Protein AF-A0A7R8WKX7-F1 (afdb_monomer_lite)

Foldseek 3Di:
DVLVCCWQQVVVVVVVCVVVPVVVVDDDDGGHQLAAFEEEEEDCPPVNVVVVVVSVVSNYQYAYEDCDDDPVDPHHYDPQLLVVLLRGLEYEYDDADDPVQFQVVPLSSLLSVALSYEYEYPHEQRNHPVVSVVVCCVVSSYPYYRYPYHNDDPDPCVVCVVVVVVVCCVQQVWDFDQDQNDTATFRVNLVVLQVVLVCLCVVVPNCLPPCLVVLVCQLVCVPPDPPFAFDAALVLLLLLLLVQQDAPCLLVLLLVLCLQLNLQLLVLLQVLLSSLLSLLLVLLLLFQVQKDDPCCPPCVRDIFGWDLRSLLVVVVVVVNNVVSNVVSVVLVVVLVVCCVPSVPPVRLVSVLQVVCVVQPHCVGPSNPVSVVSVVVVCVVVVVQPVVPSNSSSVVSSPVRVVVLVVLLVVLVVLCVVLVVCLVVSVVRNNCQCPPCVVPPNSNVSSNSSSSVSSCSNQVRPSTPSSRSSNRHRDDRSSSSSSNSSVRSCSGSVRNSSSSSSSCRSVVVSVVCVPVPVPPPD

pLDDT: mean 88.74, std 11.43, range [23.94, 98.38]

Sequence (521 aa):
MALLLATAKRIVEGDMFVRVGKWFNGDFPLGVSLAGKTIGIVGLGGIGSKVAKRCEAFEMNVVYYGPREKKEYSYPYYSDITKLAQDCDMIILTCPGGEATANLIDANVLEALGPKGILINIARGSVVDEPALVAALQNGVIAAAGLDVFSSEPNINELFAPIAKAIESVIFYAHPFMIGGEEIQIKLILVWLVAVSVFLTVYLGFINIRYFKHGIDLVRGKYDKKSDKGEINRFQALTTSLSGTVGLGNIAGVAVAVSTGGPGAVFWMAVMGLFGMSAKFAEAALGVKYRVHPDKKNRPDHVVGGPMYYLKAAFERYDQALFGKFLGGFFAVCCVGGALGAGNMFQANQAFQQVVNVTGGEAGFMADKGWIFGVFLALLVGVVIIGGLKSIAAVASRIVPFMGGVYLLAGFIVIAMNYQNVPAGFVTIFDMAFTPEAGFGALIGALLIGVQRAAFSNEAGIGSAAIVHSTAKVKDPVSQGFVGMLGPFIDTIVICMVTALVIVMTGAYEQADGMEGGKSL

InterPro domains:
  IPR001463 Sodium:alanine symporter [PF01235] (224-510)
  IPR001463 Sodium:alanine symporter [PR00175] (261-283)
  IPR001463 Sodium:alanine symporter [PR00175] (370-388)
  IPR001463 Sodium:alanine symporter [PR00175] (398-417)
  IPR001463 Sodium:alanine symporter [PR00175] (488-506)
  IPR001463 Sodium:alanine symporter [PTHR30330] (170-512)
  IPR001463 Sodium:alanine symporter [TIGR00835] (189-516)
  IPR006140 D-isomer specific 2-hydroxyacid dehydrogenase, NAD-binding domain [PF02826] (1-158)
  IPR036291 NAD(P)-binding domain superfamily [SSF51735] (1-156)

Secondary structure (DSSP, 8-state):
-HHHHHHHTTHHHHHHHHHTTGGGGSPPPP----TT-EEEEE-TTTTHHHHHHHHHTTTPEEEEE-SS--TTS-SPEES-HHHHHHH-SEEEE-SPPSGGGTT-B-HHHHHHH-TT-EEEE-S-GGGB-HHHHHHHHHTTSSSEEEES--SS---HHHHHHHHHHHHHHHHT-EEEEEETTEEEEEEHHHHHHHHHHHHHHHHTTSHHHHTHHHHHHHHTTTT--TT--SSB-HHHHHHHHHHHHSSHHHHHHHHHHHHHH-THHHHHHHHHHHHHHHHHHHHHHHHHHT-B-TTTTT-TT--B-SHHHHHHHHHHTTT-HHHHHHHHHHHHHHHHHHIIIIIIIIHHHHHHHHHHHHTTGGGSTTTT-HHHHHHHHHHHHHHHHHTHHHHHHHHHHHHHHHHHHHHHHHHHHHHHHTGGGHHHHHHHHHHHHH-GGG-HHHHHHHHHHHHHHHHHHH-TTT-HHHHHHHTBS-S-HHHHHHHHTHHHIIIIIIIIHHHHHHHHHTTTTTTGGG-GGGS--

Structure (mmCIF, N/CA/C/O backbone):
data_AF-A0A7R8WKX7-F1
#
_entry.id   AF-A0A7R8WKX7-F1
#
loop_
_atom_site.group_PDB
_atom_site.id
_atom_site.type_symbol
_atom_site.label_atom_id
_atom_site.label_alt_id
_atom_site.label_comp_id
_atom_site.label_asym_id
_atom_site.label_entity_id
_atom_site.label_seq_id
_atom_site.pdbx_PDB_ins_code
_atom_site.Cartn_x
_atom_site.Cartn_y
_atom_site.Cartn_z
_atom_site.occupancy
_atom_site.B_iso_or_equiv
_atom_site.auth_seq_id
_atom_site.auth_comp_id
_atom_site.auth_asym_id
_atom_site.auth_atom_id
_atom_site.pdbx_PDB_model_num
ATOM 1 N N . MET A 1 1 ? 0.224 -4.135 -44.296 1.00 91.06 1 MET A N 1
ATOM 2 C CA . MET A 1 1 ? -0.678 -3.699 -45.389 1.00 91.06 1 MET A CA 1
ATOM 3 C C . MET A 1 1 ? -1.593 -2.561 -44.980 1.00 91.06 1 MET A C 1
ATOM 5 O O . MET A 1 1 ? -1.535 -1.544 -45.646 1.00 91.06 1 MET A O 1
ATOM 9 N N . ALA A 1 2 ? -2.393 -2.685 -43.912 1.00 92.81 2 ALA A N 1
ATOM 10 C CA . ALA A 1 2 ? -3.260 -1.585 -43.465 1.00 92.81 2 ALA A CA 1
ATOM 11 C C . ALA A 1 2 ? -2.472 -0.291 -43.205 1.00 92.81 2 ALA A C 1
ATOM 13 O O . ALA A 1 2 ? -2.801 0.738 -43.779 1.00 92.81 2 ALA A O 1
ATOM 14 N N . LEU A 1 3 ? -1.375 -0.382 -42.445 1.00 94.62 3 LEU A N 1
ATOM 15 C CA . LEU A 1 3 ? -0.494 0.753 -42.159 1.00 94.62 3 LEU A CA 1
ATOM 16 C C . LEU A 1 3 ? 0.105 1.368 -43.437 1.00 94.62 3 LEU A C 1
ATOM 18 O O . LEU A 1 3 ? -0.004 2.565 -43.648 1.00 94.62 3 LEU A O 1
ATOM 22 N N . LEU A 1 4 ? 0.616 0.535 -44.350 1.00 95.12 4 LEU A N 1
ATOM 23 C CA . LEU A 1 4 ? 1.125 0.969 -45.659 1.00 95.12 4 LEU A CA 1
ATOM 24 C C . LEU A 1 4 ? 0.073 1.739 -46.477 1.00 95.12 4 LEU A C 1
ATOM 26 O O . LEU A 1 4 ? 0.366 2.805 -47.008 1.00 95.12 4 LEU A O 1
ATOM 30 N N . LEU A 1 5 ? -1.154 1.217 -46.568 1.00 94.69 5 LEU A N 1
ATOM 31 C CA . LEU A 1 5 ? -2.256 1.878 -47.273 1.00 94.69 5 LEU A CA 1
ATOM 32 C C . LEU A 1 5 ? -2.660 3.181 -46.581 1.00 94.69 5 LEU A C 1
ATOM 34 O O . LEU A 1 5 ? -2.857 4.186 -47.257 1.00 94.69 5 LEU A O 1
ATOM 38 N N . ALA A 1 6 ? -2.760 3.169 -45.252 1.00 94.56 6 ALA A N 1
ATOM 39 C CA . ALA A 1 6 ? -3.117 4.338 -44.463 1.00 94.56 6 ALA A CA 1
ATOM 40 C C . ALA A 1 6 ? -2.124 5.484 -44.676 1.00 94.56 6 ALA A C 1
ATOM 42 O O . ALA A 1 6 ? -2.558 6.610 -44.913 1.00 94.56 6 ALA A O 1
ATOM 43 N N . THR A 1 7 ? -0.824 5.180 -44.673 1.00 94.81 7 THR A N 1
ATOM 44 C CA . THR A 1 7 ? 0.251 6.150 -44.899 1.00 94.81 7 THR A CA 1
ATOM 45 C C . THR A 1 7 ? 0.302 6.603 -46.360 1.00 94.81 7 THR A C 1
ATOM 47 O O . THR A 1 7 ? 0.198 7.794 -46.634 1.00 94.81 7 THR A O 1
ATOM 50 N N . ALA A 1 8 ? 0.376 5.677 -47.323 1.00 94.44 8 ALA A N 1
ATOM 51 C CA . ALA A 1 8 ? 0.520 6.030 -48.738 1.00 94.44 8 ALA A CA 1
ATOM 52 C C . ALA A 1 8 ? -0.703 6.780 -49.289 1.00 94.44 8 ALA A C 1
ATOM 54 O O . ALA A 1 8 ? -0.555 7.757 -50.020 1.00 94.44 8 ALA A O 1
ATOM 55 N N . LYS A 1 9 ? -1.921 6.357 -48.929 1.00 93.62 9 LYS A N 1
ATOM 56 C CA . LYS A 1 9 ? -3.172 6.986 -49.385 1.00 93.62 9 LYS A CA 1
ATOM 57 C C . LYS A 1 9 ? -3.677 8.091 -48.459 1.00 93.62 9 LYS A C 1
ATOM 59 O O . LYS A 1 9 ? -4.721 8.661 -48.757 1.00 93.62 9 LYS A O 1
ATOM 64 N N . ARG A 1 10 ? -2.956 8.395 -47.371 1.00 93.69 10 ARG A N 1
ATOM 65 C CA . ARG A 1 10 ? -3.326 9.413 -46.371 1.00 93.69 10 ARG A CA 1
ATOM 66 C C . ARG A 1 10 ? -4.753 9.219 -45.841 1.00 93.69 10 ARG A C 1
ATOM 68 O O . ARG A 1 10 ? -5.509 10.171 -45.678 1.00 93.69 10 ARG A O 1
ATOM 75 N N . ILE A 1 11 ? -5.135 7.964 -45.583 1.00 93.25 11 ILE A N 1
ATOM 76 C CA . ILE A 1 11 ? -6.521 7.581 -45.253 1.00 93.25 11 ILE A CA 1
ATOM 77 C C . ILE A 1 11 ? -6.983 8.253 -43.956 1.00 93.25 11 ILE A C 1
ATOM 79 O O . ILE A 1 11 ? -8.089 8.780 -43.898 1.00 93.25 11 ILE A O 1
ATOM 83 N N . VAL A 1 12 ? -6.130 8.256 -42.927 1.00 91.75 12 VAL A N 1
ATOM 84 C CA . VAL A 1 12 ? -6.452 8.834 -41.610 1.00 91.75 12 VAL A CA 1
ATOM 85 C C . VAL A 1 12 ? -6.615 10.350 -41.702 1.00 91.75 12 VAL A C 1
ATOM 87 O O . VAL A 1 12 ? -7.544 10.919 -41.135 1.00 91.75 12 VAL A O 1
ATOM 90 N N . GLU A 1 13 ? -5.747 11.010 -42.465 1.00 89.25 13 GLU A N 1
ATOM 91 C CA . GLU A 1 13 ? -5.838 12.450 -42.703 1.00 89.25 13 GLU A CA 1
ATOM 92 C C . GLU A 1 13 ? -7.083 12.814 -43.518 1.00 89.25 13 GLU A C 1
ATOM 94 O O . GLU A 1 13 ? -7.740 13.807 -43.209 1.00 89.25 13 GLU A O 1
ATOM 99 N N . GLY A 1 14 ? -7.439 11.996 -44.513 1.00 91.19 14 GLY A N 1
ATOM 100 C CA . GLY A 1 14 ? -8.669 12.144 -45.286 1.00 91.19 14 GLY A CA 1
ATOM 101 C C . GLY A 1 14 ? -9.927 11.984 -44.424 1.00 91.19 14 GLY A C 1
ATOM 102 O O . GLY A 1 14 ? -10.814 12.833 -44.481 1.00 91.19 14 GLY A O 1
ATOM 103 N N . ASP A 1 15 ? -9.991 10.955 -43.570 1.00 93.00 15 ASP A N 1
ATOM 104 C CA . ASP A 1 15 ? -11.089 10.774 -42.604 1.00 93.00 15 ASP A CA 1
ATOM 105 C C . ASP A 1 15 ? -11.201 11.982 -41.660 1.00 93.00 15 ASP A C 1
ATOM 107 O O . ASP A 1 15 ? -12.285 12.546 -41.494 1.00 93.00 15 ASP A O 1
ATOM 111 N N . MET A 1 16 ? -10.075 12.462 -41.122 1.00 89.75 16 MET A N 1
ATOM 112 C CA . M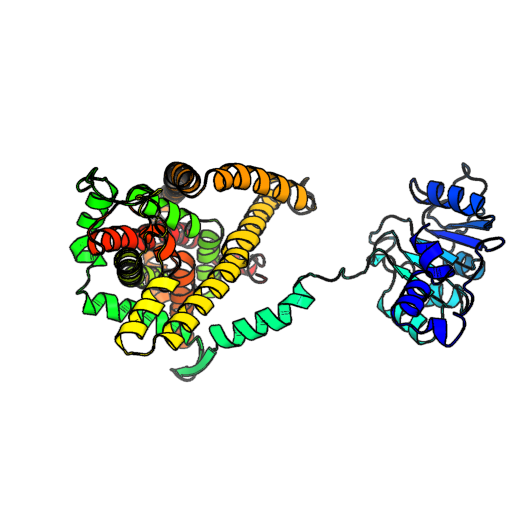ET A 1 16 ? -10.052 13.654 -40.277 1.00 89.75 16 MET A CA 1
ATOM 113 C C . MET A 1 16 ? -10.534 14.901 -41.030 1.00 89.75 16 MET A C 1
ATOM 115 O O . MET A 1 16 ? -11.359 15.642 -40.499 1.00 89.75 16 MET A O 1
ATOM 119 N N . PHE A 1 17 ? -10.074 15.123 -42.266 1.00 89.75 17 PHE A N 1
ATOM 120 C CA . PHE A 1 17 ? -10.472 16.248 -43.120 1.00 89.75 17 PHE A CA 1
ATOM 121 C C . PHE A 1 17 ? -11.991 16.307 -43.335 1.00 89.75 17 PHE A C 1
ATOM 123 O O . PHE A 1 17 ? -12.589 17.387 -43.273 1.00 89.75 17 PHE A O 1
ATOM 130 N N . VAL A 1 18 ? -12.627 15.146 -43.508 1.00 91.12 18 VAL A N 1
ATOM 131 C CA . VAL A 1 18 ? -14.086 15.028 -43.594 1.00 91.12 18 VAL A CA 1
ATOM 132 C C . VAL A 1 18 ? -14.748 15.326 -42.248 1.00 91.12 18 VAL A C 1
ATOM 134 O O . VAL A 1 18 ? -15.668 16.142 -42.194 1.00 91.12 18 VAL A O 1
ATOM 137 N N . ARG A 1 19 ? -14.270 14.728 -41.148 1.00 87.69 19 ARG A N 1
ATOM 138 C CA . ARG A 1 19 ? -14.858 14.909 -39.804 1.00 87.69 19 ARG A CA 1
ATOM 139 C C . ARG A 1 19 ? -14.828 16.350 -39.314 1.00 87.69 19 ARG A C 1
ATOM 141 O O . ARG A 1 19 ? -15.760 16.772 -38.638 1.00 87.69 19 ARG A O 1
ATOM 148 N N . VAL A 1 20 ? -13.789 17.108 -39.660 1.00 91.00 20 VAL A N 1
ATOM 149 C CA . VAL A 1 20 ? -13.690 18.535 -39.308 1.00 91.00 20 VAL A CA 1
ATOM 150 C C . VAL A 1 20 ? -14.441 19.452 -40.284 1.00 91.00 20 VAL A C 1
ATOM 152 O O . VAL A 1 20 ? -14.298 20.670 -40.217 1.00 91.00 20 VAL A O 1
ATOM 155 N N . GLY A 1 21 ? -15.223 18.886 -41.210 1.00 88.88 21 GLY A N 1
ATOM 156 C CA . GLY A 1 21 ? -16.091 19.626 -42.127 1.00 88.88 21 GLY A CA 1
ATOM 157 C C . GLY A 1 21 ? -15.365 20.356 -43.259 1.00 88.88 21 GLY A C 1
ATOM 158 O O . GLY A 1 21 ? -15.986 21.154 -43.958 1.00 88.88 21 GLY A O 1
ATOM 159 N N . LYS A 1 22 ? -14.067 20.105 -43.481 1.00 90.25 22 LYS A N 1
ATOM 160 C CA . LYS A 1 22 ? -13.298 20.804 -44.527 1.00 90.25 22 LYS A CA 1
ATOM 161 C C . LYS A 1 22 ? -13.669 20.367 -45.942 1.00 90.25 22 LYS A C 1
ATOM 163 O O . LYS A 1 22 ? -13.482 21.147 -46.869 1.00 90.25 22 LYS A O 1
ATOM 168 N N . TRP A 1 23 ? -14.253 19.180 -46.101 1.00 90.88 23 TRP A N 1
ATOM 169 C CA . TRP A 1 23 ? -14.633 18.650 -47.413 1.00 90.88 23 TRP A CA 1
ATOM 170 C C . TRP A 1 23 ? -15.697 19.482 -48.136 1.00 90.88 23 TRP A C 1
ATOM 172 O O . TRP A 1 23 ? -15.690 19.570 -49.358 1.00 90.88 23 TRP A O 1
ATOM 182 N N . PHE A 1 24 ? -16.550 20.190 -47.395 1.00 87.94 24 PHE A N 1
ATOM 183 C CA . PHE A 1 24 ? -17.512 21.117 -47.997 1.00 87.94 24 PHE A CA 1
ATOM 184 C C . PHE A 1 24 ? -16.853 22.340 -48.656 1.00 87.94 24 PHE A C 1
ATOM 186 O O . PHE A 1 24 ? -17.509 23.041 -49.419 1.00 87.94 24 PHE A O 1
ATOM 193 N N . ASN A 1 25 ? -15.571 22.594 -48.370 1.00 88.69 25 ASN A N 1
ATOM 194 C CA . ASN A 1 25 ? -14.843 23.790 -48.793 1.00 88.69 25 ASN A CA 1
ATOM 195 C C . ASN A 1 25 ? -13.675 23.491 -49.750 1.00 88.69 25 ASN A C 1
ATOM 197 O O . ASN A 1 25 ? -12.945 24.411 -50.113 1.00 88.69 25 ASN A O 1
ATOM 201 N N . GLY A 1 26 ? -13.467 22.231 -50.146 1.00 88.75 26 GLY A N 1
ATOM 202 C CA . GLY A 1 26 ? -12.418 21.851 -51.093 1.00 88.75 26 GLY A CA 1
ATOM 203 C C . GLY A 1 26 ? -12.056 20.367 -51.055 1.00 88.75 26 GLY A C 1
ATOM 204 O O . GLY A 1 26 ? -12.408 19.644 -50.120 1.00 88.75 26 GLY A O 1
ATOM 205 N N . ASP A 1 27 ? -11.322 19.929 -52.077 1.00 90.12 27 ASP A N 1
ATOM 206 C CA . ASP A 1 27 ? -10.887 18.540 -52.227 1.00 90.12 27 ASP A CA 1
ATOM 207 C C . ASP A 1 27 ? -9.645 18.220 -51.385 1.00 90.12 27 ASP A C 1
ATOM 209 O O . ASP A 1 27 ? -8.744 19.045 -51.204 1.00 90.12 27 ASP A O 1
ATOM 213 N N . PHE A 1 28 ? -9.582 16.984 -50.885 1.00 89.12 28 PHE A N 1
ATOM 214 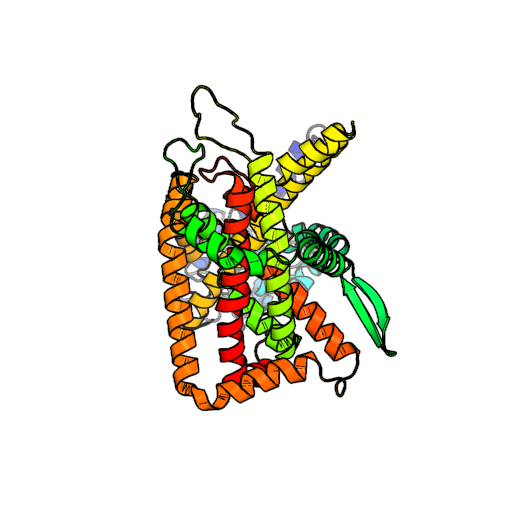C CA . PHE A 1 28 ? -8.413 16.482 -50.169 1.00 89.12 28 PHE A CA 1
ATOM 215 C C . PHE A 1 28 ? -7.295 16.088 -51.158 1.00 89.12 28 PHE A C 1
ATOM 217 O O . PHE A 1 28 ? -7.588 15.460 -52.180 1.00 89.12 28 PHE A O 1
ATOM 224 N N . PRO A 1 29 ? -6.015 16.406 -50.881 1.00 85.94 29 PRO A N 1
ATOM 225 C CA . PRO A 1 29 ? -4.911 16.065 -51.775 1.00 85.94 29 PRO A CA 1
ATOM 226 C C . PRO A 1 29 ? -4.788 14.560 -52.050 1.00 85.94 29 PRO A C 1
ATOM 228 O O . PRO A 1 29 ? -4.962 13.729 -51.157 1.00 85.94 29 PRO A O 1
ATOM 231 N N . LEU A 1 30 ? -4.414 14.207 -53.282 1.00 84.12 30 LEU A N 1
ATOM 232 C CA . LEU A 1 30 ? -4.210 12.813 -53.682 1.00 84.12 30 LEU A CA 1
ATOM 233 C C . LEU A 1 30 ? -3.014 12.184 -52.950 1.00 84.12 30 LEU A C 1
ATOM 235 O O . LEU A 1 30 ? -1.942 12.781 -52.848 1.00 84.12 30 LEU A O 1
ATOM 239 N N . GLY A 1 31 ? -3.199 10.951 -52.474 1.00 87.44 31 GLY A N 1
ATOM 240 C CA . GLY A 1 31 ? -2.120 10.111 -51.952 1.00 87.44 31 GLY A CA 1
ATOM 241 C C . GLY A 1 31 ? -1.353 9.357 -53.047 1.00 87.44 31 GLY A C 1
ATOM 242 O O . GLY A 1 31 ? -1.680 9.407 -54.233 1.00 87.44 31 GLY A O 1
ATOM 243 N N . VAL A 1 32 ? -0.351 8.585 -52.636 1.00 91.31 32 VAL A N 1
ATOM 244 C CA . VAL A 1 32 ? 0.529 7.795 -53.507 1.00 91.31 32 VAL A CA 1
ATOM 245 C C . VAL A 1 32 ? -0.146 6.480 -53.919 1.00 91.31 32 VAL A C 1
ATOM 247 O O . VAL A 1 32 ? -0.809 5.815 -53.121 1.00 91.31 32 VAL A O 1
ATOM 250 N N . SER A 1 33 ? -0.031 6.092 -55.193 1.00 92.31 33 SER A N 1
ATOM 251 C CA . SER A 1 33 ? -0.461 4.764 -55.661 1.00 92.31 33 SER A CA 1
ATOM 252 C C . SER A 1 33 ? 0.573 3.695 -55.330 1.00 92.31 33 SER A C 1
ATOM 254 O O . SER A 1 33 ? 1.762 3.971 -55.418 1.00 92.31 33 SER A O 1
ATOM 256 N N . LEU A 1 34 ? 0.117 2.492 -54.968 1.00 94.38 34 LEU A N 1
ATOM 257 C CA . LEU A 1 34 ? 1.008 1.359 -54.698 1.00 94.38 34 LEU A CA 1
ATOM 258 C C . LEU A 1 34 ? 1.423 0.631 -55.985 1.00 94.38 34 LEU A C 1
ATOM 260 O O . LEU A 1 34 ? 2.561 0.193 -56.084 1.00 94.38 34 LEU A O 1
ATOM 264 N N . ALA A 1 35 ? 0.533 0.536 -56.977 1.00 95.88 35 ALA A N 1
ATOM 265 C CA . ALA A 1 35 ? 0.820 -0.170 -58.224 1.00 95.88 35 ALA A CA 1
ATOM 266 C C . ALA A 1 35 ? 2.042 0.424 -58.946 1.00 95.88 35 ALA A C 1
ATOM 268 O O . ALA A 1 35 ? 2.154 1.645 -59.093 1.00 95.88 35 ALA A O 1
ATOM 269 N N . GLY A 1 36 ? 2.957 -0.447 -59.373 1.00 94.25 36 GLY A N 1
ATOM 270 C CA . GLY A 1 36 ? 4.209 -0.100 -60.046 1.00 94.25 36 GLY A CA 1
ATOM 271 C C . GLY A 1 36 ? 5.321 0.427 -59.133 1.00 94.25 36 GLY A C 1
ATOM 272 O O . GLY A 1 36 ? 6.406 0.720 -59.630 1.00 94.25 36 GLY A O 1
ATOM 273 N N . LYS A 1 37 ? 5.082 0.560 -57.821 1.00 97.69 37 LYS A N 1
ATOM 274 C CA . LYS A 1 37 ? 6.089 1.021 -56.853 1.00 97.69 37 LYS A CA 1
ATOM 275 C C . LYS A 1 37 ? 6.965 -0.112 -56.349 1.00 97.69 37 LYS A C 1
ATOM 277 O O . LYS A 1 37 ? 6.502 -1.245 -56.217 1.00 97.69 37 LYS A O 1
ATOM 282 N N . THR A 1 38 ? 8.211 0.212 -56.018 1.00 98.25 38 THR A N 1
ATOM 283 C CA . THR A 1 38 ? 9.150 -0.750 -55.438 1.00 98.25 38 THR A CA 1
ATOM 284 C C . THR A 1 38 ? 9.099 -0.690 -53.917 1.00 98.25 38 THR A C 1
ATOM 286 O O . THR A 1 38 ? 9.275 0.378 -53.325 1.00 98.25 38 THR A O 1
ATOM 289 N N . ILE A 1 39 ? 8.857 -1.836 -53.277 1.00 98.06 39 ILE A N 1
ATOM 290 C CA . ILE A 1 39 ? 8.878 -1.986 -51.822 1.00 98.06 39 ILE A CA 1
ATOM 291 C C . ILE A 1 39 ? 10.027 -2.885 -51.373 1.00 98.06 39 ILE A C 1
ATOM 293 O O . ILE A 1 39 ? 10.143 -4.040 -51.788 1.00 98.06 39 ILE A O 1
ATOM 297 N N . GLY A 1 40 ? 10.845 -2.349 -50.476 1.00 98.25 40 GLY A N 1
ATOM 298 C CA . GLY A 1 40 ? 11.931 -3.050 -49.817 1.00 98.25 40 GLY A CA 1
ATOM 299 C C . GLY A 1 40 ? 11.479 -3.677 -48.504 1.00 98.25 40 GLY A C 1
ATOM 300 O O . GLY A 1 40 ? 11.026 -2.986 -47.593 1.00 98.25 40 GLY A O 1
ATOM 301 N N . ILE A 1 41 ? 11.609 -4.996 -48.385 1.00 97.88 41 ILE A N 1
ATOM 302 C CA . ILE A 1 41 ? 11.277 -5.738 -47.165 1.00 97.88 41 ILE A CA 1
ATOM 303 C C . ILE A 1 41 ? 12.556 -6.015 -46.376 1.00 97.88 41 ILE A C 1
ATOM 305 O O . ILE A 1 41 ? 13.415 -6.787 -46.804 1.00 97.88 41 ILE A O 1
ATOM 309 N N . VAL A 1 42 ? 12.668 -5.427 -45.188 1.00 97.12 42 VAL A N 1
ATOM 310 C CA . VAL A 1 42 ? 13.798 -5.649 -44.277 1.00 97.12 42 VAL A CA 1
ATOM 311 C C . VAL A 1 42 ? 13.455 -6.836 -43.381 1.00 97.12 42 VAL A C 1
ATOM 313 O O . VAL A 1 42 ? 12.678 -6.722 -42.433 1.00 97.12 42 VAL A O 1
ATOM 316 N N . GLY A 1 43 ? 14.011 -8.006 -43.709 1.00 94.25 43 GLY A N 1
ATOM 317 C CA . GLY A 1 43 ? 13.770 -9.270 -43.010 1.00 94.25 43 GLY A CA 1
ATOM 318 C C . GLY A 1 43 ? 12.698 -10.150 -43.663 1.00 94.25 43 GLY A C 1
ATOM 319 O O . GLY A 1 43 ? 11.552 -10.196 -43.216 1.00 94.25 43 GLY A O 1
ATOM 320 N N . LEU A 1 44 ? 13.085 -10.951 -44.661 1.00 93.12 44 LEU A N 1
ATOM 321 C CA . LEU A 1 44 ? 12.192 -11.869 -45.389 1.00 93.12 44 LEU A CA 1
ATOM 322 C C . LEU A 1 44 ? 11.916 -13.187 -44.625 1.00 93.12 44 LEU A C 1
ATOM 324 O O . LEU A 1 44 ? 12.190 -14.291 -45.097 1.00 93.12 44 LEU A O 1
ATOM 328 N N . GLY A 1 45 ? 11.431 -13.081 -43.385 1.00 88.31 45 GLY A N 1
ATOM 329 C CA . GLY A 1 45 ? 11.041 -14.209 -42.527 1.00 88.31 45 GLY A CA 1
ATOM 330 C C . GLY A 1 45 ? 9.599 -14.685 -42.753 1.00 88.31 45 GLY A C 1
ATOM 331 O O . GLY A 1 45 ? 8.999 -14.455 -43.803 1.00 88.31 45 GLY A O 1
ATOM 332 N N . GLY A 1 46 ? 9.002 -15.318 -41.738 1.00 88.25 46 GLY A N 1
ATOM 333 C CA . GLY A 1 46 ? 7.603 -15.772 -41.798 1.00 88.25 46 GLY A CA 1
ATOM 334 C C . GLY A 1 46 ? 6.579 -14.637 -41.958 1.00 88.25 46 GLY A C 1
ATOM 335 O O . GLY A 1 46 ? 5.530 -14.842 -42.568 1.00 88.25 46 GLY A O 1
ATOM 336 N N . ILE A 1 47 ? 6.883 -13.438 -41.443 1.00 90.75 47 ILE A N 1
ATOM 337 C CA . ILE A 1 47 ? 6.067 -12.227 -41.639 1.00 90.75 47 ILE A CA 1
ATOM 338 C C . ILE A 1 47 ? 6.406 -11.577 -42.985 1.00 90.75 47 ILE A C 1
ATOM 340 O O . ILE A 1 47 ? 5.505 -11.362 -43.793 1.00 90.75 47 ILE A O 1
ATOM 344 N N . GLY A 1 48 ? 7.693 -11.331 -43.258 1.00 93.38 48 GLY A N 1
ATOM 345 C CA . GLY A 1 48 ? 8.150 -10.665 -44.483 1.00 93.38 48 GLY A CA 1
ATOM 346 C C . GLY A 1 48 ? 7.668 -11.341 -45.770 1.00 93.38 48 GLY A C 1
ATOM 347 O O . GLY A 1 48 ? 7.131 -10.673 -46.644 1.00 93.38 48 GLY A O 1
ATOM 348 N N . SER A 1 49 ? 7.737 -12.672 -45.868 1.00 93.25 49 SER A N 1
ATOM 349 C CA . SER A 1 49 ? 7.237 -13.425 -47.039 1.00 93.25 49 SER A CA 1
ATOM 350 C C . SER A 1 49 ? 5.723 -13.281 -47.258 1.00 93.25 49 SER A C 1
ATOM 352 O O . SER A 1 49 ? 5.240 -13.178 -48.386 1.00 93.25 49 SER A O 1
ATOM 354 N N . LYS A 1 50 ? 4.946 -13.223 -46.172 1.00 96.44 50 LYS A N 1
ATOM 355 C CA . LYS A 1 50 ? 3.497 -12.985 -46.216 1.00 96.44 50 LYS A CA 1
ATOM 356 C C . LYS A 1 50 ? 3.169 -11.550 -46.626 1.00 96.44 50 LYS A C 1
ATOM 358 O O . LYS A 1 50 ? 2.139 -11.336 -47.269 1.00 96.44 50 LYS A O 1
ATOM 363 N N . VAL A 1 51 ? 3.993 -10.583 -46.226 1.00 96.00 51 VAL A N 1
ATOM 364 C CA . VAL A 1 51 ? 3.887 -9.186 -46.665 1.00 96.00 51 VAL A CA 1
ATOM 365 C C . VAL A 1 51 ? 4.221 -9.082 -48.152 1.00 96.00 51 VAL A C 1
ATOM 367 O O . VAL A 1 51 ? 3.396 -8.556 -48.890 1.00 96.00 51 VAL A O 1
ATOM 370 N N . ALA A 1 52 ? 5.322 -9.691 -48.601 1.00 95.81 52 ALA A N 1
ATOM 371 C CA . ALA A 1 52 ? 5.740 -9.752 -50.004 1.00 95.81 52 ALA A CA 1
ATOM 372 C C . ALA A 1 52 ? 4.608 -10.223 -50.925 1.00 95.81 52 ALA A C 1
ATOM 374 O O . ALA A 1 52 ? 4.174 -9.483 -51.802 1.00 95.81 52 ALA A O 1
ATOM 375 N N . LYS A 1 53 ? 4.022 -11.388 -50.618 1.00 95.88 53 LYS A N 1
ATOM 376 C CA . LYS A 1 53 ? 2.901 -11.953 -51.384 1.00 95.88 53 LYS A CA 1
ATOM 377 C C . LYS A 1 53 ? 1.687 -11.020 -51.466 1.00 95.88 53 LYS A C 1
ATOM 379 O O . LYS A 1 53 ? 0.926 -11.052 -52.426 1.00 95.88 53 LYS A O 1
ATOM 384 N N . ARG A 1 54 ? 1.450 -10.216 -50.425 1.00 96.94 54 ARG A N 1
ATOM 385 C CA . ARG A 1 54 ? 0.364 -9.226 -50.440 1.00 96.94 54 ARG A CA 1
ATOM 386 C C . ARG A 1 54 ? 0.742 -8.034 -51.307 1.00 96.94 54 ARG A C 1
ATOM 388 O O . ARG A 1 54 ? -0.110 -7.594 -52.056 1.00 96.94 54 ARG A O 1
ATOM 395 N N . CYS A 1 55 ? 1.975 -7.543 -51.232 1.00 96.56 55 CYS A N 1
ATOM 396 C CA . CYS A 1 55 ? 2.46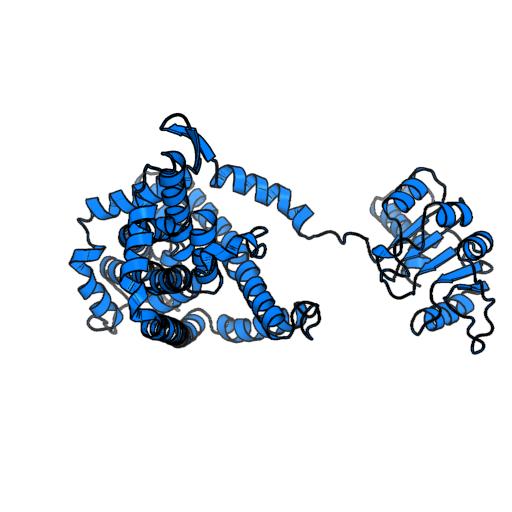7 -6.450 -52.072 1.00 96.56 55 CYS A CA 1
ATOM 397 C C . CYS A 1 55 ? 2.414 -6.789 -53.571 1.00 96.56 55 CYS A C 1
ATOM 399 O O . CYS A 1 55 ? 1.988 -5.944 -54.351 1.00 96.56 55 CYS A O 1
ATOM 401 N N . GLU A 1 56 ? 2.722 -8.028 -53.964 1.00 95.19 56 GLU A N 1
ATOM 402 C CA . GLU A 1 56 ? 2.542 -8.498 -55.350 1.00 95.19 56 GLU A CA 1
ATOM 403 C C . GLU A 1 56 ? 1.088 -8.361 -55.825 1.00 95.19 56 GLU A C 1
ATOM 405 O O . GLU A 1 56 ? 0.833 -7.920 -56.942 1.00 95.19 56 GLU A O 1
ATOM 410 N N . ALA A 1 57 ? 0.115 -8.671 -54.960 1.00 95.75 57 ALA A N 1
ATOM 411 C CA . ALA A 1 57 ? -1.307 -8.517 -55.277 1.00 95.75 57 ALA A CA 1
ATOM 412 C C . ALA A 1 57 ? -1.750 -7.046 -55.421 1.00 95.75 57 ALA A C 1
ATOM 414 O O . ALA A 1 57 ? -2.839 -6.790 -55.924 1.00 95.75 57 ALA A O 1
ATOM 415 N N . PHE A 1 58 ? -0.921 -6.091 -54.985 1.00 96.00 58 PHE A N 1
ATOM 416 C CA . PHE A 1 58 ? -1.080 -4.655 -55.240 1.00 96.00 58 PHE A CA 1
ATOM 417 C C . PHE A 1 58 ? -0.211 -4.168 -56.414 1.00 96.00 58 PHE A C 1
ATOM 419 O O . PHE A 1 58 ? -0.028 -2.961 -56.561 1.00 96.00 58 PHE A O 1
ATOM 426 N N . GLU A 1 59 ? 0.327 -5.084 -57.227 1.00 97.31 59 GLU A N 1
ATOM 427 C CA . GLU A 1 59 ? 1.177 -4.794 -58.392 1.00 97.31 59 GLU A CA 1
ATOM 428 C C . GLU A 1 59 ? 2.469 -4.040 -58.024 1.00 97.31 59 GLU A C 1
ATOM 430 O O . GLU A 1 59 ? 2.964 -3.214 -58.789 1.00 97.31 59 GLU A O 1
ATOM 435 N N . MET A 1 60 ? 3.009 -4.291 -56.826 1.00 98.00 60 MET A N 1
ATOM 436 C 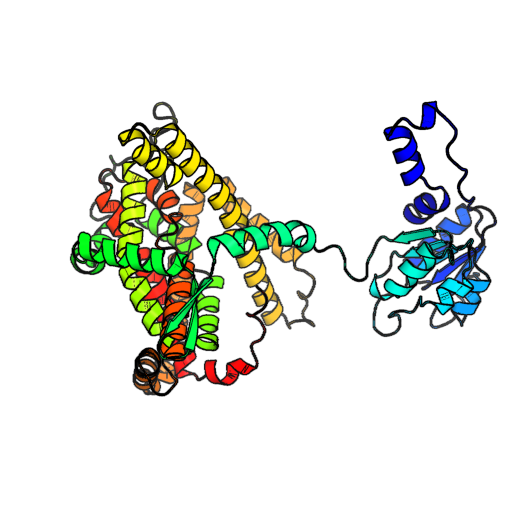CA . MET A 1 60 ? 4.281 -3.718 -56.379 1.00 98.00 60 MET A CA 1
ATOM 437 C C . MET A 1 60 ? 5.463 -4.601 -56.784 1.00 98.00 60 MET A C 1
ATOM 439 O O . MET A 1 60 ? 5.378 -5.829 -56.726 1.00 98.00 60 MET A O 1
ATOM 443 N N . ASN A 1 61 ? 6.602 -3.977 -57.080 1.00 97.94 61 ASN A N 1
ATOM 444 C CA . ASN A 1 61 ? 7.872 -4.679 -57.233 1.00 97.94 61 ASN A CA 1
ATOM 445 C C . ASN A 1 61 ? 8.459 -4.940 -55.842 1.00 97.94 61 ASN A C 1
ATOM 447 O O . ASN A 1 61 ? 8.683 -4.001 -55.080 1.00 97.94 61 ASN A O 1
ATOM 451 N N . VAL A 1 62 ? 8.698 -6.200 -55.486 1.00 97.75 62 VAL A N 1
ATOM 452 C CA . VAL A 1 62 ? 9.212 -6.557 -54.156 1.00 97.75 62 VAL A CA 1
ATOM 453 C C . VAL A 1 62 ? 10.702 -6.862 -54.230 1.00 97.75 62 VAL A C 1
ATOM 455 O O . VAL A 1 62 ? 11.112 -7.755 -54.968 1.00 97.75 62 VAL A O 1
ATOM 458 N N . VAL A 1 63 ? 11.489 -6.175 -53.406 1.00 98.12 63 VAL A N 1
ATOM 459 C CA . VAL A 1 63 ? 12.905 -6.474 -53.143 1.00 98.12 63 VAL A CA 1
ATOM 460 C C . VAL A 1 63 ? 13.108 -6.681 -51.644 1.00 98.12 63 VAL A C 1
ATOM 462 O O . VAL A 1 63 ? 12.251 -6.309 -50.838 1.00 98.12 63 VAL A O 1
ATOM 465 N N . TYR A 1 64 ? 14.209 -7.305 -51.226 1.00 98.00 64 TYR A N 1
ATOM 466 C CA . TYR A 1 64 ? 14.432 -7.541 -49.799 1.00 98.00 64 TYR A CA 1
ATOM 467 C C . TYR A 1 64 ? 15.889 -7.428 -49.365 1.00 98.00 64 TYR A C 1
ATOM 469 O O . TYR A 1 64 ? 16.822 -7.687 -50.124 1.00 98.00 64 TYR A O 1
ATOM 477 N N . TYR A 1 65 ? 16.048 -7.101 -48.085 1.00 97.50 65 TYR A N 1
ATOM 478 C CA . TYR A 1 65 ? 17.313 -7.111 -47.364 1.00 97.50 65 TYR A CA 1
ATOM 479 C C . TYR A 1 65 ? 17.263 -8.139 -46.232 1.00 97.50 65 TYR A C 1
ATOM 481 O O . TYR A 1 65 ? 16.227 -8.378 -45.596 1.00 97.50 65 TYR A O 1
ATOM 489 N N . GLY A 1 66 ? 18.409 -8.753 -45.963 1.00 92.38 66 GLY A N 1
ATOM 490 C CA . GLY A 1 66 ? 18.592 -9.675 -44.854 1.00 92.38 66 GLY A CA 1
ATOM 491 C C . GLY A 1 66 ? 20.038 -10.153 -44.737 1.00 92.38 66 GLY A C 1
ATOM 492 O O . GLY A 1 66 ? 20.845 -9.917 -45.635 1.00 92.38 66 GLY A O 1
ATOM 493 N N . PRO A 1 67 ? 20.370 -10.880 -43.659 1.00 86.12 67 PRO A N 1
ATOM 494 C CA . PRO A 1 67 ? 21.744 -11.305 -43.389 1.00 86.12 67 PRO A CA 1
ATOM 495 C C . PRO A 1 67 ? 22.299 -12.285 -44.431 1.00 86.12 67 PRO A C 1
ATOM 497 O O . PRO A 1 67 ? 23.512 -12.422 -44.554 1.00 86.12 67 PRO A O 1
ATOM 500 N N . ARG A 1 68 ? 21.429 -13.011 -45.149 1.00 90.12 68 ARG A N 1
ATOM 501 C CA . ARG A 1 68 ? 21.794 -13.951 -46.218 1.00 90.12 68 ARG A CA 1
ATOM 502 C C . ARG A 1 68 ? 20.700 -13.999 -47.279 1.00 90.12 68 ARG A C 1
ATOM 504 O O . ARG A 1 68 ? 19.519 -13.861 -46.953 1.00 90.12 68 ARG A O 1
ATOM 511 N N . GLU A 1 69 ? 21.105 -14.274 -48.515 1.00 93.75 69 GLU A N 1
ATOM 512 C CA . GLU A 1 69 ? 20.194 -14.525 -49.630 1.00 93.75 69 GLU A CA 1
ATOM 513 C C . GLU A 1 69 ? 19.367 -15.800 -49.397 1.00 93.75 69 GLU A C 1
ATOM 515 O O . GLU A 1 69 ? 19.880 -16.855 -49.009 1.00 93.75 69 GLU A O 1
ATOM 520 N N . LYS A 1 70 ? 18.068 -15.705 -49.668 1.00 89.94 70 LYS A N 1
ATOM 521 C CA . LYS A 1 70 ? 17.100 -16.794 -49.610 1.00 89.94 70 LYS A CA 1
ATOM 522 C C . LYS A 1 70 ? 16.709 -17.243 -51.013 1.00 89.94 70 LYS A C 1
ATOM 524 O O . LYS A 1 70 ? 15.780 -16.705 -51.605 1.00 89.94 70 LYS A O 1
ATOM 529 N N . LYS A 1 71 ? 17.364 -18.301 -51.495 1.00 88.56 71 LYS A N 1
ATOM 530 C CA . LYS A 1 71 ? 17.128 -18.895 -52.828 1.00 88.56 71 LYS A CA 1
ATOM 531 C C . LYS A 1 71 ? 15.718 -19.467 -53.036 1.00 88.56 71 LYS A C 1
ATOM 533 O O . LYS A 1 71 ? 15.347 -19.786 -54.157 1.00 88.56 71 LYS A O 1
ATOM 538 N N . GLU A 1 72 ? 14.954 -19.630 -51.957 1.00 88.88 72 GLU A N 1
ATOM 539 C CA . GLU A 1 72 ? 13.565 -20.104 -51.986 1.00 88.88 72 GLU A CA 1
ATOM 540 C C . GLU A 1 72 ? 12.569 -19.044 -52.498 1.00 88.88 72 GLU A C 1
ATOM 542 O O . GLU A 1 72 ? 11.437 -19.391 -52.825 1.00 88.88 72 GLU A O 1
ATOM 547 N N . TYR A 1 73 ? 12.980 -17.772 -52.596 1.00 88.44 73 TYR A N 1
ATOM 548 C CA . TYR A 1 73 ? 12.162 -16.684 -53.132 1.00 88.44 73 TYR A CA 1
ATOM 549 C C . TYR A 1 73 ? 12.797 -16.078 -54.384 1.00 88.44 73 TYR A C 1
ATOM 551 O O . TYR A 1 73 ? 14.013 -15.940 -54.468 1.00 88.44 73 TYR A O 1
ATOM 559 N N . SER A 1 74 ? 11.962 -15.656 -55.334 1.00 91.31 74 SER A N 1
ATOM 560 C CA . SER A 1 74 ? 12.394 -15.028 -56.593 1.00 91.31 74 SER A CA 1
ATOM 561 C C . SER A 1 74 ? 12.586 -13.508 -56.503 1.00 91.31 74 SER A C 1
ATOM 563 O O . SER A 1 74 ? 12.805 -12.861 -57.523 1.00 91.31 74 SER A O 1
ATOM 565 N N . TYR A 1 75 ? 12.481 -12.924 -55.307 1.00 95.69 75 TYR A N 1
ATOM 566 C CA . TYR A 1 75 ? 12.658 -11.486 -55.106 1.00 95.69 75 TYR A CA 1
ATOM 567 C C . TYR A 1 75 ? 14.145 -11.099 -55.190 1.00 95.69 75 TYR A C 1
ATOM 569 O O . TYR A 1 75 ? 14.980 -11.843 -54.672 1.00 95.69 75 TYR A O 1
ATOM 577 N N . PRO A 1 76 ? 14.505 -9.941 -55.771 1.00 96.62 76 PRO A N 1
ATOM 578 C CA . PRO A 1 76 ? 15.878 -9.444 -55.747 1.00 96.62 76 PRO A CA 1
ATOM 579 C C . PRO A 1 76 ? 16.392 -9.215 -54.320 1.00 96.62 76 PRO A C 1
ATOM 581 O O . PRO A 1 76 ? 15.705 -8.624 -53.479 1.00 96.62 76 PRO A O 1
ATOM 584 N N . TYR A 1 77 ? 17.613 -9.686 -54.064 1.00 97.19 77 TYR A N 1
ATOM 585 C CA . TYR A 1 77 ? 18.294 -9.581 -52.776 1.00 97.19 77 TYR A CA 1
ATOM 586 C C . TYR A 1 77 ? 19.293 -8.425 -52.753 1.00 97.19 77 TYR A C 1
ATOM 588 O O . TYR A 1 77 ? 20.113 -8.286 -53.659 1.00 97.19 77 TYR A O 1
ATOM 596 N N . TYR A 1 78 ? 19.279 -7.668 -51.658 1.00 97.38 78 TYR A N 1
ATOM 597 C CA . TYR A 1 78 ? 20.275 -6.653 -51.342 1.00 97.38 78 TYR A CA 1
ATOM 598 C C . TYR A 1 78 ? 21.058 -7.054 -50.093 1.00 97.38 78 TYR A C 1
ATOM 600 O O . TYR A 1 78 ? 20.482 -7.313 -49.035 1.00 97.38 78 TYR A O 1
ATOM 608 N N . SER A 1 79 ? 22.387 -7.052 -50.202 1.00 93.50 79 SER A N 1
ATOM 609 C CA . SER A 1 79 ? 23.299 -7.253 -49.067 1.00 93.50 79 SER A CA 1
ATOM 610 C C . SER A 1 79 ? 23.566 -5.973 -48.269 1.00 93.50 79 SER A C 1
ATOM 612 O O . SER A 1 79 ? 24.167 -6.033 -47.202 1.00 93.50 79 SER A O 1
ATOM 614 N N . ASP A 1 80 ? 23.152 -4.822 -48.798 1.00 95.38 80 ASP A N 1
ATOM 615 C CA . ASP A 1 80 ? 23.369 -3.487 -48.243 1.00 95.38 80 ASP A CA 1
ATOM 616 C C . ASP A 1 80 ? 22.021 -2.760 -48.177 1.00 95.38 80 ASP A C 1
ATOM 618 O O . ASP A 1 80 ? 21.323 -2.632 -49.188 1.00 95.38 80 ASP A O 1
ATOM 622 N N . ILE A 1 81 ? 21.643 -2.327 -46.975 1.00 96.19 81 ILE A N 1
ATOM 623 C CA . ILE A 1 81 ? 20.342 -1.711 -46.725 1.00 96.19 81 ILE A CA 1
ATOM 624 C C . ILE A 1 81 ? 20.236 -0.312 -47.333 1.00 96.19 81 ILE A C 1
ATOM 626 O O . ILE A 1 81 ? 19.160 0.069 -47.787 1.00 96.19 81 ILE A O 1
ATOM 630 N N . THR A 1 82 ? 21.345 0.421 -47.431 1.00 96.62 82 THR A N 1
ATOM 631 C CA . THR A 1 82 ? 21.371 1.757 -48.032 1.00 96.62 82 THR A CA 1
ATOM 632 C C . THR A 1 82 ? 21.138 1.665 -49.536 1.00 96.62 82 THR A C 1
ATOM 634 O O . THR A 1 82 ? 20.375 2.447 -50.094 1.00 96.62 82 THR A O 1
ATOM 637 N N . LYS A 1 83 ? 21.712 0.650 -50.198 1.00 96.44 83 LYS A N 1
ATOM 638 C CA . LYS A 1 83 ? 21.428 0.374 -51.618 1.00 96.44 83 LYS A CA 1
ATOM 639 C C . LYS A 1 83 ? 19.984 -0.053 -51.845 1.00 96.44 83 LYS A C 1
ATOM 641 O O . LYS A 1 83 ? 19.367 0.390 -52.805 1.00 96.44 83 LYS A O 1
ATOM 646 N N . LEU A 1 84 ? 19.432 -0.875 -50.948 1.00 97.62 84 LEU A N 1
ATOM 647 C CA . LEU A 1 84 ? 18.009 -1.205 -51.002 1.00 97.62 84 LEU A CA 1
ATOM 648 C C . LEU A 1 84 ? 17.156 0.064 -50.888 1.00 97.62 84 LEU A C 1
ATOM 650 O O . LEU A 1 84 ? 16.209 0.215 -51.650 1.00 97.62 84 LEU A O 1
ATOM 654 N N . ALA A 1 85 ? 17.496 0.974 -49.974 1.00 97.38 85 ALA A N 1
ATOM 655 C CA . ALA A 1 85 ? 16.758 2.218 -49.793 1.00 97.38 85 ALA A CA 1
ATOM 656 C C . ALA A 1 85 ? 16.779 3.110 -51.043 1.00 97.38 85 ALA A C 1
ATOM 658 O O . ALA A 1 85 ? 15.731 3.631 -51.405 1.00 97.38 85 ALA A O 1
ATOM 659 N N . GLN A 1 86 ? 17.917 3.202 -51.742 1.00 97.06 86 GLN A N 1
ATOM 660 C CA . GLN A 1 86 ? 18.048 3.963 -52.996 1.00 97.06 86 GLN A CA 1
ATOM 661 C C . GLN A 1 86 ? 17.138 3.447 -54.118 1.00 97.06 86 GLN A C 1
ATOM 663 O O . GLN A 1 86 ? 16.626 4.236 -54.911 1.00 97.06 86 GLN A O 1
ATOM 668 N N . ASP A 1 87 ? 16.926 2.132 -54.175 1.00 96.06 87 ASP A N 1
ATOM 669 C CA . ASP A 1 87 ? 16.155 1.481 -55.239 1.00 96.06 87 ASP A CA 1
ATOM 670 C C . ASP A 1 87 ? 14.664 1.300 -54.886 1.00 96.06 87 ASP A C 1
ATOM 672 O O . ASP A 1 87 ? 13.883 0.784 -55.693 1.00 96.06 87 ASP A O 1
ATOM 676 N N . CYS A 1 88 ? 14.244 1.713 -53.685 1.00 97.19 88 CYS A N 1
ATOM 677 C CA . CYS A 1 88 ? 12.880 1.546 -53.189 1.00 97.19 88 CYS A CA 1
ATOM 678 C C . CYS A 1 88 ? 12.127 2.872 -53.085 1.00 97.19 88 CYS A C 1
ATOM 680 O O . CYS A 1 88 ? 12.650 3.879 -52.628 1.00 97.19 88 CYS A O 1
ATOM 682 N N . ASP A 1 89 ? 10.831 2.845 -53.393 1.00 98.00 89 ASP A N 1
ATOM 683 C CA . ASP A 1 89 ? 9.926 3.940 -53.037 1.00 98.00 89 ASP A CA 1
ATOM 684 C C . ASP A 1 89 ? 9.460 3.828 -51.576 1.00 98.00 89 ASP A C 1
ATOM 686 O O . ASP A 1 89 ? 9.064 4.812 -50.948 1.00 98.00 89 ASP A O 1
ATOM 690 N N . MET A 1 90 ? 9.417 2.601 -51.046 1.00 98.19 90 MET A N 1
ATOM 691 C CA . MET A 1 90 ? 8.879 2.304 -49.722 1.00 98.19 90 MET A CA 1
ATOM 692 C C . MET A 1 90 ? 9.702 1.212 -49.043 1.00 98.19 90 MET A C 1
ATOM 694 O O . MET A 1 90 ? 10.090 0.242 -49.687 1.00 98.19 90 MET A O 1
ATOM 698 N N . ILE A 1 91 ? 9.913 1.319 -47.734 1.00 98.38 91 ILE A N 1
ATOM 699 C CA . ILE A 1 91 ? 10.553 0.279 -46.921 1.00 98.38 91 ILE A CA 1
ATOM 700 C C . ILE A 1 91 ? 9.565 -0.214 -45.871 1.00 98.38 91 ILE A C 1
ATOM 702 O O . ILE A 1 91 ? 8.894 0.585 -45.222 1.00 98.38 91 ILE A O 1
ATOM 706 N N . ILE A 1 92 ? 9.497 -1.530 -45.667 1.00 98.25 92 ILE A N 1
ATOM 707 C CA . ILE A 1 92 ? 8.759 -2.140 -44.561 1.00 98.25 92 ILE A CA 1
ATOM 708 C C . ILE A 1 92 ? 9.661 -3.035 -43.712 1.00 98.25 92 ILE A C 1
ATOM 710 O O . ILE A 1 92 ? 10.334 -3.940 -44.212 1.00 98.25 92 ILE A O 1
ATOM 714 N N . LEU A 1 93 ? 9.655 -2.782 -42.405 1.00 98.06 93 LEU A N 1
ATOM 715 C CA . LEU A 1 93 ? 10.479 -3.491 -41.433 1.00 98.06 93 LEU A CA 1
ATOM 716 C C . LEU A 1 93 ? 9.717 -4.684 -40.864 1.00 98.06 93 LEU A C 1
ATOM 718 O O . LEU A 1 93 ? 8.669 -4.523 -40.238 1.00 98.06 93 LEU A O 1
ATOM 722 N N . THR A 1 94 ? 10.254 -5.885 -41.078 1.00 96.19 94 THR A N 1
ATOM 723 C CA . THR A 1 94 ? 9.710 -7.153 -40.562 1.00 96.19 94 THR A CA 1
ATOM 724 C C . THR A 1 94 ? 10.781 -8.042 -39.926 1.00 96.19 94 THR A C 1
ATOM 726 O O . THR A 1 94 ? 10.557 -9.239 -39.722 1.00 96.19 94 THR A O 1
ATOM 729 N N . CYS A 1 95 ? 11.962 -7.488 -39.654 1.00 92.00 95 CYS A N 1
ATOM 730 C CA . CYS A 1 95 ? 13.061 -8.179 -38.996 1.00 92.00 95 CYS A CA 1
ATOM 731 C C . CYS A 1 95 ? 12.807 -8.334 -37.483 1.00 92.00 95 CYS A C 1
ATOM 733 O O . CYS A 1 95 ? 12.044 -7.567 -36.895 1.00 92.00 95 CYS A O 1
ATOM 735 N N . PRO A 1 96 ? 13.424 -9.332 -36.829 1.00 85.69 96 PRO A N 1
ATOM 736 C CA . PRO A 1 96 ? 13.493 -9.366 -35.371 1.00 85.69 96 PRO A CA 1
ATOM 737 C C . PRO A 1 96 ? 14.246 -8.136 -34.853 1.00 85.69 96 PRO A C 1
ATOM 739 O O . PRO A 1 96 ? 15.219 -7.730 -35.480 1.00 85.69 96 PRO A O 1
ATOM 742 N N . GLY A 1 97 ? 13.824 -7.584 -33.714 1.00 83.69 97 GLY A N 1
ATOM 743 C CA . GLY A 1 97 ? 14.630 -6.604 -32.983 1.00 83.69 97 GLY A CA 1
ATOM 744 C C . GLY A 1 97 ? 15.735 -7.276 -32.162 1.00 83.69 97 GLY A C 1
ATOM 745 O O . GLY A 1 97 ? 15.641 -8.460 -31.834 1.00 83.69 97 GLY A O 1
ATOM 746 N N . GLY A 1 98 ? 16.767 -6.509 -31.821 1.00 81.25 98 GLY A N 1
ATOM 747 C CA . GLY A 1 98 ? 17.936 -6.942 -31.051 1.00 81.25 98 GLY A CA 1
ATOM 748 C C . GLY A 1 98 ? 19.179 -6.155 -31.462 1.00 81.25 98 GLY A C 1
ATOM 749 O O . GLY A 1 98 ? 19.121 -5.395 -32.430 1.00 81.25 98 GLY A O 1
ATOM 750 N N . GLU A 1 99 ? 20.301 -6.361 -30.767 1.00 81.81 99 GLU A N 1
ATOM 751 C CA . GLU A 1 99 ? 21.550 -5.603 -30.977 1.00 81.81 99 GLU A CA 1
ATOM 752 C C . GLU A 1 99 ? 21.995 -5.562 -32.445 1.00 81.81 99 GLU A C 1
ATOM 754 O O . GLU A 1 99 ? 22.338 -4.506 -32.962 1.00 81.81 99 GLU A O 1
ATOM 759 N N . ALA A 1 100 ? 21.892 -6.687 -33.159 1.00 82.88 100 ALA A N 1
ATOM 760 C CA . ALA A 1 100 ? 22.297 -6.794 -34.564 1.00 82.88 100 ALA A CA 1
ATOM 761 C C . ALA A 1 100 ? 21.443 -5.968 -35.550 1.00 82.88 100 ALA A C 1
ATOM 763 O O . ALA A 1 100 ? 21.793 -5.850 -36.721 1.00 82.88 100 ALA A O 1
ATOM 764 N N . THR A 1 101 ? 20.300 -5.449 -35.105 1.00 90.31 101 THR A N 1
ATOM 765 C CA . THR A 1 101 ? 19.356 -4.656 -35.915 1.00 90.31 101 THR A CA 1
ATOM 766 C C . THR A 1 101 ? 19.038 -3.309 -35.274 1.00 90.31 101 THR A C 1
ATOM 768 O O . THR A 1 101 ? 18.163 -2.598 -35.764 1.00 90.31 101 THR A O 1
ATOM 771 N N . ALA A 1 102 ? 19.702 -2.981 -34.163 1.00 90.69 102 ALA A N 1
ATOM 772 C CA . ALA A 1 102 ? 19.487 -1.735 -33.451 1.00 90.69 102 ALA A CA 1
ATOM 773 C C . ALA A 1 102 ? 19.922 -0.564 -34.336 1.00 90.69 102 ALA A C 1
ATOM 775 O O . ALA A 1 102 ? 21.028 -0.584 -34.874 1.00 90.69 102 ALA A O 1
ATOM 776 N N . ASN A 1 103 ? 19.039 0.422 -34.507 1.00 94.31 103 ASN A N 1
ATOM 777 C CA . ASN A 1 103 ? 19.251 1.581 -35.379 1.00 94.31 103 ASN A CA 1
ATOM 778 C C . ASN A 1 103 ? 19.685 1.204 -36.807 1.00 94.31 103 ASN A C 1
ATOM 780 O O . ASN A 1 103 ? 20.432 1.930 -37.454 1.00 94.31 103 ASN A O 1
ATOM 784 N N . LEU A 1 104 ? 19.218 0.055 -37.306 1.00 95.44 104 LEU A N 1
ATOM 785 C CA . LEU A 1 104 ? 19.491 -0.400 -38.668 1.00 95.44 104 LEU A CA 1
ATOM 786 C C . LEU A 1 104 ? 18.952 0.589 -39.716 1.00 95.44 104 LEU A C 1
ATOM 788 O O . LEU A 1 104 ? 19.517 0.701 -40.801 1.00 95.44 104 LEU A O 1
ATOM 792 N N . ILE A 1 105 ? 17.860 1.288 -39.397 1.00 97.62 105 ILE A N 1
ATOM 793 C CA . ILE A 1 105 ? 17.390 2.450 -40.153 1.00 97.62 105 ILE A CA 1
ATOM 794 C C . ILE A 1 105 ? 17.907 3.709 -39.457 1.00 97.62 105 ILE A C 1
ATOM 796 O O . ILE A 1 105 ? 17.271 4.215 -38.531 1.00 97.62 105 ILE A O 1
ATOM 800 N N . ASP A 1 106 ? 19.071 4.174 -39.899 1.00 96.69 106 ASP A N 1
ATOM 801 C CA . ASP A 1 106 ? 19.726 5.394 -39.434 1.00 96.69 106 ASP A CA 1
ATOM 802 C C . ASP A 1 106 ? 19.454 6.582 -40.382 1.00 96.69 106 ASP A C 1
ATOM 804 O O . ASP A 1 106 ? 18.724 6.474 -41.374 1.00 96.69 106 ASP A O 1
ATOM 808 N N . ALA A 1 107 ? 20.066 7.734 -40.094 1.00 96.44 107 ALA A N 1
ATOM 809 C CA . ALA A 1 107 ? 19.954 8.927 -40.933 1.00 96.44 107 ALA A CA 1
ATOM 810 C C . ALA A 1 107 ? 20.391 8.691 -42.394 1.00 96.44 107 ALA A C 1
ATOM 812 O O . ALA A 1 107 ? 19.750 9.213 -43.306 1.00 96.44 107 ALA A O 1
ATOM 813 N N . ASN A 1 108 ? 21.426 7.876 -42.629 1.00 97.25 108 ASN A N 1
ATOM 814 C CA . ASN A 1 108 ? 21.944 7.609 -43.974 1.00 97.25 108 ASN A CA 1
ATOM 815 C C . ASN A 1 108 ? 20.952 6.783 -44.798 1.00 97.25 108 ASN A C 1
ATOM 817 O O . ASN A 1 108 ? 20.750 7.043 -45.983 1.00 97.25 108 ASN A O 1
ATOM 821 N N . VAL A 1 109 ? 20.311 5.791 -44.174 1.00 97.81 109 VAL A N 1
ATOM 822 C CA . VAL A 1 109 ? 19.285 4.966 -44.823 1.00 97.81 109 VAL A CA 1
ATOM 823 C C . VAL A 1 109 ? 18.036 5.793 -45.137 1.00 97.81 109 VAL A C 1
ATOM 825 O O . VAL A 1 109 ? 17.440 5.628 -46.201 1.00 97.81 109 VAL A O 1
ATOM 828 N N . LEU A 1 110 ? 17.647 6.705 -44.243 1.00 97.88 110 LEU A N 1
ATOM 829 C CA . LEU A 1 110 ? 16.522 7.617 -44.469 1.00 97.88 110 LEU A CA 1
ATOM 830 C C . LEU A 1 110 ? 16.805 8.601 -45.611 1.00 97.88 110 LEU A C 1
ATOM 832 O O . LEU A 1 110 ? 15.942 8.815 -46.459 1.00 97.88 110 LEU A O 1
ATOM 836 N N . GLU A 1 111 ? 18.015 9.157 -45.671 1.00 97.62 111 GLU A N 1
ATOM 837 C CA . GLU A 1 111 ? 18.440 10.028 -46.768 1.00 97.62 111 GLU A CA 1
ATOM 838 C C . GLU A 1 111 ? 18.486 9.276 -48.104 1.00 97.62 111 GLU A C 1
ATOM 840 O O . GLU A 1 111 ? 18.009 9.781 -49.121 1.00 97.62 111 GLU A O 1
ATOM 845 N N . ALA A 1 112 ? 18.975 8.034 -48.090 1.00 97.56 112 ALA A N 1
ATOM 846 C CA . ALA A 1 112 ? 18.989 7.154 -49.252 1.00 97.56 112 ALA A CA 1
ATOM 847 C C . ALA A 1 112 ? 17.583 6.808 -49.770 1.00 97.56 112 ALA A C 1
ATOM 849 O O . ALA A 1 112 ? 17.403 6.684 -50.979 1.00 97.56 112 ALA A O 1
ATOM 850 N N . LEU A 1 113 ? 16.594 6.682 -48.878 1.00 97.75 113 LEU A N 1
ATOM 851 C CA . LEU A 1 113 ? 15.192 6.455 -49.244 1.00 97.75 113 LEU A CA 1
ATOM 852 C C . LEU A 1 113 ? 14.560 7.688 -49.925 1.00 97.75 113 LEU A C 1
ATOM 854 O O . LEU A 1 113 ? 13.673 7.566 -50.772 1.00 97.75 113 LEU A O 1
ATOM 858 N N . GLY A 1 114 ? 15.041 8.883 -49.577 1.00 95.94 114 GLY A N 1
ATOM 859 C CA . GLY A 1 114 ? 14.769 10.128 -50.286 1.00 95.94 114 GLY A CA 1
ATOM 860 C C . GLY A 1 114 ? 13.370 10.731 -50.075 1.00 95.94 114 GLY A C 1
ATOM 861 O O . GLY A 1 114 ? 12.483 10.134 -49.462 1.00 95.94 114 GLY A O 1
ATOM 862 N N . PRO A 1 115 ? 13.115 11.930 -50.639 1.00 95.38 115 PRO A N 1
ATOM 863 C CA . PRO A 1 115 ? 12.000 12.810 -50.248 1.00 95.38 115 PRO A CA 1
ATOM 864 C C . PRO A 1 115 ? 10.608 12.311 -50.648 1.00 95.38 115 PRO A C 1
ATOM 866 O O . PRO A 1 115 ? 9.600 12.871 -50.230 1.00 95.38 115 PRO A O 1
ATOM 869 N N . LYS A 1 116 ? 10.528 11.269 -51.483 1.00 94.44 116 LYS A N 1
ATOM 870 C CA . LYS A 1 116 ? 9.273 10.578 -51.841 1.00 94.44 116 LYS A CA 1
ATOM 871 C C . LYS A 1 116 ? 9.082 9.267 -51.073 1.00 94.44 116 LYS A C 1
ATOM 873 O O . LYS A 1 116 ? 8.056 8.610 -51.237 1.00 94.44 116 LYS A O 1
ATOM 878 N N . GLY A 1 117 ? 10.072 8.915 -50.265 1.00 96.75 117 GLY A N 1
ATOM 879 C CA . GLY A 1 117 ? 10.191 7.690 -49.511 1.00 96.75 117 GLY A CA 1
ATOM 880 C C . GLY A 1 117 ? 9.132 7.513 -48.436 1.00 96.75 117 GLY A C 1
ATOM 881 O O . GLY A 1 117 ? 8.781 8.472 -47.744 1.00 96.75 117 GLY A O 1
ATOM 882 N N . ILE A 1 118 ? 8.655 6.279 -48.265 1.00 97.88 118 ILE A N 1
ATOM 883 C CA . ILE A 1 118 ? 7.753 5.912 -47.166 1.00 97.88 118 ILE A CA 1
ATOM 884 C C . ILE A 1 118 ? 8.368 4.803 -46.317 1.00 97.88 118 ILE A C 1
ATOM 886 O O . ILE A 1 118 ? 8.651 3.716 -46.822 1.00 97.88 118 ILE A O 1
ATOM 890 N N . LEU A 1 119 ? 8.508 5.044 -45.014 1.00 98.06 119 LEU A N 1
ATOM 891 C CA . LEU A 1 119 ? 8.965 4.036 -44.055 1.00 98.06 119 LEU A CA 1
ATOM 892 C C . LEU A 1 119 ? 7.785 3.423 -43.292 1.00 98.06 119 LEU A C 1
ATOM 894 O O . LEU A 1 119 ? 6.970 4.142 -42.723 1.00 98.06 119 LEU A O 1
ATOM 898 N N . ILE A 1 120 ? 7.712 2.096 -43.208 1.00 98.19 120 ILE A N 1
ATOM 899 C CA . ILE A 1 120 ? 6.720 1.375 -42.405 1.00 98.19 120 ILE A CA 1
ATOM 900 C C . ILE A 1 120 ? 7.425 0.501 -41.367 1.00 98.19 120 ILE A C 1
ATOM 902 O O . ILE A 1 120 ? 8.147 -0.427 -41.731 1.00 98.19 120 ILE A O 1
ATOM 906 N N . ASN A 1 121 ? 7.170 0.736 -40.078 1.00 96.75 121 ASN A N 1
ATOM 907 C CA . ASN A 1 121 ? 7.722 -0.083 -38.998 1.00 96.75 121 ASN A CA 1
ATOM 908 C C . ASN A 1 121 ? 6.629 -0.903 -38.300 1.00 96.75 121 ASN A C 1
ATOM 910 O O . ASN A 1 121 ? 5.769 -0.348 -37.618 1.00 96.75 121 ASN A O 1
ATOM 914 N N . ILE A 1 122 ? 6.697 -2.228 -38.464 1.00 95.19 122 ILE A N 1
ATOM 915 C CA . ILE A 1 122 ? 5.876 -3.219 -37.743 1.00 95.19 122 ILE A CA 1
ATOM 916 C C . ILE A 1 122 ? 6.744 -4.255 -37.006 1.00 95.19 122 ILE A C 1
ATOM 918 O O . ILE A 1 122 ? 6.282 -5.348 -36.682 1.00 95.19 122 ILE A O 1
ATOM 922 N N . ALA A 1 123 ? 8.028 -3.943 -36.810 1.00 91.75 123 ALA A N 1
ATOM 923 C CA . ALA A 1 123 ? 9.002 -4.814 -36.169 1.00 91.75 123 ALA A CA 1
ATOM 924 C C . ALA A 1 123 ? 9.154 -4.446 -34.682 1.00 91.75 123 ALA A C 1
ATOM 926 O O . ALA A 1 123 ? 8.370 -4.872 -33.830 1.00 91.75 123 ALA A O 1
ATOM 927 N N . ARG A 1 124 ? 10.172 -3.645 -34.361 1.00 87.62 124 ARG A N 1
ATOM 928 C CA . ARG A 1 124 ? 10.436 -3.076 -33.035 1.00 87.62 124 ARG A CA 1
ATOM 929 C C . ARG A 1 124 ? 10.863 -1.623 -33.204 1.00 87.62 124 ARG A C 1
ATOM 931 O O . ARG A 1 124 ? 11.502 -1.287 -34.202 1.00 87.62 124 ARG A O 1
ATOM 938 N N . GLY A 1 125 ? 10.541 -0.778 -32.225 1.00 85.94 125 GLY A N 1
ATOM 939 C CA . GLY A 1 125 ? 10.961 0.624 -32.225 1.00 85.94 125 GLY A CA 1
ATOM 940 C C . GLY A 1 125 ? 12.477 0.784 -32.315 1.00 85.94 125 GLY A C 1
ATOM 941 O O . GLY A 1 125 ? 12.960 1.582 -33.103 1.00 85.94 125 GLY A O 1
ATOM 942 N N . SER A 1 126 ? 13.221 -0.084 -31.621 1.00 89.19 126 SER A N 1
ATOM 943 C CA . SER A 1 126 ? 14.690 -0.100 -31.590 1.00 89.19 126 SER A CA 1
ATOM 944 C C . SER A 1 126 ? 15.377 -0.314 -32.945 1.00 89.19 126 SER A C 1
ATOM 946 O O . SER A 1 126 ? 16.589 -0.159 -33.034 1.00 89.19 126 SER A O 1
ATOM 948 N N . VAL A 1 127 ? 14.653 -0.742 -33.986 1.00 94.19 127 VAL A N 1
ATOM 949 C CA . VAL A 1 127 ? 15.225 -0.956 -35.330 1.00 94.19 127 VAL A CA 1
ATOM 950 C C . VAL A 1 127 ? 15.467 0.372 -36.052 1.00 94.19 127 VAL A C 1
ATOM 952 O O . VAL A 1 127 ? 16.271 0.436 -36.981 1.00 94.19 127 VAL A O 1
ATOM 955 N N . VAL A 1 128 ? 14.780 1.431 -35.629 1.00 95.75 128 VAL A N 1
ATOM 956 C CA . VAL A 1 128 ? 14.865 2.758 -36.229 1.00 95.75 128 VAL A CA 1
ATOM 957 C C . VAL A 1 128 ? 15.506 3.713 -35.236 1.00 95.75 128 VAL A C 1
ATOM 959 O O . VAL A 1 128 ? 15.090 3.766 -34.081 1.00 95.75 128 VAL A O 1
ATOM 962 N N . ASP A 1 129 ? 16.470 4.502 -35.705 1.00 95.12 129 ASP A N 1
ATOM 963 C CA . ASP A 1 129 ? 16.919 5.685 -34.978 1.00 95.12 129 ASP A CA 1
ATOM 964 C C . ASP A 1 129 ? 15.780 6.721 -34.991 1.00 95.12 129 ASP A C 1
ATOM 966 O O . ASP A 1 129 ? 15.545 7.425 -35.977 1.00 95.12 129 ASP A O 1
ATOM 970 N N . GLU A 1 130 ? 14.987 6.738 -33.919 1.00 90.50 130 GLU A N 1
ATOM 971 C CA . GLU A 1 130 ? 13.781 7.561 -33.830 1.00 90.50 130 GLU A CA 1
ATOM 972 C C . GLU A 1 130 ? 14.073 9.073 -33.889 1.00 90.50 130 GLU A C 1
ATOM 974 O O . GLU A 1 130 ? 13.396 9.761 -34.659 1.00 90.50 130 GLU A O 1
ATOM 979 N N . PRO A 1 131 ? 15.093 9.613 -33.187 1.00 90.19 131 PRO A N 1
ATOM 980 C CA . PRO A 1 131 ? 15.543 10.988 -33.400 1.00 90.19 131 PRO A CA 1
ATOM 981 C C . PRO A 1 131 ? 15.869 11.310 -34.865 1.00 90.19 131 PRO A C 1
ATOM 983 O O . PRO A 1 131 ? 15.433 12.350 -35.372 1.00 90.19 131 PRO A O 1
ATOM 986 N N . ALA A 1 132 ? 16.581 10.422 -35.569 1.00 93.00 132 ALA A N 1
ATOM 987 C CA . ALA A 1 132 ? 16.883 10.612 -36.987 1.00 93.00 132 ALA A CA 1
ATOM 988 C C . ALA A 1 132 ? 15.617 10.579 -37.860 1.00 93.00 132 ALA A C 1
ATOM 990 O O . ALA A 1 132 ? 15.471 11.408 -38.760 1.00 93.00 132 ALA A O 1
ATOM 991 N N . LEU A 1 133 ? 14.667 9.684 -37.569 1.00 94.19 133 LEU A N 1
ATOM 992 C CA . LEU A 1 133 ? 13.386 9.609 -38.276 1.00 94.19 133 LEU A CA 1
ATOM 993 C C . LEU A 1 133 ? 12.556 10.887 -38.106 1.00 94.19 133 LEU A C 1
ATOM 995 O O . LEU A 1 133 ? 12.005 11.399 -39.083 1.00 94.19 133 LEU A O 1
ATOM 999 N N . VAL A 1 134 ? 12.474 11.416 -36.884 1.00 89.88 134 VAL A N 1
ATOM 1000 C CA . VAL A 1 134 ? 11.754 12.665 -36.601 1.00 89.88 134 VAL A CA 1
ATOM 1001 C C . VAL A 1 134 ? 12.379 13.824 -37.374 1.00 89.88 134 VAL A C 1
ATOM 1003 O O . VAL A 1 134 ? 11.660 14.563 -38.050 1.00 89.88 134 VAL A O 1
ATOM 1006 N N . ALA A 1 135 ? 13.708 13.952 -37.337 1.00 89.12 135 ALA A N 1
ATOM 1007 C CA . ALA A 1 135 ? 14.422 14.979 -38.089 1.00 89.12 135 ALA A CA 1
ATOM 1008 C C . ALA A 1 135 ? 14.212 14.829 -39.606 1.00 89.12 135 ALA A C 1
ATOM 1010 O O . ALA A 1 135 ? 13.982 15.821 -40.300 1.00 89.12 135 ALA A O 1
ATOM 1011 N N . ALA A 1 136 ? 14.231 13.599 -40.125 1.00 92.50 136 ALA A N 1
ATOM 1012 C CA . ALA A 1 136 ? 14.008 13.317 -41.538 1.00 92.50 136 ALA A CA 1
ATOM 1013 C C . ALA A 1 136 ? 12.595 13.717 -41.997 1.00 92.50 136 ALA A C 1
ATOM 1015 O O . ALA A 1 136 ? 12.443 14.320 -43.058 1.00 92.50 136 ALA A O 1
ATOM 1016 N N . LEU A 1 137 ? 11.563 13.446 -41.193 1.00 91.75 137 LEU A N 1
ATOM 1017 C CA . LEU A 1 137 ? 10.185 13.849 -41.492 1.00 91.75 137 LEU A CA 1
ATOM 1018 C C . LEU A 1 137 ? 10.000 15.371 -41.429 1.00 91.75 137 LEU A C 1
ATOM 1020 O O . LEU A 1 137 ? 9.379 15.952 -42.315 1.00 91.75 137 LEU A O 1
ATOM 1024 N N . GLN A 1 138 ? 10.554 16.028 -40.406 1.00 89.50 138 GLN A N 1
ATOM 1025 C CA . GLN A 1 138 ? 10.447 17.483 -40.238 1.00 89.50 138 GLN A CA 1
ATOM 1026 C C . GLN A 1 138 ? 11.142 18.253 -41.364 1.00 89.50 138 GLN A C 1
ATOM 1028 O O . GLN A 1 138 ? 10.617 19.258 -41.839 1.00 89.50 138 GLN A O 1
ATOM 1033 N N . ASN A 1 139 ? 12.300 17.761 -41.807 1.00 92.38 139 ASN A N 1
ATOM 1034 C CA . ASN A 1 139 ? 13.093 18.386 -42.863 1.00 92.38 139 ASN A CA 1
ATOM 1035 C C . ASN A 1 139 ? 12.686 17.932 -44.277 1.00 92.38 139 ASN A C 1
ATOM 1037 O O . ASN A 1 139 ? 13.302 18.359 -45.251 1.00 92.38 139 ASN A O 1
ATOM 1041 N N . GLY A 1 140 ? 11.669 17.071 -44.410 1.00 91.81 140 GLY A N 1
ATOM 1042 C CA . GLY A 1 140 ? 11.202 16.564 -45.705 1.00 91.81 140 GLY A CA 1
ATOM 1043 C C . GLY A 1 140 ? 12.206 15.658 -46.426 1.00 91.81 140 GLY A C 1
ATOM 1044 O O . GLY A 1 140 ? 12.150 15.534 -47.648 1.00 91.81 140 GLY A O 1
ATOM 1045 N N . VAL A 1 141 ? 13.125 15.033 -45.684 1.00 95.69 141 VAL A N 1
ATOM 1046 C CA . VAL A 1 141 ? 14.084 14.041 -46.202 1.00 95.69 141 VAL A CA 1
ATOM 1047 C C . VAL A 1 141 ? 13.358 12.786 -46.677 1.00 95.69 141 VAL A C 1
ATOM 1049 O O . VAL A 1 141 ? 13.777 12.195 -47.661 1.00 95.69 141 VAL A O 1
ATOM 1052 N N . ILE A 1 142 ? 12.247 12.423 -46.028 1.00 96.50 142 ILE A N 1
ATOM 1053 C CA . ILE A 1 142 ? 11.301 11.399 -46.489 1.00 96.50 142 ILE A CA 1
ATOM 1054 C C . ILE A 1 142 ? 9.874 11.951 -46.488 1.00 96.50 142 ILE A C 1
ATOM 1056 O O . ILE A 1 142 ? 9.572 12.913 -45.782 1.00 96.50 142 ILE A O 1
ATOM 1060 N N . ALA A 1 143 ? 8.980 11.332 -47.262 1.00 93.38 143 ALA A N 1
ATOM 1061 C CA . ALA A 1 143 ? 7.614 11.825 -47.421 1.00 93.38 143 ALA A CA 1
ATOM 1062 C C . ALA A 1 143 ? 6.723 11.500 -46.219 1.00 93.38 143 ALA A C 1
ATOM 1064 O O . ALA A 1 143 ? 5.901 12.323 -45.818 1.00 93.38 143 ALA A O 1
ATOM 1065 N N . ALA A 1 144 ? 6.821 10.276 -45.693 1.00 93.94 144 ALA A N 1
ATOM 1066 C CA . ALA A 1 144 ? 5.929 9.809 -44.639 1.00 93.94 144 ALA A CA 1
ATOM 1067 C C . ALA A 1 144 ? 6.477 8.583 -43.902 1.00 93.94 144 ALA A C 1
ATOM 1069 O O . ALA A 1 144 ? 7.281 7.815 -44.435 1.00 93.94 144 ALA A O 1
ATOM 1070 N N . ALA A 1 145 ? 5.955 8.350 -42.699 1.00 95.44 145 ALA A N 1
ATOM 1071 C CA . ALA A 1 145 ? 6.179 7.120 -41.957 1.00 95.44 145 ALA A CA 1
ATOM 1072 C C . ALA A 1 145 ? 4.866 6.559 -41.391 1.00 95.44 145 ALA A C 1
ATOM 1074 O O . ALA A 1 145 ? 3.960 7.303 -41.020 1.00 95.44 145 ALA A O 1
ATOM 1075 N N . GLY A 1 146 ? 4.759 5.234 -41.339 1.00 95.19 146 GLY A N 1
ATOM 1076 C CA . GLY A 1 146 ? 3.696 4.506 -40.652 1.00 95.19 146 GLY A CA 1
ATOM 1077 C C . GLY A 1 146 ? 4.302 3.625 -39.570 1.00 95.19 146 GLY A C 1
ATOM 1078 O O . GLY A 1 146 ? 5.012 2.670 -39.886 1.00 95.19 146 GLY A O 1
ATOM 1079 N N . LEU A 1 147 ? 4.024 3.931 -38.304 1.00 92.81 147 LEU A N 1
ATOM 1080 C CA . LEU A 1 147 ? 4.640 3.274 -37.151 1.00 92.81 147 LEU A CA 1
ATOM 1081 C C . LEU A 1 147 ? 3.572 2.565 -36.311 1.00 92.81 147 LEU A C 1
ATOM 1083 O O . LEU A 1 147 ? 2.604 3.193 -35.892 1.00 92.81 147 LEU A O 1
ATOM 1087 N N . ASP A 1 148 ? 3.750 1.263 -36.088 1.00 89.94 148 ASP A N 1
ATOM 1088 C CA . ASP A 1 148 ? 2.967 0.466 -35.124 1.00 89.94 148 ASP A CA 1
ATOM 1089 C C . ASP A 1 148 ? 3.692 0.346 -33.771 1.00 89.94 148 ASP A C 1
ATOM 1091 O O . ASP A 1 148 ? 3.098 0.010 -32.754 1.00 89.94 148 ASP A O 1
ATOM 1095 N N . VAL A 1 149 ? 4.998 0.626 -33.771 1.00 82.81 149 VAL A N 1
ATOM 1096 C CA . VAL A 1 149 ? 5.923 0.469 -32.644 1.00 82.81 149 VAL A CA 1
ATOM 1097 C C . VAL A 1 149 ? 6.829 1.697 -32.539 1.00 82.81 149 VAL A C 1
ATOM 1099 O O . VAL A 1 149 ? 7.225 2.261 -33.561 1.00 82.81 149 VAL A O 1
ATOM 1102 N N . PHE A 1 150 ? 7.189 2.077 -31.313 1.00 82.25 150 PHE A N 1
ATOM 1103 C CA . PHE A 1 150 ? 8.054 3.223 -30.991 1.00 82.25 150 PHE A CA 1
ATOM 1104 C C . PHE A 1 150 ? 9.225 2.769 -30.111 1.00 82.25 150 PHE A C 1
ATOM 1106 O O . PHE A 1 150 ? 9.132 1.726 -29.461 1.00 82.25 150 PHE A O 1
ATOM 1113 N N . SER A 1 151 ? 10.351 3.495 -30.119 1.00 71.44 151 SER A N 1
ATOM 1114 C CA . SER A 1 151 ? 11.511 3.175 -29.264 1.00 71.44 151 SER A CA 1
ATOM 1115 C C . SER A 1 151 ? 11.159 3.304 -27.777 1.00 71.44 151 SER A C 1
ATOM 1117 O O . SER A 1 151 ? 11.629 2.517 -26.959 1.00 71.44 151 SER A O 1
ATOM 1119 N N . SER A 1 152 ? 10.248 4.228 -27.465 1.00 64.75 152 SER A N 1
ATOM 1120 C CA . SER A 1 152 ? 9.523 4.326 -26.201 1.00 64.75 152 SER A CA 1
ATOM 1121 C C . SER A 1 152 ? 8.028 4.308 -26.520 1.00 64.75 152 SER A C 1
ATOM 1123 O O . SER A 1 152 ? 7.476 5.317 -26.950 1.00 64.75 152 SER A O 1
ATOM 1125 N N . GLU A 1 153 ? 7.358 3.159 -26.372 1.00 52.00 153 GLU A N 1
ATOM 1126 C CA . GLU A 1 153 ? 5.887 3.136 -26.411 1.00 52.00 153 GLU A CA 1
ATOM 1127 C C . GLU A 1 153 ? 5.359 4.135 -25.368 1.00 52.00 153 GLU A C 1
ATOM 1129 O O . GLU A 1 153 ? 5.940 4.203 -24.280 1.00 52.00 153 GLU A O 1
ATOM 1134 N N . PRO A 1 154 ? 4.307 4.928 -25.661 1.00 45.69 154 PRO A N 1
ATOM 1135 C CA . PRO A 1 154 ? 3.809 5.913 -24.715 1.00 45.69 154 PRO A CA 1
ATOM 1136 C C . PRO A 1 154 ? 3.391 5.190 -23.439 1.00 45.69 154 PRO A C 1
ATOM 1138 O O . PRO A 1 154 ? 2.340 4.548 -23.360 1.00 45.69 154 PRO A O 1
ATOM 1141 N N . ASN A 1 155 ? 4.252 5.286 -22.428 1.00 50.44 155 ASN A N 1
ATOM 1142 C CA . ASN A 1 155 ? 3.952 4.812 -21.101 1.00 50.44 155 ASN A CA 1
ATOM 1143 C C . ASN A 1 155 ? 2.702 5.570 -20.667 1.00 50.44 155 ASN A C 1
ATOM 1145 O O . ASN A 1 155 ? 2.688 6.799 -20.668 1.00 50.44 155 ASN A O 1
ATOM 1149 N N . ILE A 1 156 ? 1.668 4.854 -20.228 1.00 53.06 156 ILE A N 1
ATOM 1150 C CA . ILE A 1 156 ? 0.508 5.435 -19.530 1.00 53.06 156 ILE A CA 1
ATOM 1151 C C . ILE A 1 156 ? 0.977 6.453 -18.465 1.00 53.06 156 ILE A C 1
ATOM 1153 O O . ILE A 1 156 ? 0.321 7.465 -18.220 1.00 53.06 156 ILE A O 1
ATOM 1157 N N . ASN A 1 157 ? 2.175 6.245 -17.913 1.00 53.62 157 ASN A N 1
ATOM 1158 C CA . ASN A 1 157 ? 2.864 7.166 -17.023 1.00 53.62 157 ASN A CA 1
ATOM 1159 C C . ASN A 1 157 ? 3.007 8.595 -17.564 1.00 53.62 157 ASN A C 1
ATOM 1161 O O . ASN A 1 157 ? 2.898 9.499 -16.758 1.00 53.62 157 ASN A O 1
ATOM 1165 N N . GLU A 1 158 ? 3.198 8.868 -18.856 1.00 58.03 158 GLU A N 1
ATOM 1166 C CA . GLU A 1 158 ? 3.363 10.256 -19.332 1.00 58.03 158 GLU A CA 1
ATOM 1167 C C . GLU A 1 158 ? 2.072 11.078 -19.238 1.00 58.03 158 GLU A C 1
ATOM 1169 O O . GLU A 1 158 ? 2.114 12.272 -18.942 1.00 58.03 158 GLU A O 1
ATOM 1174 N N . LEU A 1 159 ? 0.914 10.431 -19.399 1.00 59.91 159 LEU A N 1
ATOM 1175 C CA . LEU A 1 159 ? -0.389 11.079 -19.250 1.00 59.91 159 LEU A CA 1
ATOM 1176 C C . LEU A 1 159 ? -0.740 11.321 -17.773 1.00 59.91 159 LEU A C 1
ATOM 1178 O O . LEU A 1 159 ? -1.327 12.346 -17.426 1.00 59.91 159 LEU A O 1
ATOM 1182 N N . PHE A 1 160 ? -0.382 10.380 -16.895 1.00 62.53 160 PHE A N 1
ATOM 1183 C CA . PHE A 1 160 ? -0.723 10.441 -15.471 1.00 62.53 160 PHE A CA 1
ATOM 1184 C C . PHE A 1 160 ? 0.350 11.103 -14.602 1.00 62.53 160 PHE A C 1
ATOM 1186 O O . PHE A 1 160 ? 0.012 11.639 -13.549 1.00 62.53 160 PHE A O 1
ATOM 1193 N N . ALA A 1 161 ? 1.617 11.126 -15.021 1.00 70.06 161 ALA A N 1
ATOM 1194 C CA . ALA A 1 161 ? 2.729 11.660 -14.236 1.00 70.06 161 ALA A CA 1
ATOM 1195 C C . ALA A 1 161 ? 2.554 13.136 -13.864 1.00 70.06 161 ALA A C 1
ATOM 1197 O O . ALA A 1 161 ? 2.832 13.460 -12.712 1.00 70.06 161 ALA A O 1
ATOM 1198 N N . PRO A 1 162 ? 2.071 14.039 -14.741 1.00 76.44 162 PRO A N 1
ATOM 1199 C CA . PRO A 1 162 ? 1.861 15.432 -14.354 1.00 76.44 162 PRO A CA 1
ATOM 1200 C C . PRO A 1 162 ? 0.820 15.569 -13.237 1.00 76.44 162 PRO A C 1
ATOM 1202 O O . PRO A 1 162 ? 1.027 16.314 -12.281 1.00 76.44 162 PRO A O 1
ATOM 1205 N N . ILE A 1 163 ? -0.274 14.806 -13.323 1.00 72.25 163 ILE A N 1
ATOM 1206 C CA . ILE A 1 163 ? -1.355 14.814 -12.328 1.00 72.25 163 ILE A CA 1
ATOM 1207 C C . ILE A 1 163 ? -0.874 14.176 -11.021 1.00 72.25 163 ILE A C 1
ATOM 1209 O O . ILE A 1 163 ? -1.078 14.741 -9.948 1.00 72.25 163 ILE A O 1
ATOM 1213 N N . ALA A 1 164 ? -0.203 13.026 -11.107 1.00 71.50 164 ALA A N 1
ATOM 1214 C CA . ALA A 1 164 ? 0.354 12.327 -9.958 1.00 71.50 164 ALA A CA 1
ATOM 1215 C C . ALA A 1 164 ? 1.371 13.205 -9.218 1.00 71.50 164 ALA A C 1
ATOM 1217 O O . ALA A 1 164 ? 1.213 13.413 -8.019 1.00 71.50 164 ALA A O 1
ATOM 1218 N N . LYS A 1 165 ? 2.327 13.818 -9.931 1.00 76.06 165 LYS A N 1
ATOM 1219 C CA . LYS A 1 165 ? 3.318 14.744 -9.354 1.00 76.06 165 LYS A CA 1
ATOM 1220 C C . LYS A 1 165 ? 2.674 15.983 -8.733 1.00 76.06 165 LYS A C 1
ATOM 1222 O O . LYS A 1 165 ? 3.135 16.461 -7.699 1.00 76.06 165 LYS A O 1
ATOM 1227 N N . ALA A 1 166 ? 1.609 16.515 -9.335 1.00 79.44 166 ALA A N 1
ATOM 1228 C CA . ALA A 1 166 ? 0.879 17.647 -8.769 1.00 79.44 166 ALA A CA 1
ATOM 1229 C C . ALA A 1 166 ? 0.176 17.281 -7.451 1.00 79.44 166 ALA A C 1
ATOM 1231 O O . ALA A 1 166 ? 0.207 18.057 -6.502 1.00 79.44 166 ALA A O 1
ATOM 1232 N N . ILE A 1 167 ? -0.427 16.093 -7.364 1.00 76.44 167 ILE A N 1
ATOM 1233 C CA . ILE A 1 167 ? -1.047 15.605 -6.124 1.00 76.44 167 ILE A CA 1
ATOM 1234 C C . ILE A 1 167 ? 0.026 15.282 -5.076 1.00 76.44 167 ILE A C 1
ATOM 1236 O O . ILE A 1 167 ? -0.118 15.647 -3.909 1.00 76.44 167 ILE A O 1
ATOM 1240 N N . GLU A 1 168 ? 1.112 14.630 -5.488 1.00 78.94 168 GLU A N 1
ATOM 1241 C CA . GLU A 1 168 ? 2.224 14.244 -4.621 1.00 78.94 168 GLU A CA 1
ATOM 1242 C C . GLU A 1 168 ? 2.890 15.465 -3.981 1.00 78.94 168 GLU A C 1
ATOM 1244 O O . GLU A 1 168 ? 3.098 15.472 -2.770 1.00 78.94 168 GLU A O 1
ATOM 1249 N N . SER A 1 169 ? 3.147 16.525 -4.754 1.00 79.31 169 SER A N 1
ATOM 1250 C CA . SER A 1 169 ? 3.788 17.745 -4.244 1.00 79.31 169 SER A CA 1
ATOM 1251 C C . SER A 1 169 ? 2.947 18.477 -3.196 1.00 79.31 169 SER A C 1
ATOM 1253 O O . SER A 1 169 ? 3.501 19.118 -2.305 1.00 79.31 169 SER A O 1
ATOM 1255 N N . VAL A 1 170 ? 1.618 18.349 -3.263 1.00 83.00 170 VAL A N 1
ATOM 1256 C CA . VAL A 1 170 ? 0.697 18.912 -2.269 1.00 83.00 170 VAL A CA 1
ATOM 1257 C C . VAL A 1 170 ? 0.604 18.013 -1.034 1.00 83.00 170 VAL A C 1
ATOM 1259 O O . VAL A 1 170 ? 0.750 18.495 0.087 1.00 83.00 170 VAL A O 1
ATOM 1262 N N . ILE A 1 171 ? 0.367 16.708 -1.214 1.00 81.06 171 ILE A N 1
ATOM 1263 C CA . ILE A 1 171 ? 0.163 15.767 -0.096 1.00 81.06 171 ILE A CA 1
ATOM 1264 C C . ILE A 1 171 ? 1.458 15.549 0.689 1.00 81.06 171 ILE A C 1
ATOM 1266 O O . ILE A 1 171 ? 1.451 15.544 1.920 1.00 81.06 171 ILE A O 1
ATOM 1270 N N . PHE A 1 172 ? 2.571 15.377 -0.017 1.00 83.00 172 PHE A N 1
ATOM 1271 C CA . PHE A 1 172 ? 3.891 15.153 0.561 1.00 83.00 172 PHE A CA 1
ATOM 1272 C C . PHE A 1 172 ? 4.742 16.415 0.551 1.00 83.00 172 PHE A C 1
ATOM 1274 O O . PHE A 1 172 ? 5.969 16.312 0.540 1.00 83.00 172 PHE A O 1
ATOM 1281 N N . TYR A 1 173 ? 4.100 17.588 0.604 1.00 87.75 173 TYR A N 1
ATOM 1282 C CA . TYR A 1 173 ? 4.797 18.853 0.779 1.00 87.75 173 TYR A CA 1
ATOM 1283 C C . TYR A 1 173 ? 5.773 18.748 1.957 1.00 87.75 173 TYR A C 1
ATOM 1285 O O . TYR A 1 173 ? 5.379 18.519 3.111 1.00 87.75 173 TYR A O 1
ATOM 1293 N N . ALA A 1 174 ? 7.056 18.872 1.629 1.00 87.38 174 ALA A N 1
ATOM 1294 C CA . ALA A 1 174 ? 8.147 18.871 2.576 1.00 87.38 174 ALA A CA 1
ATOM 1295 C C . ALA A 1 174 ? 8.565 20.316 2.823 1.00 87.38 174 ALA A C 1
ATOM 1297 O O . ALA A 1 174 ? 8.817 21.071 1.883 1.00 87.38 174 ALA A O 1
ATOM 1298 N N . HIS A 1 175 ? 8.589 20.701 4.093 1.00 87.56 175 HIS A N 1
ATOM 1299 C CA . HIS A 1 175 ? 9.115 21.992 4.491 1.00 87.56 175 HIS A CA 1
ATOM 1300 C C . HIS A 1 175 ? 10.533 21.798 5.039 1.00 87.56 175 HIS A C 1
ATOM 1302 O O . HIS A 1 175 ? 10.726 20.904 5.875 1.00 87.56 175 HIS A O 1
ATOM 1308 N N . PRO A 1 176 ? 11.514 22.603 4.596 1.00 87.44 176 PRO A N 1
ATOM 1309 C CA . PRO A 1 176 ? 12.849 22.574 5.167 1.00 87.44 176 PRO A CA 1
ATOM 1310 C C . PRO A 1 176 ? 12.822 23.164 6.574 1.00 87.44 176 PRO A C 1
ATOM 1312 O O . PRO A 1 176 ? 12.424 24.311 6.776 1.00 87.44 176 PRO A O 1
ATOM 1315 N N . PHE A 1 177 ? 13.269 22.390 7.555 1.00 84.19 177 PHE A N 1
ATOM 1316 C CA . PHE A 1 177 ? 13.514 22.880 8.905 1.00 84.19 177 PHE A CA 1
ATOM 1317 C C . PHE A 1 177 ? 15.004 22.811 9.207 1.00 84.19 177 PHE A C 1
ATOM 1319 O O . PHE A 1 177 ? 15.640 21.782 8.990 1.00 84.19 177 PHE A O 1
ATOM 1326 N N . MET A 1 178 ? 15.548 23.897 9.753 1.00 81.94 178 MET A N 1
ATOM 1327 C CA . MET A 1 178 ? 16.911 23.914 10.274 1.00 81.94 178 MET A CA 1
ATOM 1328 C C . MET A 1 178 ? 16.907 23.313 11.676 1.00 81.94 178 MET A C 1
ATOM 1330 O O . MET A 1 178 ? 16.408 23.939 12.614 1.00 81.94 178 MET A O 1
ATOM 1334 N N . ILE A 1 179 ? 17.452 22.106 11.831 1.00 76.69 179 ILE A N 1
ATOM 1335 C CA . ILE A 1 179 ? 17.537 21.436 13.130 1.00 76.69 179 ILE A CA 1
ATOM 1336 C C . ILE A 1 179 ? 18.953 20.906 13.333 1.00 76.69 179 ILE A C 1
ATOM 1338 O O . ILE A 1 179 ? 19.478 20.174 12.505 1.00 76.69 179 ILE A O 1
ATOM 1342 N N . GLY A 1 180 ? 19.602 21.312 14.427 1.00 70.69 180 GLY A N 1
ATOM 1343 C CA . GLY A 1 180 ? 20.980 20.896 14.715 1.00 70.69 180 GLY A CA 1
ATOM 1344 C C . GLY A 1 180 ? 22.031 21.419 13.724 1.00 70.69 180 GLY A C 1
ATOM 1345 O O . GLY A 1 180 ? 23.122 20.872 13.675 1.00 70.69 180 GLY A O 1
ATOM 1346 N N . GLY A 1 181 ? 21.721 22.466 12.949 1.00 75.25 181 GLY A N 1
ATOM 1347 C CA . GLY A 1 181 ? 22.617 23.018 11.922 1.00 75.25 181 GLY A CA 1
ATOM 1348 C C . GLY A 1 181 ? 22.473 22.377 10.537 1.00 75.25 181 GLY A C 1
ATOM 1349 O O . GLY A 1 181 ? 23.110 22.845 9.599 1.00 75.25 181 GLY A O 1
ATOM 1350 N N . GLU A 1 182 ? 21.605 21.374 10.393 1.00 76.38 182 GLU A N 1
ATOM 1351 C CA . GLU A 1 182 ? 21.313 20.696 9.129 1.00 76.38 182 GLU A CA 1
ATOM 1352 C C . GLU A 1 182 ? 19.904 21.043 8.636 1.00 76.38 182 GLU A C 1
ATOM 1354 O O . GLU A 1 182 ? 18.979 21.252 9.429 1.00 76.38 182 GLU A O 1
ATOM 1359 N N . GLU A 1 183 ? 19.742 21.112 7.314 1.00 81.06 183 GLU A N 1
ATOM 1360 C CA . GLU A 1 183 ? 18.440 21.297 6.679 1.00 81.06 183 GLU A CA 1
ATOM 1361 C C . GLU A 1 183 ? 17.751 19.939 6.517 1.00 81.06 183 GLU A C 1
ATOM 1363 O O . GLU A 1 183 ? 18.226 19.066 5.790 1.00 81.06 183 GLU A O 1
ATOM 1368 N N . ILE A 1 184 ? 16.612 19.762 7.186 1.00 81.12 184 ILE A N 1
ATOM 1369 C CA . ILE A 1 184 ? 15.856 18.512 7.173 1.00 81.12 184 ILE A CA 1
ATOM 1370 C C . ILE A 1 184 ? 14.494 18.745 6.531 1.00 81.12 184 ILE A C 1
ATOM 1372 O O . ILE A 1 184 ? 13.698 19.572 6.979 1.00 81.12 184 ILE A O 1
ATOM 1376 N N . GLN A 1 185 ? 14.209 17.967 5.492 1.00 84.56 185 GLN A N 1
ATOM 1377 C CA . GLN A 1 185 ? 12.947 18.003 4.764 1.00 84.56 185 GLN A CA 1
ATOM 1378 C C . GLN A 1 185 ? 11.878 17.208 5.522 1.00 84.56 185 GLN A C 1
ATOM 1380 O O . GLN A 1 185 ? 11.872 15.975 5.511 1.00 84.56 185 GLN A O 1
ATOM 1385 N N . ILE A 1 186 ? 10.950 17.907 6.181 1.00 86.12 186 ILE A N 1
ATOM 1386 C CA . ILE A 1 186 ? 9.879 17.275 6.960 1.00 86.12 186 ILE A CA 1
ATOM 1387 C C . ILE A 1 186 ? 8.561 17.360 6.195 1.00 86.12 186 ILE A C 1
ATOM 1389 O O . ILE A 1 186 ? 8.032 18.443 5.944 1.00 86.12 186 ILE A O 1
ATOM 1393 N N . LYS A 1 187 ? 7.988 16.194 5.879 1.00 89.88 187 LYS A N 1
ATOM 1394 C CA . LYS A 1 187 ? 6.654 16.084 5.273 1.00 89.88 187 LYS A CA 1
ATOM 1395 C C . LYS A 1 187 ? 5.585 16.446 6.302 1.00 89.88 187 LYS A C 1
ATOM 1397 O O . LYS A 1 187 ? 5.396 15.718 7.280 1.00 89.88 187 LYS A O 1
ATOM 1402 N N . LEU A 1 188 ? 4.844 17.531 6.069 1.00 89.25 188 LEU A N 1
ATOM 1403 C CA . LEU A 1 188 ? 3.861 18.045 7.038 1.00 89.25 188 LEU A CA 1
ATOM 1404 C C . LEU A 1 188 ? 2.751 17.034 7.358 1.00 89.25 188 LEU A C 1
ATOM 1406 O O . LEU A 1 188 ? 2.287 16.958 8.497 1.00 89.25 188 LEU A O 1
ATOM 1410 N N . ILE A 1 189 ? 2.367 16.206 6.382 1.00 88.94 189 ILE A N 1
ATOM 1411 C CA . ILE A 1 189 ? 1.374 15.146 6.587 1.00 88.94 189 ILE A CA 1
ATOM 1412 C C . ILE A 1 189 ? 1.819 14.121 7.641 1.00 88.94 189 ILE A C 1
ATOM 1414 O O . ILE A 1 189 ? 0.997 13.655 8.425 1.00 88.94 189 ILE A O 1
ATOM 1418 N N . LEU A 1 190 ? 3.117 13.810 7.726 1.00 88.75 190 LEU A N 1
ATOM 1419 C CA . LEU A 1 190 ? 3.637 12.874 8.727 1.00 88.75 190 LEU A CA 1
ATOM 1420 C C . LEU A 1 190 ? 3.564 13.474 10.129 1.00 88.75 190 LEU A C 1
ATOM 1422 O O . LEU A 1 190 ? 3.139 12.797 11.062 1.00 88.75 190 LEU A O 1
ATOM 1426 N N . VAL A 1 191 ? 3.903 14.760 10.263 1.00 89.94 191 VAL A N 1
ATOM 1427 C CA . VAL A 1 191 ? 3.772 15.493 11.530 1.00 89.94 191 VAL A CA 1
ATOM 1428 C C . VAL A 1 191 ? 2.321 15.470 12.001 1.00 89.94 191 VAL A C 1
ATOM 1430 O O . VAL A 1 191 ? 2.058 15.180 13.166 1.00 89.94 191 VAL A O 1
ATOM 1433 N N . TRP A 1 192 ? 1.372 15.702 11.090 1.00 91.38 192 TRP A N 1
ATOM 1434 C CA . TRP A 1 192 ? -0.055 15.642 11.395 1.00 91.38 192 TRP A CA 1
ATOM 1435 C C . TRP A 1 192 ? -0.499 14.250 11.867 1.00 91.38 192 TRP A C 1
ATOM 1437 O O . TRP A 1 192 ? -1.171 14.132 12.893 1.00 91.38 192 TRP A O 1
ATOM 1447 N N . LEU A 1 193 ? -0.087 13.187 11.170 1.00 90.88 193 LEU A N 1
ATOM 1448 C CA . LEU A 1 193 ? -0.429 11.807 11.533 1.00 90.88 193 LEU A CA 1
ATOM 1449 C C . LEU A 1 193 ? 0.131 11.407 12.905 1.00 90.88 193 LEU A C 1
ATOM 1451 O O . LEU A 1 193 ? -0.586 10.798 13.707 1.00 90.88 193 LEU A O 1
ATOM 1455 N N . VAL A 1 194 ? 1.378 11.784 13.203 1.00 92.56 194 VAL A N 1
ATOM 1456 C CA . VAL A 1 194 ? 1.997 11.561 14.519 1.00 92.56 194 VAL A CA 1
ATOM 1457 C C . VAL A 1 194 ? 1.252 12.346 15.589 1.00 92.56 194 VAL A C 1
ATOM 1459 O O . VAL A 1 194 ? 0.825 11.761 16.584 1.00 92.56 194 VAL A O 1
ATOM 1462 N N . ALA A 1 195 ? 1.042 13.647 15.376 1.00 94.69 195 ALA A N 1
ATOM 1463 C CA . ALA A 1 195 ? 0.395 14.522 16.345 1.00 94.69 195 ALA A CA 1
ATOM 1464 C C . ALA A 1 195 ? -1.007 14.019 16.713 1.00 94.69 195 ALA A C 1
ATOM 1466 O O . ALA A 1 195 ? -1.327 13.908 17.896 1.00 94.69 195 ALA A O 1
ATOM 1467 N N . VAL A 1 196 ? -1.819 13.638 15.721 1.00 94.69 196 VAL A N 1
ATOM 1468 C CA . VAL A 1 196 ? -3.166 13.096 15.949 1.00 94.69 196 VAL A CA 1
ATOM 1469 C C . VAL A 1 196 ? -3.113 11.746 16.666 1.00 94.69 196 VAL A C 1
ATOM 1471 O O . VAL A 1 196 ? -3.886 11.521 17.597 1.00 94.69 196 VAL A O 1
ATOM 1474 N N . SER A 1 197 ? -2.199 10.850 16.290 1.00 95.19 197 SER A N 1
ATOM 1475 C CA . SER A 1 197 ? -2.091 9.520 16.908 1.00 95.19 197 SER A CA 1
ATOM 1476 C C . SER A 1 197 ? -1.634 9.591 18.368 1.00 95.19 197 SER A C 1
ATOM 1478 O O . SER A 1 197 ? -2.190 8.908 19.235 1.00 95.19 197 SER A O 1
ATOM 1480 N N . VAL A 1 198 ? -0.665 10.461 18.664 1.00 96.12 198 VAL A N 1
ATOM 1481 C CA . VAL A 1 198 ? -0.207 10.742 20.030 1.00 96.12 198 VAL A CA 1
ATOM 1482 C C . VAL A 1 198 ? -1.322 11.411 20.829 1.00 96.12 198 VAL A C 1
ATOM 1484 O O . VAL A 1 198 ? -1.651 10.938 21.918 1.00 96.12 198 VAL A O 1
ATOM 1487 N N . PHE A 1 199 ? -1.965 12.445 20.274 1.00 97.50 199 PHE A N 1
ATOM 1488 C CA . PHE A 1 199 ? -3.090 13.127 20.913 1.00 97.50 199 PHE A CA 1
ATOM 1489 C C . PHE A 1 199 ? -4.208 12.148 21.273 1.00 97.50 199 PHE A C 1
ATOM 1491 O O . PHE A 1 199 ? -4.626 12.112 22.425 1.00 97.50 199 PHE A O 1
ATOM 1498 N N . LEU A 1 200 ? -4.662 11.312 20.333 1.00 97.19 200 LEU A N 1
ATOM 1499 C CA . LEU A 1 200 ? -5.714 10.328 20.592 1.00 97.19 200 LEU A CA 1
ATOM 1500 C C . LEU A 1 200 ? -5.280 9.295 21.630 1.00 97.19 200 LEU A C 1
ATOM 1502 O O . LEU A 1 200 ? -6.087 8.903 22.469 1.00 97.19 200 LEU A O 1
ATOM 1506 N N . THR A 1 201 ? -4.014 8.878 21.618 1.00 97.25 201 THR A N 1
ATOM 1507 C CA . THR A 1 201 ? -3.497 7.953 22.632 1.00 97.25 201 THR A CA 1
ATOM 1508 C C . THR A 1 201 ? -3.550 8.571 24.025 1.00 97.25 201 THR A C 1
ATOM 1510 O O . THR A 1 201 ? -4.070 7.939 24.942 1.00 97.25 201 THR A O 1
ATOM 1513 N N . VAL A 1 202 ? -3.080 9.809 24.193 1.00 97.75 202 VAL A N 1
ATOM 1514 C CA . VAL A 1 202 ? -3.081 10.497 25.494 1.00 97.75 202 VAL A CA 1
ATOM 1515 C C . VAL A 1 202 ? -4.500 10.866 25.929 1.00 97.75 202 VAL A C 1
ATOM 1517 O O . VAL A 1 202 ? -4.890 10.565 27.053 1.00 97.75 202 VAL A O 1
ATOM 1520 N N . TYR A 1 203 ? -5.302 11.448 25.036 1.00 97.75 203 TYR A N 1
ATOM 1521 C CA . TYR A 1 203 ? -6.676 11.881 25.307 1.00 97.75 203 TYR A CA 1
ATOM 1522 C C . TYR A 1 203 ? -7.584 10.717 25.713 1.00 97.75 203 TYR A C 1
ATOM 1524 O O . TYR A 1 203 ? -8.379 10.831 26.644 1.00 97.75 203 TYR A O 1
ATOM 1532 N N . LEU A 1 204 ? -7.441 9.566 25.052 1.00 96.62 204 LEU A N 1
ATOM 1533 C CA . LEU A 1 204 ? -8.178 8.354 25.409 1.00 96.62 204 LEU A CA 1
ATOM 1534 C C . LEU A 1 204 ? -7.531 7.623 26.600 1.00 96.62 204 LEU A C 1
ATOM 1536 O O . LEU A 1 204 ? -8.068 6.627 27.082 1.00 96.62 204 LEU A O 1
ATOM 1540 N N . GLY A 1 205 ? -6.396 8.101 27.113 1.00 96.56 205 GLY A N 1
ATOM 1541 C CA . GLY A 1 205 ? -5.691 7.542 28.260 1.00 96.56 205 GLY A CA 1
ATOM 1542 C C . GLY A 1 205 ? -5.099 6.165 27.976 1.00 96.56 205 GLY A C 1
ATOM 1543 O O . GLY A 1 205 ? -5.374 5.233 28.717 1.00 96.56 205 GLY A O 1
ATOM 1544 N N . PHE A 1 206 ? -4.337 5.992 26.899 1.00 96.75 206 PHE A N 1
ATOM 1545 C CA . PHE A 1 206 ? -3.630 4.748 26.557 1.00 96.75 206 PHE A CA 1
ATOM 1546 C C . PHE A 1 206 ? -4.551 3.518 26.430 1.00 96.75 206 PHE A C 1
ATOM 1548 O O . PHE A 1 206 ? -4.295 2.446 26.989 1.00 96.75 206 PHE A O 1
ATOM 1555 N N . ILE A 1 207 ? -5.669 3.664 25.706 1.00 95.00 207 ILE A N 1
ATOM 1556 C CA . ILE A 1 207 ? -6.629 2.567 25.458 1.00 95.00 207 ILE A CA 1
ATOM 1557 C C . ILE A 1 207 ? -6.008 1.348 24.773 1.00 95.00 207 ILE A C 1
ATOM 1559 O O . ILE A 1 207 ? -6.412 0.219 25.054 1.00 95.00 207 ILE A O 1
ATOM 1563 N N . ASN A 1 208 ? -5.016 1.589 23.919 1.00 94.50 208 ASN A N 1
ATOM 1564 C CA . ASN A 1 208 ? -4.231 0.591 23.209 1.00 94.50 208 ASN A CA 1
ATOM 1565 C C . ASN A 1 208 ? -3.552 -0.395 24.170 1.00 94.50 208 ASN A C 1
ATOM 1567 O O . ASN A 1 208 ? -3.450 -1.570 23.835 1.00 94.50 208 ASN A O 1
ATOM 1571 N N . ILE A 1 209 ? -3.173 0.053 25.374 1.00 95.62 209 ILE A N 1
ATOM 1572 C CA . ILE A 1 209 ? -2.594 -0.789 26.430 1.00 95.62 209 ILE A CA 1
ATOM 1573 C C . ILE A 1 209 ? -3.686 -1.274 27.393 1.00 95.62 209 ILE A C 1
ATOM 1575 O O . ILE A 1 209 ? -3.846 -2.478 27.599 1.00 95.62 209 ILE A O 1
ATOM 1579 N N . ARG A 1 210 ? -4.484 -0.356 27.961 1.00 95.81 210 ARG A N 1
ATOM 1580 C CA . ARG A 1 210 ? -5.459 -0.680 29.025 1.00 95.81 210 ARG A CA 1
ATOM 1581 C C . ARG A 1 210 ? -6.513 -1.702 28.606 1.00 95.81 210 ARG A C 1
ATOM 1583 O O . ARG A 1 210 ? -6.913 -2.536 29.413 1.00 95.81 210 ARG A O 1
ATOM 1590 N N . TYR A 1 211 ? -6.974 -1.634 27.358 1.00 95.44 211 TYR A N 1
ATOM 1591 C CA . TYR A 1 211 ? -8.079 -2.452 26.852 1.00 95.44 211 TYR A CA 1
ATOM 1592 C C . TYR A 1 211 ? -7.647 -3.447 25.773 1.00 95.44 211 TYR A C 1
ATOM 1594 O O . TYR A 1 211 ? -8.495 -4.042 25.107 1.00 95.44 211 TYR A O 1
ATOM 1602 N N . PHE A 1 212 ? -6.342 -3.695 25.631 1.00 95.56 212 PHE A N 1
ATOM 1603 C CA . PHE A 1 212 ? -5.802 -4.636 24.648 1.00 95.56 212 PHE A CA 1
ATOM 1604 C C . PHE A 1 212 ? -6.450 -6.024 24.739 1.00 95.56 212 PHE A C 1
ATOM 1606 O O . PHE A 1 212 ? -6.989 -6.553 23.766 1.00 95.56 212 PHE A O 1
ATOM 1613 N N . LYS A 1 213 ? -6.498 -6.579 25.957 1.00 95.88 213 LYS A N 1
ATOM 1614 C CA . LYS A 1 213 ? -7.131 -7.875 26.235 1.00 95.88 213 LYS A CA 1
ATOM 1615 C C . LYS A 1 213 ? -8.621 -7.883 25.886 1.00 95.88 213 LYS A C 1
ATOM 1617 O O . LYS A 1 213 ? -9.133 -8.893 25.408 1.00 95.88 213 LYS A O 1
ATOM 1622 N N . HIS A 1 214 ? -9.314 -6.766 26.102 1.00 96.19 214 HIS A N 1
ATOM 1623 C CA . HIS A 1 214 ? -10.729 -6.652 25.763 1.00 96.19 214 HIS A CA 1
ATOM 1624 C C . HIS A 1 214 ? -10.952 -6.704 24.245 1.00 96.19 214 HIS A C 1
ATOM 1626 O O . HIS A 1 214 ? -11.859 -7.400 23.794 1.00 96.19 214 HIS A O 1
ATOM 1632 N N . GLY A 1 215 ? -10.080 -6.064 23.457 1.00 96.25 215 GLY A N 1
ATOM 1633 C CA . GLY A 1 215 ? -10.077 -6.188 21.997 1.00 96.25 215 GLY A CA 1
ATOM 1634 C C . GLY A 1 215 ? -9.949 -7.642 21.531 1.00 96.25 215 GLY A C 1
ATOM 1635 O O . GLY A 1 215 ? -10.711 -8.086 20.673 1.00 96.25 215 GLY A O 1
ATOM 1636 N N . ILE A 1 216 ? -9.047 -8.420 22.142 1.00 96.44 216 ILE A N 1
ATOM 1637 C CA . ILE A 1 216 ? -8.877 -9.850 21.823 1.00 96.44 216 ILE A CA 1
ATOM 1638 C C . ILE A 1 216 ? -10.145 -10.650 22.158 1.00 96.44 216 ILE A C 1
ATOM 1640 O O . ILE A 1 216 ? -10.606 -11.448 21.339 1.00 96.44 216 ILE A O 1
ATOM 1644 N N . ASP A 1 217 ? -10.731 -10.435 23.338 1.00 96.69 217 ASP A N 1
ATOM 1645 C CA . ASP A 1 217 ? -11.975 -11.101 23.744 1.00 96.69 217 ASP A CA 1
ATOM 1646 C C . ASP A 1 217 ? -13.138 -10.785 22.778 1.00 96.69 217 ASP A C 1
ATOM 1648 O O . ASP A 1 217 ? -13.945 -11.665 22.466 1.00 96.69 217 ASP A O 1
ATOM 1652 N N . LEU A 1 218 ? -13.211 -9.547 22.277 1.00 96.12 218 LEU A N 1
ATOM 1653 C CA . LEU A 1 218 ? -14.198 -9.117 21.284 1.00 96.12 218 LEU A CA 1
ATOM 1654 C C . LEU A 1 218 ? -14.001 -9.809 19.933 1.00 96.12 218 LEU A C 1
ATOM 1656 O O . LEU A 1 218 ? -14.972 -10.279 19.346 1.00 96.12 218 LEU A O 1
ATOM 1660 N N . VAL A 1 219 ? -12.760 -9.916 19.450 1.00 95.56 219 VAL A N 1
ATOM 1661 C CA . VAL A 1 219 ? -12.445 -10.622 18.195 1.00 95.56 219 VAL A CA 1
ATOM 1662 C C . VAL A 1 219 ? -12.776 -12.108 18.276 1.00 95.56 219 VAL A C 1
ATOM 1664 O O . VAL A 1 219 ? -13.252 -12.681 17.300 1.00 95.56 219 VAL A O 1
ATOM 1667 N N . ARG A 1 220 ? -12.585 -12.729 19.445 1.00 93.81 220 ARG A N 1
ATOM 1668 C CA . ARG A 1 220 ? -12.948 -14.135 19.699 1.00 93.81 220 ARG A CA 1
ATOM 1669 C C . ARG A 1 220 ? -14.460 -14.385 19.734 1.00 93.81 220 ARG A C 1
ATOM 1671 O O . ARG A 1 220 ? -14.877 -15.529 19.874 1.00 93.81 220 ARG A O 1
ATOM 1678 N N . GLY A 1 221 ? -15.277 -13.336 19.643 1.00 90.56 221 GLY A N 1
ATOM 1679 C CA . GLY A 1 221 ? -16.733 -13.435 19.635 1.00 90.56 221 GLY A CA 1
ATOM 1680 C C . GLY A 1 221 ? -17.366 -13.597 21.018 1.00 90.56 221 GLY A C 1
ATOM 1681 O O . GLY A 1 221 ? -18.561 -13.862 21.117 1.00 90.56 221 GLY A O 1
ATOM 1682 N N . LYS A 1 222 ? -16.606 -13.402 22.108 1.00 91.06 222 LYS A N 1
ATOM 1683 C CA . LYS A 1 222 ? -17.087 -13.585 23.494 1.00 91.06 222 LYS A CA 1
ATOM 1684 C C . LYS A 1 222 ? -18.301 -12.709 23.835 1.00 91.06 222 LYS A C 1
ATOM 1686 O O . LYS A 1 222 ? -19.106 -13.074 24.685 1.00 91.06 222 LYS A O 1
ATOM 1691 N N . TYR A 1 223 ? -18.426 -11.560 23.170 1.00 89.38 223 TYR A N 1
ATOM 1692 C CA . TYR A 1 223 ? -19.508 -10.588 23.357 1.00 89.38 223 TYR A CA 1
ATOM 1693 C C . TYR A 1 223 ? -20.384 -10.427 22.101 1.00 89.38 223 TYR A C 1
ATOM 1695 O O . TYR A 1 223 ? -21.058 -9.406 21.937 1.00 89.38 223 TYR A O 1
ATOM 1703 N N . ASP A 1 224 ? -20.351 -11.385 21.173 1.00 89.00 224 ASP A N 1
ATOM 1704 C CA . ASP A 1 224 ? -21.191 -11.357 19.973 1.00 89.00 224 ASP A CA 1
ATOM 1705 C C . ASP A 1 224 ? -22.646 -11.676 20.338 1.00 89.00 224 ASP A C 1
ATOM 1707 O O . ASP A 1 224 ? -22.942 -12.627 21.063 1.00 89.00 224 ASP A O 1
ATOM 1711 N N . LYS A 1 225 ? -23.582 -10.880 19.812 1.00 88.44 225 LYS A N 1
ATOM 1712 C CA . LYS A 1 225 ? -25.023 -11.103 19.975 1.00 88.44 225 LYS A CA 1
ATOM 1713 C C . LYS A 1 225 ? -25.661 -11.338 18.615 1.00 88.44 225 LYS A C 1
ATOM 1715 O O . LYS A 1 225 ? -25.433 -10.579 17.680 1.00 88.44 225 LYS A O 1
ATOM 1720 N N . LYS A 1 226 ? -26.542 -12.340 18.518 1.00 83.88 226 LYS A N 1
ATOM 1721 C CA . LYS A 1 226 ? -27.286 -12.644 17.276 1.00 83.88 226 LYS A CA 1
ATOM 1722 C C . LYS A 1 226 ? -28.187 -11.491 16.806 1.00 83.88 226 LYS A C 1
ATOM 1724 O O . LYS A 1 226 ? -28.521 -11.435 15.631 1.00 83.88 226 LYS A O 1
ATOM 1729 N N . SER A 1 227 ? -28.576 -10.591 17.710 1.00 85.94 227 SER A N 1
ATOM 1730 C CA . SER A 1 227 ? -29.393 -9.408 17.410 1.00 85.94 227 SER A CA 1
ATOM 1731 C C . SER A 1 227 ? -28.613 -8.246 16.787 1.00 85.94 227 SER A C 1
ATOM 1733 O O . SER A 1 227 ? -29.232 -7.268 16.364 1.00 85.94 227 SER A O 1
ATOM 1735 N N . ASP A 1 228 ? -27.278 -8.292 16.792 1.00 88.50 228 ASP A N 1
ATOM 1736 C CA . ASP A 1 228 ? -26.460 -7.183 16.308 1.00 88.50 228 ASP A CA 1
ATOM 1737 C C . ASP A 1 228 ? -26.498 -7.112 14.776 1.00 88.50 228 ASP A C 1
ATOM 1739 O O . ASP A 1 228 ? -26.277 -8.101 14.075 1.00 88.50 228 ASP A O 1
ATOM 1743 N N . LYS A 1 229 ? -26.776 -5.911 14.257 1.00 87.00 229 LYS A N 1
ATOM 1744 C CA . LYS A 1 229 ? -26.892 -5.647 12.817 1.00 87.00 229 LYS A CA 1
ATOM 1745 C C . LYS A 1 229 ? -25.537 -5.366 12.180 1.00 87.00 229 LYS A C 1
ATOM 1747 O O . LYS A 1 229 ? -24.701 -4.678 12.774 1.00 87.00 229 LYS A O 1
ATOM 1752 N N . GLY A 1 230 ? -25.375 -5.841 10.951 1.00 90.19 230 GLY A N 1
ATOM 1753 C CA . GLY A 1 230 ? -24.180 -5.687 10.124 1.00 90.19 230 GLY A CA 1
ATOM 1754 C C . GLY A 1 230 ? -24.020 -6.869 9.172 1.00 90.19 230 GLY A C 1
ATOM 1755 O O . GLY A 1 230 ? -24.782 -7.835 9.222 1.00 90.19 230 GLY A O 1
ATOM 1756 N N . GLU A 1 231 ? -23.001 -6.825 8.326 1.00 92.81 231 GLU A N 1
ATOM 1757 C CA . GLU A 1 231 ? -22.809 -7.809 7.260 1.00 92.81 231 GLU A CA 1
ATOM 1758 C C . GLU A 1 231 ? -21.884 -8.952 7.682 1.00 92.81 231 GLU A C 1
ATOM 1760 O O . GLU A 1 231 ? -22.154 -10.114 7.361 1.00 92.81 231 GLU A O 1
ATOM 1765 N N . ILE A 1 232 ? -20.842 -8.632 8.454 1.00 95.06 232 ILE A N 1
ATOM 1766 C CA . ILE A 1 232 ? -19.743 -9.541 8.814 1.00 95.06 232 ILE A CA 1
ATOM 1767 C C . ILE A 1 232 ? -19.462 -9.517 10.321 1.00 95.06 232 ILE A C 1
ATOM 1769 O O . ILE A 1 232 ? -19.801 -8.556 11.007 1.00 95.06 232 ILE A O 1
ATOM 1773 N N . ASN A 1 233 ? -18.867 -10.577 10.873 1.00 95.38 233 ASN A N 1
ATOM 1774 C CA . ASN A 1 233 ? -18.510 -10.604 12.299 1.00 95.38 233 ASN A CA 1
ATOM 1775 C C . ASN A 1 233 ? -17.228 -9.791 12.597 1.00 95.38 233 ASN A C 1
ATOM 1777 O O . ASN A 1 233 ? -16.550 -9.308 11.689 1.00 95.38 233 ASN A O 1
ATOM 1781 N N . ARG A 1 234 ? -16.887 -9.627 13.881 1.00 95.88 234 ARG A N 1
ATOM 1782 C CA . ARG A 1 234 ? -15.738 -8.813 14.324 1.00 95.88 234 ARG A CA 1
ATOM 1783 C C . ARG A 1 234 ? -14.397 -9.329 13.795 1.00 95.88 234 ARG A C 1
ATOM 1785 O O . ARG A 1 234 ? -13.586 -8.538 13.318 1.00 95.88 234 ARG A O 1
ATOM 1792 N N . PHE A 1 235 ? -14.185 -10.644 13.839 1.00 96.69 235 PHE A N 1
ATOM 1793 C CA . PHE A 1 235 ? -12.981 -11.289 13.310 1.00 96.69 235 PHE A CA 1
ATOM 1794 C C . PHE A 1 235 ? -12.851 -11.107 11.797 1.00 96.69 235 PHE A C 1
ATOM 1796 O O . PHE A 1 235 ? -11.782 -10.772 11.298 1.00 96.69 235 PHE A O 1
ATOM 1803 N N . GLN A 1 236 ? -13.953 -11.264 11.070 1.00 97.12 236 GLN A N 1
ATOM 1804 C CA . GLN A 1 236 ? -14.039 -11.014 9.639 1.00 97.12 236 GLN A CA 1
ATOM 1805 C C . GLN A 1 236 ? -13.736 -9.554 9.304 1.00 97.12 236 GLN A C 1
ATOM 1807 O O . GLN A 1 236 ? -12.988 -9.298 8.368 1.00 97.12 236 GLN A O 1
ATOM 1812 N N . ALA A 1 237 ? -14.242 -8.596 10.081 1.00 96.62 237 ALA A N 1
ATOM 1813 C CA . ALA A 1 237 ? -13.924 -7.185 9.880 1.00 96.62 237 ALA A CA 1
ATOM 1814 C C . ALA A 1 237 ? -12.429 -6.894 10.099 1.00 96.62 237 ALA A C 1
ATOM 1816 O O . ALA A 1 237 ? -11.817 -6.213 9.281 1.00 96.62 237 ALA A O 1
ATOM 1817 N N . LEU A 1 238 ? -11.825 -7.441 11.163 1.00 96.88 238 LEU A N 1
ATOM 1818 C CA . LEU A 1 238 ? -10.389 -7.295 11.422 1.00 96.88 238 LEU A CA 1
ATOM 1819 C C . LEU A 1 238 ? -9.537 -7.952 10.334 1.00 96.88 238 LEU A C 1
ATOM 1821 O O . LEU A 1 238 ? -8.645 -7.309 9.801 1.00 96.88 238 LEU A O 1
ATOM 1825 N N . THR A 1 239 ? -9.822 -9.201 9.972 1.00 96.81 239 THR A N 1
ATOM 1826 C CA . THR A 1 239 ? -9.061 -9.926 8.941 1.00 96.81 239 THR A CA 1
ATOM 1827 C C . THR A 1 239 ? -9.235 -9.322 7.552 1.00 96.81 239 THR A C 1
ATOM 1829 O O . THR A 1 239 ? -8.272 -9.273 6.805 1.00 96.81 239 THR A O 1
ATOM 1832 N N . THR A 1 240 ? -10.410 -8.788 7.214 1.00 95.31 240 THR A N 1
ATOM 1833 C CA . THR A 1 240 ? -10.624 -8.078 5.937 1.00 95.31 240 THR A CA 1
ATOM 1834 C C . THR A 1 240 ? -9.872 -6.746 5.901 1.00 95.31 240 THR A C 1
ATOM 1836 O O . THR A 1 240 ? -9.288 -6.391 4.883 1.00 95.31 240 THR A O 1
ATOM 1839 N N . SER A 1 241 ? -9.831 -6.018 7.019 1.00 93.56 241 SER A N 1
ATOM 1840 C CA . SER A 1 241 ? -9.002 -4.813 7.149 1.00 93.56 241 SER A CA 1
ATOM 1841 C C . SER A 1 241 ? -7.512 -5.166 7.017 1.00 93.56 241 SER A C 1
ATOM 1843 O O . SER A 1 241 ? -6.804 -4.582 6.203 1.00 93.56 241 SER A O 1
ATOM 1845 N N . LEU A 1 242 ? -7.069 -6.216 7.717 1.00 92.94 242 LEU A N 1
ATOM 1846 C CA . LEU A 1 242 ? -5.699 -6.728 7.649 1.00 92.94 242 LEU A CA 1
ATOM 1847 C C . LEU A 1 242 ? -5.321 -7.289 6.275 1.00 92.94 242 LEU A C 1
ATOM 1849 O O . LEU A 1 242 ? -4.155 -7.219 5.925 1.00 92.94 242 LEU A O 1
ATOM 1853 N N . SER A 1 243 ? -6.249 -7.815 5.467 1.00 91.06 243 SER A N 1
ATOM 1854 C CA . SER A 1 243 ? -5.900 -8.245 4.100 1.00 91.06 243 SER A CA 1
ATOM 1855 C C . SER A 1 243 ? -5.462 -7.088 3.205 1.00 91.06 243 SER A C 1
ATOM 1857 O O . SER A 1 243 ? -4.725 -7.324 2.256 1.00 91.06 243 SER A O 1
ATOM 1859 N N . GLY A 1 244 ? -5.904 -5.859 3.496 1.00 85.94 244 GLY A N 1
ATOM 1860 C CA . GLY A 1 244 ? -5.417 -4.665 2.802 1.00 85.94 244 GLY A CA 1
ATOM 1861 C C . GLY A 1 244 ? -4.056 -4.199 3.319 1.00 85.94 244 GLY A C 1
ATOM 1862 O O . GLY A 1 244 ? -3.250 -3.699 2.546 1.00 85.94 244 GLY A O 1
ATOM 1863 N N . THR A 1 245 ? -3.782 -4.416 4.609 1.00 85.19 245 THR A N 1
ATOM 1864 C CA . THR A 1 245 ? -2.585 -3.911 5.298 1.00 85.19 245 THR A CA 1
ATOM 1865 C C . THR A 1 245 ? -1.545 -4.984 5.610 1.00 85.19 245 THR A C 1
ATOM 1867 O O . THR A 1 245 ? -0.638 -4.731 6.382 1.00 85.19 245 THR A O 1
ATOM 1870 N N . VAL A 1 246 ? -1.678 -6.216 5.132 1.00 84.06 246 VAL A N 1
ATOM 1871 C CA . VAL A 1 246 ? -0.672 -7.267 5.327 1.00 84.06 246 VAL A CA 1
ATOM 1872 C C . VAL A 1 246 ? -0.424 -7.877 3.963 1.00 84.06 246 VAL A C 1
ATOM 1874 O O . VAL A 1 246 ? -1.224 -8.664 3.462 1.00 84.06 246 VAL A O 1
ATOM 1877 N N . GLY A 1 247 ? 0.686 -7.484 3.349 1.00 78.50 247 GLY A N 1
ATOM 1878 C CA . GLY A 1 247 ? 1.038 -7.892 1.999 1.00 78.50 247 GLY A CA 1
ATOM 1879 C C . GLY A 1 247 ? 2.519 -7.709 1.702 1.00 78.50 247 GLY A C 1
ATOM 1880 O O . GLY A 1 247 ? 3.286 -7.204 2.526 1.00 78.50 247 GLY A O 1
ATOM 1881 N N . LEU A 1 248 ? 2.906 -8.105 0.490 1.00 73.44 248 LEU A N 1
ATOM 1882 C CA . LEU A 1 248 ? 4.276 -7.992 -0.018 1.00 73.44 248 LEU A CA 1
ATOM 1883 C C . LEU A 1 248 ? 4.809 -6.559 0.088 1.00 73.44 248 LEU A C 1
ATOM 1885 O O . LEU A 1 248 ? 5.950 -6.370 0.500 1.00 73.44 248 LEU A O 1
ATOM 1889 N N . GLY A 1 249 ? 3.971 -5.558 -0.206 1.00 65.62 249 GLY A N 1
ATOM 1890 C CA . GLY A 1 249 ? 4.340 -4.145 -0.089 1.00 65.62 249 GLY A CA 1
ATOM 1891 C C . GLY A 1 249 ? 4.799 -3.717 1.309 1.00 65.62 249 GLY A C 1
ATOM 1892 O O . GLY A 1 249 ? 5.740 -2.938 1.427 1.00 65.62 249 GLY A O 1
ATOM 1893 N N . ASN A 1 250 ? 4.202 -4.271 2.365 1.00 73.94 250 ASN A N 1
ATOM 1894 C CA . ASN A 1 250 ? 4.520 -3.892 3.746 1.00 73.94 250 ASN A CA 1
ATOM 1895 C C . ASN A 1 250 ? 5.785 -4.591 4.243 1.00 73.94 250 ASN A C 1
ATOM 1897 O O . ASN A 1 250 ? 6.617 -3.968 4.898 1.00 73.94 250 ASN A O 1
ATOM 1901 N N . ILE A 1 251 ? 5.984 -5.849 3.843 1.00 77.06 251 ILE A N 1
ATOM 1902 C CA . ILE A 1 251 ? 7.213 -6.605 4.119 1.00 77.06 251 ILE A CA 1
ATOM 1903 C C . ILE A 1 251 ? 8.406 -5.971 3.387 1.00 77.06 251 ILE A C 1
ATOM 1905 O O . ILE A 1 251 ? 9.428 -5.678 4.006 1.00 77.06 251 ILE A O 1
ATOM 1909 N N . ALA A 1 252 ? 8.262 -5.683 2.089 1.00 76.88 252 ALA A N 1
ATOM 1910 C CA . ALA A 1 252 ? 9.278 -4.970 1.314 1.00 76.88 252 ALA A CA 1
ATOM 1911 C C . ALA A 1 252 ? 9.508 -3.549 1.856 1.00 76.88 252 ALA A C 1
ATOM 1913 O O . ALA A 1 252 ? 10.639 -3.074 1.909 1.00 76.88 252 ALA A O 1
ATOM 1914 N N . GLY A 1 253 ? 8.447 -2.889 2.330 1.00 80.88 253 GLY A N 1
ATOM 1915 C CA . GLY A 1 253 ? 8.516 -1.578 2.965 1.00 80.88 253 GLY A CA 1
ATOM 1916 C C . GLY A 1 253 ? 9.409 -1.550 4.206 1.00 80.88 253 GLY A C 1
ATOM 1917 O O . GLY A 1 253 ? 10.115 -0.563 4.398 1.00 80.88 253 GLY A O 1
ATOM 1918 N N . VAL A 1 254 ? 9.432 -2.622 5.007 1.00 88.06 254 VAL A N 1
ATOM 1919 C CA . VAL A 1 254 ? 10.367 -2.760 6.139 1.00 88.06 254 VAL A CA 1
ATOM 1920 C C . VAL A 1 254 ? 11.806 -2.849 5.646 1.00 88.06 254 VAL A C 1
ATOM 1922 O O . VAL A 1 254 ? 12.663 -2.153 6.178 1.00 88.06 254 VAL A O 1
ATOM 1925 N N . ALA A 1 255 ? 12.076 -3.649 4.612 1.00 85.69 255 ALA A N 1
ATOM 1926 C CA . ALA A 1 255 ? 13.423 -3.757 4.052 1.00 85.69 255 ALA A CA 1
ATOM 1927 C C . ALA A 1 255 ? 13.931 -2.407 3.529 1.00 85.69 255 ALA A C 1
ATOM 1929 O O . ALA A 1 255 ? 15.040 -2.006 3.868 1.00 85.69 255 ALA A O 1
ATOM 1930 N N . VAL A 1 256 ? 13.083 -1.663 2.809 1.00 82.88 256 VAL A N 1
ATOM 1931 C CA . VAL A 1 256 ? 13.404 -0.301 2.362 1.00 82.88 256 VAL A CA 1
ATOM 1932 C C . VAL A 1 256 ? 13.620 0.635 3.553 1.00 82.88 256 VAL A C 1
ATOM 1934 O O . VAL A 1 256 ? 14.545 1.436 3.535 1.00 82.88 256 VAL A O 1
ATOM 1937 N N . ALA A 1 257 ? 12.803 0.537 4.60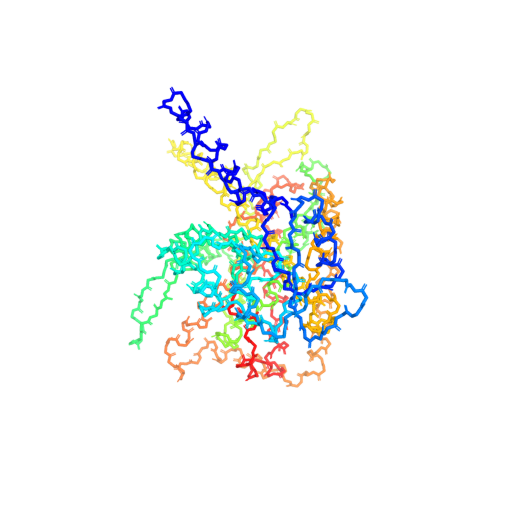7 1.00 86.12 257 ALA A N 1
ATOM 1938 C CA . ALA A 1 257 ? 12.970 1.351 5.811 1.00 86.12 257 ALA A CA 1
ATOM 1939 C C . ALA A 1 257 ? 14.341 1.129 6.462 1.00 86.12 257 ALA A C 1
ATOM 1941 O O . ALA A 1 257 ? 15.020 2.100 6.787 1.00 86.12 257 ALA A O 1
ATOM 1942 N N . VAL A 1 258 ? 14.748 -0.136 6.608 1.00 87.81 258 VAL A N 1
ATOM 1943 C CA . VAL A 1 258 ? 16.039 -0.512 7.196 1.00 87.81 258 VAL A CA 1
ATOM 1944 C C . VAL A 1 258 ? 17.196 -0.100 6.286 1.00 87.81 258 VAL A C 1
ATOM 1946 O O . VAL A 1 258 ? 18.195 0.403 6.785 1.00 87.81 258 VAL A O 1
ATOM 1949 N N . SER A 1 259 ? 17.072 -0.252 4.964 1.00 80.81 259 SER A N 1
ATOM 1950 C CA . SER A 1 259 ? 18.149 0.106 4.035 1.00 80.81 259 SER A CA 1
ATOM 1951 C C . SER A 1 259 ? 18.337 1.618 3.893 1.00 80.81 259 SER A C 1
ATOM 1953 O O . SER A 1 259 ? 19.460 2.080 3.748 1.00 80.81 259 SER A O 1
ATOM 1955 N N . THR A 1 260 ? 17.256 2.411 3.912 1.00 79.81 260 THR A N 1
ATOM 1956 C CA . THR A 1 260 ? 17.351 3.872 3.723 1.00 79.81 260 THR A CA 1
ATOM 1957 C C . THR A 1 260 ? 17.472 4.646 5.029 1.00 79.81 260 THR A C 1
ATOM 1959 O O . THR A 1 260 ? 18.116 5.685 5.058 1.00 79.81 260 THR A O 1
ATOM 1962 N N . GLY A 1 261 ? 16.799 4.193 6.090 1.00 78.94 261 GLY A N 1
ATOM 1963 C CA . GLY A 1 261 ? 16.763 4.867 7.394 1.00 78.94 261 GLY A CA 1
ATOM 1964 C C . GLY A 1 261 ? 17.607 4.188 8.466 1.00 78.94 261 GLY A C 1
ATOM 1965 O O . GLY A 1 261 ? 17.610 4.639 9.609 1.00 78.94 261 GLY A O 1
ATOM 1966 N N . GLY A 1 262 ? 18.288 3.098 8.115 1.00 88.00 262 GLY A N 1
ATOM 1967 C CA . GLY A 1 262 ? 19.001 2.247 9.054 1.00 88.00 262 GLY A CA 1
ATOM 1968 C C . GLY A 1 262 ? 18.066 1.395 9.929 1.00 88.00 262 GLY A C 1
ATOM 1969 O O . GLY A 1 262 ? 16.854 1.632 10.007 1.00 88.00 262 GLY A O 1
ATOM 1970 N N . PRO A 1 263 ? 18.627 0.419 10.661 1.00 90.69 263 PRO A N 1
ATOM 1971 C CA . PRO A 1 263 ? 17.921 -0.345 11.692 1.00 90.69 263 PRO A CA 1
ATOM 1972 C C . PRO A 1 263 ? 17.141 0.513 12.703 1.00 90.69 263 PRO A C 1
ATOM 1974 O O . PRO A 1 263 ? 16.074 0.101 13.159 1.00 90.69 263 PRO A O 1
ATOM 1977 N N . GLY A 1 264 ? 17.610 1.731 13.002 1.00 90.88 264 GLY A N 1
ATOM 1978 C CA . GLY A 1 264 ? 16.940 2.671 13.908 1.00 90.88 264 GLY A CA 1
ATOM 1979 C C . GLY A 1 264 ? 15.526 3.078 13.476 1.00 90.88 264 GLY A C 1
ATOM 1980 O O . GLY A 1 264 ? 14.662 3.328 14.320 1.00 90.88 264 GLY A O 1
ATOM 1981 N N . ALA A 1 265 ? 15.230 3.069 12.171 1.00 92.25 265 ALA A N 1
ATOM 1982 C CA . ALA A 1 265 ? 13.887 3.360 11.671 1.00 92.25 265 ALA A CA 1
ATOM 1983 C C . ALA A 1 265 ? 12.841 2.356 12.190 1.00 92.25 265 ALA A C 1
ATOM 1985 O O . ALA A 1 265 ? 11.686 2.723 12.405 1.00 92.25 265 ALA A O 1
ATOM 1986 N N . VAL A 1 266 ? 13.237 1.107 12.458 1.00 93.88 266 VAL A N 1
ATOM 1987 C CA . VAL A 1 266 ? 12.356 0.030 12.947 1.00 93.88 266 VAL A CA 1
ATOM 1988 C C . VAL A 1 266 ? 11.790 0.354 14.327 1.00 93.88 266 VAL A C 1
ATOM 1990 O O . VAL A 1 266 ? 10.611 0.105 14.590 1.00 93.88 266 VAL A O 1
ATOM 1993 N N . PHE A 1 267 ? 12.601 0.949 15.204 1.00 95.06 267 PHE A N 1
ATOM 1994 C CA . PHE A 1 267 ? 12.141 1.398 16.515 1.00 95.06 267 PHE A CA 1
ATOM 1995 C C . PHE A 1 267 ? 11.008 2.420 16.363 1.00 95.06 267 PHE A C 1
ATOM 1997 O O . PHE A 1 267 ? 9.928 2.259 16.936 1.00 95.06 267 PHE A O 1
ATOM 2004 N N . TRP A 1 268 ? 11.216 3.432 15.519 1.00 94.12 268 TRP A N 1
ATOM 2005 C CA . TRP A 1 268 ? 10.218 4.465 15.257 1.00 94.12 268 TRP A CA 1
ATOM 2006 C C . TRP A 1 268 ? 8.987 3.927 14.521 1.00 94.12 268 TRP A C 1
ATOM 2008 O O . TRP A 1 268 ? 7.874 4.381 14.797 1.00 94.12 268 TRP A O 1
ATOM 2018 N N . MET A 1 269 ? 9.141 2.899 13.676 1.00 94.38 269 MET A N 1
ATOM 2019 C CA . MET A 1 269 ? 8.004 2.163 13.115 1.00 94.38 269 MET A CA 1
ATOM 2020 C C . MET A 1 269 ? 7.154 1.526 14.219 1.00 94.38 269 MET A C 1
ATOM 2022 O O . MET A 1 269 ? 5.932 1.669 14.210 1.00 94.38 269 MET A O 1
ATOM 2026 N N . ALA A 1 270 ? 7.777 0.855 15.191 1.00 95.00 270 ALA A N 1
ATOM 2027 C CA . ALA A 1 270 ? 7.069 0.205 16.293 1.00 95.00 270 ALA A CA 1
ATOM 2028 C C . ALA A 1 270 ? 6.360 1.218 17.207 1.00 95.00 270 ALA A C 1
ATOM 2030 O O . ALA A 1 270 ? 5.195 1.020 17.565 1.00 95.00 270 ALA A O 1
ATOM 2031 N N . VAL A 1 271 ? 7.025 2.333 17.532 1.00 95.31 271 VAL A N 1
ATOM 2032 C CA . VAL A 1 271 ? 6.439 3.442 18.305 1.00 95.31 271 VAL A CA 1
ATOM 2033 C C . VAL A 1 271 ? 5.230 4.031 17.580 1.00 95.31 271 VAL A C 1
ATOM 2035 O O . VAL A 1 271 ? 4.163 4.198 18.177 1.00 95.31 271 VAL A O 1
ATOM 2038 N N . MET A 1 272 ? 5.357 4.297 16.279 1.00 94.31 272 MET A N 1
ATOM 2039 C CA . MET A 1 272 ? 4.246 4.815 15.486 1.00 94.31 272 MET A CA 1
ATOM 2040 C C . MET A 1 272 ? 3.119 3.785 15.344 1.00 94.31 272 MET A C 1
ATOM 2042 O O . MET A 1 272 ? 1.949 4.151 15.414 1.00 94.31 272 MET A O 1
ATOM 2046 N N . GLY A 1 273 ? 3.439 2.493 15.230 1.00 94.69 273 GLY A N 1
ATOM 2047 C CA . GLY A 1 273 ? 2.461 1.406 15.276 1.00 94.69 273 GLY A CA 1
ATOM 2048 C C . GLY A 1 273 ? 1.652 1.412 16.575 1.00 94.69 273 GLY A C 1
ATOM 2049 O O . GLY A 1 273 ? 0.425 1.322 16.534 1.00 94.69 273 GLY A O 1
ATOM 2050 N N . LEU A 1 274 ? 2.316 1.611 17.720 1.00 95.88 274 LEU A N 1
ATOM 2051 C CA . LEU A 1 274 ? 1.677 1.676 19.037 1.00 95.88 274 LEU A CA 1
ATOM 2052 C C . LEU A 1 274 ? 0.711 2.860 19.158 1.00 95.88 274 LEU A C 1
ATOM 2054 O O . LEU A 1 274 ? -0.407 2.683 19.650 1.00 95.88 274 LEU A O 1
ATOM 2058 N N . PHE A 1 275 ? 1.112 4.053 18.714 1.00 96.19 275 PHE A N 1
ATOM 2059 C CA . PHE A 1 275 ? 0.236 5.230 18.716 1.00 96.19 275 PHE A CA 1
ATOM 2060 C C . PHE A 1 275 ? -0.876 5.129 17.663 1.00 96.19 275 PHE A C 1
ATOM 2062 O O . PHE A 1 275 ? -2.019 5.518 17.920 1.00 96.19 275 PHE A O 1
ATOM 2069 N N . GLY A 1 276 ? -0.576 4.532 16.509 1.00 95.88 276 GLY A N 1
ATOM 2070 C CA . GLY A 1 276 ? -1.523 4.275 15.427 1.00 95.88 276 GLY A CA 1
ATOM 2071 C C . GLY A 1 276 ? -2.695 3.386 15.848 1.00 95.88 276 GLY A C 1
ATOM 2072 O O . GLY A 1 276 ? -3.800 3.547 15.331 1.00 95.88 276 GLY A O 1
ATOM 2073 N N . MET A 1 277 ? -2.520 2.519 16.853 1.00 97.56 277 MET A N 1
ATOM 2074 C CA . MET A 1 277 ? -3.620 1.746 17.450 1.00 97.56 277 MET A CA 1
ATOM 2075 C C . MET A 1 277 ? -4.773 2.651 17.913 1.00 97.56 277 MET A C 1
ATOM 2077 O O . MET A 1 277 ? -5.938 2.354 17.647 1.00 97.56 277 MET A O 1
ATOM 2081 N N . SER A 1 278 ? -4.470 3.775 18.566 1.00 97.00 278 SER A N 1
ATOM 2082 C CA . SER A 1 278 ? -5.488 4.707 19.074 1.00 97.00 278 SER A CA 1
ATOM 2083 C C . SER A 1 278 ? -6.161 5.501 17.952 1.00 97.00 278 SER A C 1
ATOM 2085 O O . SER A 1 278 ? -7.364 5.759 18.019 1.00 97.00 278 SER A O 1
ATOM 2087 N N . ALA A 1 279 ? -5.419 5.848 16.895 1.00 96.19 279 ALA A N 1
ATOM 2088 C CA . ALA A 1 279 ? -5.997 6.454 15.697 1.00 96.19 279 ALA A CA 1
ATOM 2089 C C . ALA A 1 279 ? -6.979 5.489 15.016 1.00 96.19 279 ALA A C 1
ATOM 2091 O O . ALA A 1 279 ? -8.145 5.827 14.806 1.00 96.19 279 ALA A O 1
ATOM 2092 N N . LYS A 1 280 ? -6.554 4.240 14.795 1.00 96.12 280 LYS A N 1
ATOM 2093 C CA . LYS A 1 280 ? -7.376 3.188 14.182 1.00 96.12 280 LYS A CA 1
ATOM 2094 C C . LYS A 1 280 ? -8.600 2.827 15.032 1.00 96.12 280 LYS A C 1
ATOM 2096 O O . LYS A 1 280 ? -9.674 2.552 14.494 1.00 96.12 280 LYS A O 1
ATOM 2101 N N . PHE A 1 281 ? -8.476 2.876 16.362 1.00 97.56 281 PHE A N 1
ATOM 2102 C CA . PHE A 1 281 ? -9.615 2.772 17.278 1.00 97.56 281 PHE A CA 1
ATOM 2103 C C . PHE A 1 281 ? -10.671 3.840 16.974 1.00 97.56 281 PHE A C 1
ATOM 2105 O O . PHE A 1 281 ? -11.850 3.513 16.814 1.00 97.56 281 PHE A O 1
ATOM 2112 N N . ALA A 1 282 ? -10.254 5.108 16.897 1.00 96.94 282 ALA A N 1
ATOM 2113 C CA . ALA A 1 282 ? -11.162 6.227 16.681 1.00 96.94 282 ALA A CA 1
ATOM 2114 C C . ALA A 1 282 ? -11.841 6.125 15.311 1.00 96.94 282 ALA A C 1
ATOM 2116 O O . ALA A 1 282 ? -13.060 6.253 15.222 1.00 96.94 282 ALA A O 1
ATOM 2117 N N . GLU A 1 283 ? -11.082 5.806 14.264 1.00 96.31 283 GLU A N 1
ATOM 2118 C CA . GLU A 1 283 ? -11.593 5.574 12.911 1.00 96.31 283 GLU A CA 1
ATOM 2119 C C . GLU A 1 283 ? -12.667 4.483 12.872 1.00 96.31 283 GLU A C 1
ATOM 2121 O O . GLU A 1 283 ? -13.773 4.714 12.381 1.00 96.31 283 GLU A O 1
ATOM 2126 N N . ALA A 1 284 ? -12.375 3.300 13.424 1.00 96.81 284 ALA A N 1
ATOM 2127 C CA . ALA A 1 284 ? -13.306 2.176 13.428 1.00 96.81 284 ALA A CA 1
ATOM 2128 C C . ALA A 1 284 ? -14.566 2.480 14.256 1.00 96.81 284 ALA A C 1
ATOM 2130 O O . ALA A 1 284 ? -15.683 2.179 13.821 1.00 96.81 284 ALA A O 1
ATOM 2131 N N . ALA A 1 285 ? -14.412 3.127 15.415 1.00 97.25 285 ALA A N 1
ATOM 2132 C CA . ALA A 1 285 ? -15.538 3.529 16.250 1.00 97.25 285 ALA A CA 1
ATOM 2133 C C . ALA A 1 285 ? -16.414 4.586 15.558 1.00 97.25 285 ALA A C 1
ATOM 2135 O O . ALA A 1 285 ? -17.638 4.461 15.538 1.00 97.25 285 ALA A O 1
ATOM 2136 N N . LEU A 1 286 ? -15.821 5.611 14.943 1.00 96.62 286 LEU A N 1
ATOM 2137 C CA . LEU A 1 286 ? -16.562 6.627 14.189 1.00 96.62 286 LEU A CA 1
ATOM 2138 C C . LEU A 1 286 ? -17.233 6.023 12.950 1.00 96.62 286 LEU A C 1
ATOM 2140 O O . LEU A 1 286 ? -18.392 6.335 12.673 1.00 96.62 286 LEU A O 1
ATOM 2144 N N . GLY A 1 287 ? -16.549 5.108 12.260 1.00 96.38 287 GLY A N 1
ATOM 2145 C CA . GLY A 1 287 ? -17.085 4.352 11.132 1.00 96.38 287 GLY A CA 1
ATOM 2146 C C . GLY A 1 287 ? -18.367 3.613 11.498 1.00 96.38 287 GLY A C 1
ATOM 2147 O O . GLY A 1 287 ? -19.346 3.704 10.764 1.00 96.38 287 GLY A O 1
ATOM 2148 N N . VAL A 1 288 ? -18.410 2.953 12.662 1.00 96.69 288 VAL A N 1
ATOM 2149 C CA . VAL A 1 288 ? -19.638 2.304 13.147 1.00 96.69 288 VAL A CA 1
ATOM 2150 C C . VAL A 1 288 ? -20.679 3.319 13.622 1.00 96.69 288 VAL A C 1
ATOM 2152 O O . VAL A 1 288 ? -21.864 3.169 13.332 1.00 96.69 288 VAL A O 1
ATOM 2155 N N . LYS A 1 289 ? -20.265 4.359 14.349 1.00 96.19 289 LYS A N 1
ATOM 2156 C CA . LYS A 1 289 ? -21.176 5.352 14.938 1.00 96.19 289 LYS A CA 1
ATOM 2157 C C . LYS A 1 289 ? -21.998 6.102 13.889 1.00 96.19 289 LYS A C 1
ATOM 2159 O O . LYS A 1 289 ? -23.158 6.409 14.148 1.00 96.19 289 LYS A O 1
ATOM 2164 N N . TYR A 1 290 ? -21.399 6.401 12.737 1.00 95.19 290 TYR A N 1
ATOM 2165 C CA . TYR A 1 290 ? -22.011 7.204 11.673 1.00 95.19 290 TYR A CA 1
ATOM 2166 C C . TYR A 1 290 ? -22.391 6.400 10.424 1.00 95.19 290 TYR A C 1
ATOM 2168 O O . TYR A 1 290 ? -22.713 6.985 9.391 1.00 95.19 290 TYR A O 1
ATOM 2176 N N . ARG A 1 291 ? -22.368 5.065 10.496 1.00 94.62 291 ARG A N 1
ATOM 2177 C CA . ARG A 1 291 ? -22.815 4.214 9.391 1.00 94.62 291 ARG A CA 1
ATOM 2178 C C . ARG A 1 291 ? -24.307 4.385 9.107 1.00 94.62 291 ARG A C 1
ATOM 2180 O O . ARG A 1 291 ? -25.111 4.637 10.006 1.00 94.62 291 ARG A O 1
ATOM 2187 N N . VAL A 1 292 ? -24.684 4.165 7.858 1.00 92.81 292 VAL A N 1
ATOM 2188 C CA . VAL A 1 292 ? -26.055 4.257 7.361 1.00 92.81 292 VAL A CA 1
ATOM 2189 C C . VAL A 1 292 ? -26.528 2.873 6.922 1.00 92.81 292 VAL A C 1
ATOM 2191 O O . VAL A 1 292 ? -25.739 2.045 6.474 1.00 92.81 292 VAL A O 1
ATOM 2194 N N . HIS A 1 293 ? -27.833 2.632 7.046 1.00 89.88 293 HIS A N 1
ATOM 2195 C CA . HIS A 1 293 ? -28.519 1.459 6.503 1.00 89.88 293 HIS A CA 1
ATOM 2196 C C . HIS A 1 293 ? -29.380 1.913 5.313 1.00 89.88 293 HIS A C 1
ATOM 2198 O O . HIS A 1 293 ? -30.513 2.350 5.543 1.00 89.88 293 HIS A O 1
ATOM 2204 N N . PRO A 1 294 ? -28.862 1.872 4.069 1.00 86.75 294 PRO A N 1
ATOM 2205 C CA . PRO A 1 294 ? -29.526 2.481 2.912 1.00 86.75 294 PRO A CA 1
ATOM 2206 C C . PRO A 1 294 ? -30.895 1.866 2.625 1.00 86.75 294 PRO A C 1
ATOM 2208 O O . PRO A 1 294 ? -31.846 2.577 2.318 1.00 86.75 294 PRO A O 1
ATOM 2211 N N . ASP A 1 295 ? -31.008 0.546 2.785 1.00 84.69 295 ASP A N 1
ATOM 2212 C CA . ASP A 1 295 ? -32.238 -0.204 2.547 1.00 84.69 295 ASP A CA 1
ATOM 2213 C C . ASP A 1 295 ? -32.633 -1.004 3.792 1.00 84.69 295 ASP A C 1
ATOM 2215 O O . ASP A 1 295 ? -32.565 -2.231 3.849 1.00 84.69 295 ASP A O 1
ATOM 2219 N N . LYS A 1 296 ? -33.057 -0.286 4.835 1.00 81.50 296 LYS A N 1
ATOM 2220 C CA . LYS A 1 296 ? -33.460 -0.896 6.111 1.00 81.50 296 LYS A CA 1
ATOM 2221 C C . LYS A 1 296 ? -34.673 -1.834 5.981 1.00 81.50 296 LYS A C 1
ATOM 2223 O O . LYS A 1 296 ? -34.877 -2.653 6.876 1.00 81.50 296 LYS A O 1
ATOM 2228 N N . LYS A 1 297 ? -35.483 -1.695 4.921 1.00 81.62 297 LYS A N 1
ATOM 2229 C CA . LYS A 1 297 ? -36.711 -2.477 4.714 1.00 81.62 297 LYS A CA 1
ATOM 2230 C C . LYS A 1 297 ? -36.420 -3.827 4.060 1.00 81.62 297 LYS A C 1
ATOM 2232 O O . LYS A 1 297 ? -36.880 -4.833 4.586 1.00 81.62 297 LYS A O 1
ATOM 2237 N N . ASN A 1 298 ? -35.637 -3.861 2.978 1.00 85.81 298 ASN A N 1
ATOM 2238 C CA . ASN A 1 298 ? -35.379 -5.108 2.247 1.00 85.81 298 ASN A CA 1
ATOM 2239 C C . ASN A 1 298 ? -34.029 -5.743 2.604 1.00 85.81 298 ASN A C 1
ATOM 2241 O O . ASN A 1 298 ? -33.869 -6.956 2.490 1.00 85.81 298 ASN A O 1
ATOM 2245 N N . ARG A 1 299 ? -33.044 -4.946 3.042 1.00 84.81 299 ARG A N 1
ATOM 2246 C CA . ARG A 1 299 ? -31.693 -5.407 3.405 1.00 84.81 299 ARG A CA 1
ATOM 2247 C C . ARG A 1 299 ? -31.257 -4.821 4.755 1.00 84.81 299 ARG A C 1
ATOM 2249 O O . ARG A 1 299 ? -30.325 -4.020 4.810 1.00 84.81 299 ARG A O 1
ATOM 2256 N N . PRO A 1 300 ? -31.888 -5.230 5.872 1.00 82.12 300 PRO A N 1
ATOM 2257 C CA . PRO A 1 300 ? -31.646 -4.641 7.194 1.00 82.12 300 PRO A CA 1
ATOM 2258 C C . PRO A 1 300 ? -30.197 -4.768 7.689 1.00 82.12 300 PRO A C 1
ATOM 2260 O O . PRO A 1 300 ? -29.770 -3.961 8.520 1.00 82.12 300 PRO A O 1
ATOM 2263 N N . ASP A 1 301 ? -29.460 -5.757 7.181 1.00 86.19 301 ASP A N 1
ATOM 2264 C CA . ASP A 1 301 ? -28.053 -6.005 7.499 1.00 86.19 301 ASP A CA 1
ATOM 2265 C C . ASP A 1 301 ? -27.077 -5.238 6.603 1.00 86.19 301 ASP A C 1
ATOM 2267 O O . ASP A 1 301 ? -25.906 -5.158 6.955 1.00 86.19 301 ASP A O 1
ATOM 2271 N N . HIS A 1 302 ? -27.534 -4.677 5.477 1.00 90.44 302 HIS A N 1
ATOM 2272 C CA . HIS A 1 302 ? -26.672 -3.924 4.573 1.00 90.44 302 HIS A CA 1
ATOM 2273 C C . HIS A 1 302 ? -26.327 -2.566 5.175 1.00 90.44 302 HIS A C 1
ATOM 2275 O O . HIS A 1 302 ? -27.207 -1.810 5.606 1.00 90.44 302 HIS A O 1
ATOM 2281 N N . VAL A 1 303 ? -25.031 -2.281 5.215 1.00 92.12 303 VAL A N 1
ATOM 2282 C CA . VAL A 1 303 ? -24.475 -1.133 5.917 1.00 92.12 303 VAL A CA 1
ATOM 2283 C C . VAL A 1 303 ? -23.406 -0.482 5.064 1.00 92.12 303 VAL A C 1
ATOM 2285 O O . VAL A 1 303 ? -22.553 -1.147 4.488 1.00 92.12 303 VAL A O 1
ATOM 2288 N N . VAL A 1 304 ? -23.418 0.845 5.051 1.00 92.69 304 VAL A N 1
ATOM 2289 C CA . VAL A 1 304 ? -22.365 1.657 4.445 1.00 92.69 304 VAL A CA 1
ATOM 2290 C C . VAL A 1 304 ? -21.850 2.648 5.478 1.00 92.69 304 VAL A C 1
ATOM 2292 O O . VAL A 1 304 ? -22.625 3.265 6.207 1.00 92.69 304 VAL A O 1
ATOM 2295 N N . GLY A 1 305 ? -20.537 2.789 5.575 1.00 93.94 305 GLY A N 1
ATOM 2296 C CA . GLY A 1 305 ? -19.903 3.644 6.567 1.00 93.94 305 GLY A CA 1
ATOM 2297 C C . GLY A 1 305 ? -18.451 3.919 6.209 1.00 93.94 305 GLY A C 1
ATOM 2298 O O . GLY A 1 305 ? -17.952 3.458 5.184 1.00 93.94 305 GLY A O 1
ATOM 2299 N N . GLY A 1 306 ? -17.795 4.717 7.046 1.00 95.38 306 GLY A N 1
ATOM 2300 C CA . GLY A 1 306 ? -16.434 5.191 6.819 1.00 95.38 306 GLY A CA 1
ATOM 2301 C C . GLY A 1 306 ? -16.335 6.719 6.807 1.00 95.38 306 GLY A C 1
ATOM 2302 O O . GLY A 1 306 ? -17.298 7.407 7.176 1.00 95.38 306 GLY A O 1
ATOM 2303 N N . PRO A 1 307 ? -15.182 7.262 6.385 1.00 95.69 307 PRO A N 1
ATOM 2304 C CA . PRO A 1 307 ? -14.878 8.679 6.561 1.00 95.69 307 PRO A CA 1
ATOM 2305 C C . PRO A 1 307 ? -15.801 9.615 5.799 1.00 95.69 307 PRO A C 1
ATOM 2307 O O . PRO A 1 307 ? -16.222 10.638 6.331 1.00 95.69 307 PRO A O 1
ATOM 2310 N N . MET A 1 308 ? -16.237 9.205 4.611 1.00 94.88 308 MET A N 1
ATOM 2311 C CA . MET A 1 308 ? -17.227 9.929 3.819 1.00 94.88 308 MET A CA 1
ATOM 2312 C C . MET A 1 308 ? -18.549 10.185 4.563 1.00 94.88 308 MET A C 1
ATOM 2314 O O . MET A 1 308 ? -19.209 11.192 4.311 1.00 94.88 308 MET A O 1
ATOM 2318 N N . TYR A 1 309 ? -18.921 9.319 5.513 1.00 94.88 309 TYR A N 1
ATOM 2319 C CA . TYR A 1 309 ? -20.137 9.476 6.311 1.00 94.88 309 TYR A CA 1
ATOM 2320 C C . TYR A 1 309 ? -19.904 10.288 7.584 1.00 94.88 309 TYR A C 1
ATOM 2322 O O . TYR A 1 309 ? -20.685 11.196 7.873 1.00 94.88 309 TYR A O 1
ATOM 2330 N N . TYR A 1 310 ? -18.837 10.006 8.340 1.00 94.25 310 TYR A N 1
ATOM 2331 C CA . TYR A 1 310 ? -18.594 10.748 9.578 1.00 94.25 310 TYR A CA 1
ATOM 2332 C C . TYR A 1 310 ? -18.098 12.178 9.336 1.00 94.25 310 TYR A C 1
ATOM 2334 O O . TYR A 1 310 ? -18.383 13.036 10.162 1.00 94.25 310 TYR A O 1
ATOM 2342 N N . LEU A 1 311 ? -17.421 12.468 8.214 1.00 93.69 311 LEU A N 1
ATOM 2343 C CA . LEU A 1 311 ? -17.023 13.835 7.853 1.00 93.69 311 LEU A CA 1
ATOM 2344 C C . LEU A 1 311 ? -18.259 14.677 7.554 1.00 93.69 311 LEU A C 1
ATOM 2346 O O . LEU A 1 311 ? -18.434 15.751 8.125 1.00 93.69 311 LEU A O 1
ATOM 2350 N N . LYS A 1 312 ? -19.176 14.143 6.742 1.00 92.44 312 LYS A N 1
ATOM 2351 C CA . LYS A 1 312 ? -20.471 14.776 6.492 1.00 92.44 312 LYS A CA 1
ATOM 2352 C C . LYS A 1 312 ? -21.215 15.045 7.805 1.00 92.44 312 LYS A C 1
ATOM 2354 O O . LYS A 1 312 ? -21.599 16.182 8.062 1.00 92.44 312 LYS A O 1
ATOM 2359 N N . ALA A 1 313 ? -21.350 14.027 8.655 1.00 91.50 313 ALA A N 1
ATOM 2360 C CA . ALA A 1 313 ? -22.057 14.150 9.927 1.00 91.50 313 ALA A CA 1
ATOM 2361 C C . ALA A 1 313 ? -21.361 15.087 10.935 1.00 91.50 313 ALA A C 1
ATOM 2363 O O . ALA A 1 313 ? -22.035 15.675 11.779 1.00 91.50 313 ALA A O 1
ATOM 2364 N N . ALA A 1 314 ? -20.032 15.225 10.880 1.00 91.50 314 ALA A N 1
ATOM 2365 C CA . ALA A 1 314 ? -19.284 16.133 11.744 1.00 91.50 314 ALA A CA 1
ATOM 2366 C C . ALA A 1 314 ? -19.600 17.596 11.414 1.00 91.50 314 ALA A C 1
ATOM 2368 O O . ALA A 1 314 ? -19.949 18.350 12.315 1.00 91.50 314 ALA A O 1
ATOM 2369 N N . PHE A 1 315 ? -19.550 17.980 10.137 1.00 92.38 315 PHE A N 1
ATOM 2370 C CA . PHE A 1 315 ? -19.800 19.362 9.713 1.00 92.38 315 PHE A CA 1
ATOM 2371 C C . PHE A 1 315 ? -21.286 19.733 9.669 1.00 92.38 315 PHE A C 1
ATOM 2373 O O . PHE A 1 315 ? -21.626 20.897 9.861 1.00 92.38 315 PHE A O 1
ATOM 2380 N N . GLU A 1 316 ? -22.190 18.761 9.505 1.00 90.81 316 GLU A N 1
ATOM 2381 C CA . GLU A 1 316 ? -23.634 18.987 9.675 1.00 90.81 316 GLU A CA 1
ATOM 2382 C C . GLU A 1 316 ? -23.993 19.472 11.088 1.00 90.81 316 GLU A C 1
ATOM 2384 O O . GLU A 1 316 ? -24.951 20.218 11.243 1.00 90.81 316 GLU A O 1
ATOM 2389 N N . ARG A 1 317 ? -23.209 19.116 12.116 1.00 89.38 317 ARG A N 1
ATOM 2390 C CA . ARG A 1 317 ? -23.419 19.603 13.495 1.00 89.38 317 ARG A CA 1
ATOM 2391 C C . ARG A 1 317 ? -23.021 21.061 13.707 1.00 89.38 317 ARG A C 1
ATOM 2393 O O . ARG A 1 317 ? -23.406 21.633 14.719 1.00 89.38 317 ARG A O 1
ATOM 2400 N N . TYR A 1 318 ? -22.233 21.623 12.797 1.00 90.69 318 TYR A N 1
ATOM 2401 C CA . TYR A 1 318 ? -21.764 23.009 12.834 1.00 90.69 318 TYR A CA 1
ATOM 2402 C C . TYR A 1 318 ? -22.460 23.866 11.765 1.00 90.69 318 TYR A C 1
ATOM 2404 O O . TYR A 1 318 ? -21.897 24.862 11.326 1.00 90.69 318 TYR A O 1
ATOM 2412 N N . ASP A 1 319 ? -23.635 23.443 11.282 1.00 90.75 319 ASP A N 1
ATOM 2413 C CA . ASP A 1 319 ? -24.388 24.089 10.194 1.00 90.75 319 ASP A CA 1
ATOM 2414 C C . ASP A 1 319 ? -23.600 24.245 8.873 1.00 90.75 319 ASP A C 1
ATOM 2416 O O . ASP A 1 319 ? -23.965 25.010 7.982 1.00 90.75 319 ASP A O 1
ATOM 2420 N N . GLN A 1 320 ? -22.542 23.448 8.684 1.00 93.31 320 GLN A N 1
ATOM 2421 C CA . GLN A 1 320 ? -21.680 23.440 7.497 1.00 93.31 320 GLN A CA 1
ATOM 2422 C C . GLN A 1 320 ? -21.909 22.194 6.627 1.00 93.31 320 GLN A C 1
ATOM 2424 O O . GLN A 1 320 ? -20.978 21.568 6.115 1.00 93.31 320 GLN A O 1
ATOM 2429 N N . ALA A 1 321 ? -23.176 21.823 6.423 1.00 89.56 321 ALA A N 1
ATOM 2430 C CA . ALA A 1 321 ? -23.560 20.601 5.712 1.00 89.56 321 ALA A CA 1
ATOM 2431 C C . ALA A 1 321 ? -22.984 20.505 4.285 1.00 89.56 321 ALA A C 1
ATOM 2433 O O . ALA A 1 321 ? -22.626 19.416 3.829 1.00 89.56 321 ALA A O 1
ATOM 2434 N N . LEU A 1 322 ? -22.879 21.632 3.569 1.00 91.75 322 LEU A N 1
ATOM 2435 C CA . LEU A 1 322 ? -22.317 21.662 2.215 1.00 91.75 322 LEU A CA 1
ATOM 2436 C C . LEU A 1 322 ? -20.824 21.308 2.218 1.00 91.75 322 LEU A C 1
ATOM 2438 O O . LEU A 1 322 ? -20.385 20.493 1.408 1.00 91.75 322 LEU A O 1
ATOM 2442 N N . PHE A 1 323 ? -20.070 21.855 3.172 1.00 92.38 323 PHE A N 1
ATOM 2443 C CA . PHE A 1 323 ? -18.647 21.569 3.333 1.00 92.38 323 PHE A CA 1
ATOM 2444 C C . PHE A 1 323 ? -18.408 20.115 3.761 1.00 92.38 323 PHE A C 1
ATOM 2446 O O . PHE A 1 323 ? -17.553 19.435 3.198 1.00 92.38 323 PHE A O 1
ATOM 2453 N N . GLY A 1 324 ? -19.240 19.583 4.662 1.00 91.88 324 GLY A N 1
ATOM 2454 C CA . GLY A 1 324 ? -19.206 18.167 5.038 1.00 91.88 324 GLY A CA 1
ATOM 2455 C C . GLY A 1 324 ? -19.464 17.217 3.866 1.00 91.88 324 GLY A C 1
ATOM 2456 O O . GLY A 1 324 ? -18.766 16.215 3.713 1.00 91.88 324 GLY A O 1
ATOM 2457 N N . LYS A 1 325 ? -20.443 17.535 3.007 1.00 92.69 325 LYS A N 1
ATOM 2458 C CA . LYS A 1 325 ? -20.708 16.772 1.774 1.00 92.69 325 LYS A CA 1
ATOM 2459 C C . LYS A 1 325 ? -19.532 16.841 0.802 1.00 92.69 325 LYS A C 1
ATOM 2461 O O . LYS A 1 325 ? -19.174 15.809 0.240 1.00 92.69 325 LYS A O 1
ATOM 2466 N N . PHE A 1 326 ? -18.930 18.019 0.633 1.00 95.31 326 PHE A N 1
ATOM 2467 C CA . PHE A 1 326 ? -17.739 18.194 -0.197 1.00 95.31 326 PHE A CA 1
ATOM 2468 C C . PHE A 1 326 ? -16.578 17.332 0.307 1.00 95.31 326 PHE A C 1
ATOM 2470 O O . PHE A 1 326 ? -16.065 16.521 -0.454 1.00 95.31 326 PHE A O 1
ATOM 2477 N N . LEU A 1 327 ? -16.220 17.425 1.592 1.00 93.69 327 LEU A N 1
ATOM 2478 C CA . LEU A 1 327 ? -15.128 16.637 2.174 1.00 93.69 327 LEU A CA 1
ATOM 2479 C C . LEU A 1 327 ? -15.382 15.131 2.094 1.00 93.69 327 LEU A C 1
ATOM 2481 O O . LEU A 1 327 ? -14.469 14.367 1.789 1.00 93.69 327 LEU A O 1
ATOM 2485 N N . GLY A 1 328 ? -16.620 14.693 2.337 1.00 94.31 328 GLY A N 1
ATOM 2486 C CA . GLY A 1 328 ? -16.974 13.283 2.218 1.00 94.31 328 GLY A CA 1
ATOM 2487 C C . GLY A 1 328 ? -16.877 12.766 0.780 1.00 94.31 328 GLY A C 1
ATOM 2488 O O . GLY A 1 328 ? -16.360 11.672 0.557 1.00 94.31 328 GLY A O 1
ATOM 2489 N N . GLY A 1 329 ? -17.325 13.561 -0.198 1.00 94.81 329 GLY A N 1
ATOM 2490 C CA . GLY A 1 329 ? -17.180 13.252 -1.622 1.00 94.81 329 GLY A CA 1
ATOM 2491 C C . GLY A 1 329 ? -15.720 13.254 -2.073 1.00 94.81 329 GLY A C 1
ATOM 2492 O O . GLY A 1 329 ? -15.288 12.320 -2.742 1.00 94.81 329 GLY A O 1
ATOM 2493 N N . PHE A 1 330 ? -14.947 14.249 -1.637 1.00 92.94 330 PHE A N 1
ATOM 2494 C CA . PHE A 1 330 ? -13.513 14.346 -1.891 1.00 92.94 330 PHE A CA 1
ATOM 2495 C C . PHE A 1 330 ? -12.771 13.115 -1.358 1.00 92.94 330 PHE A C 1
ATOM 2497 O O . PHE A 1 330 ? -12.072 12.447 -2.116 1.00 92.94 330 PHE A O 1
ATOM 2504 N N . PHE A 1 331 ? -13.015 12.736 -0.097 1.00 93.19 331 PHE A N 1
ATOM 2505 C CA . PHE A 1 331 ? -12.455 11.515 0.479 1.00 93.19 331 PHE A CA 1
ATOM 2506 C C . PHE A 1 331 ? -12.830 10.274 -0.340 1.00 93.19 331 PHE A C 1
ATOM 2508 O O . PHE A 1 331 ? -11.970 9.441 -0.606 1.00 93.19 331 PHE A O 1
ATOM 2515 N N . ALA A 1 332 ? -14.093 10.138 -0.757 1.00 93.44 332 ALA A N 1
ATOM 2516 C CA . ALA A 1 332 ? -14.537 8.979 -1.528 1.00 93.44 332 ALA A CA 1
ATOM 2517 C C . ALA A 1 332 ? -13.802 8.863 -2.875 1.00 93.44 332 ALA A C 1
ATOM 2519 O O . ALA A 1 332 ? -13.346 7.776 -3.223 1.00 93.44 332 ALA A O 1
ATOM 2520 N N . VAL A 1 333 ? -13.631 9.975 -3.598 1.00 91.62 333 VAL A N 1
ATOM 2521 C CA . VAL A 1 333 ? -12.883 10.008 -4.867 1.00 91.62 333 VAL A CA 1
ATOM 2522 C C . VAL A 1 333 ? -11.411 9.656 -4.644 1.00 91.62 333 VAL A C 1
ATOM 2524 O O . VAL A 1 333 ? -10.884 8.778 -5.329 1.00 91.62 333 VAL A O 1
ATOM 2527 N N . CYS A 1 334 ? -10.762 10.268 -3.650 1.00 88.88 334 CYS A N 1
ATOM 2528 C CA . CYS A 1 334 ? -9.373 9.962 -3.303 1.00 88.88 334 CYS A CA 1
ATOM 2529 C C . CYS A 1 334 ? -9.195 8.504 -2.862 1.00 88.88 334 CYS A C 1
ATOM 2531 O O . CYS A 1 334 ? -8.225 7.866 -3.254 1.00 88.88 334 CYS A O 1
ATOM 2533 N N . CYS A 1 335 ? -10.137 7.951 -2.096 1.00 89.94 335 CYS A N 1
ATOM 2534 C CA . CYS A 1 335 ? -10.100 6.563 -1.646 1.00 89.94 335 CYS A CA 1
ATOM 2535 C C . CYS A 1 335 ? -10.220 5.582 -2.821 1.00 89.94 335 CYS A C 1
ATOM 2537 O O . CYS A 1 335 ? -9.519 4.573 -2.836 1.00 89.94 335 CYS A O 1
ATOM 2539 N N . VAL A 1 336 ? -11.069 5.871 -3.816 1.00 89.56 336 VAL A N 1
ATOM 2540 C CA . VAL A 1 336 ? -11.165 5.061 -5.043 1.00 89.56 336 VAL A CA 1
ATOM 2541 C C . VAL A 1 336 ? -9.857 5.125 -5.833 1.00 89.56 336 VAL A C 1
ATOM 2543 O O . VAL A 1 336 ? -9.332 4.082 -6.216 1.00 89.56 336 VAL A O 1
ATOM 2546 N N . GLY A 1 337 ? -9.296 6.323 -6.026 1.00 85.19 337 GLY A N 1
ATOM 2547 C CA . GLY A 1 337 ? -8.004 6.491 -6.700 1.00 85.19 337 GLY A CA 1
ATOM 2548 C C . GLY A 1 337 ? -6.860 5.770 -5.977 1.00 85.19 337 GLY A C 1
ATOM 2549 O O . GLY A 1 337 ? -6.110 5.017 -6.596 1.00 85.19 337 GLY A O 1
ATOM 2550 N N . GLY A 1 338 ? -6.773 5.924 -4.654 1.00 83.25 338 GLY A N 1
ATOM 2551 C CA . GLY A 1 338 ? -5.772 5.260 -3.816 1.00 83.25 338 GLY A CA 1
ATOM 2552 C C . GLY A 1 338 ? -5.893 3.734 -3.829 1.00 83.25 338 GLY A C 1
ATOM 2553 O O . GLY A 1 338 ? -4.879 3.043 -3.900 1.00 83.25 338 GLY A O 1
ATOM 2554 N N . ALA A 1 339 ? -7.119 3.199 -3.845 1.00 85.81 339 ALA A N 1
ATOM 2555 C CA . ALA A 1 339 ? -7.356 1.760 -3.948 1.00 85.81 339 ALA A CA 1
ATOM 2556 C C . ALA A 1 339 ? -6.891 1.178 -5.296 1.00 85.81 339 ALA A C 1
ATOM 2558 O O . ALA A 1 339 ? -6.374 0.062 -5.326 1.00 85.81 339 ALA A O 1
ATOM 2559 N N . LEU A 1 340 ? -7.031 1.921 -6.402 1.00 84.00 340 LEU A N 1
ATOM 2560 C CA . LEU A 1 340 ? -6.515 1.501 -7.711 1.00 84.00 340 LEU A CA 1
ATOM 2561 C C . LEU A 1 340 ? -4.981 1.499 -7.745 1.00 84.00 340 LEU A C 1
ATOM 2563 O O . LEU A 1 340 ? -4.390 0.533 -8.225 1.00 84.00 340 LEU A O 1
ATOM 2567 N N . GLY A 1 341 ? -4.345 2.539 -7.202 1.00 79.62 341 GLY A N 1
ATOM 2568 C CA . GLY A 1 341 ? -2.886 2.656 -7.165 1.00 79.62 341 GLY A CA 1
ATOM 2569 C C . GLY A 1 341 ? -2.234 1.689 -6.175 1.00 79.62 341 GLY A C 1
ATOM 2570 O O . GLY A 1 341 ? -1.673 0.665 -6.566 1.00 79.62 341 GLY A O 1
ATOM 2571 N N . ALA A 1 342 ? -2.320 2.010 -4.882 1.00 74.94 342 ALA A N 1
ATOM 2572 C CA . ALA A 1 342 ? -1.632 1.271 -3.823 1.00 74.94 342 ALA A CA 1
ATOM 2573 C C . ALA A 1 342 ? -2.230 -0.126 -3.592 1.00 74.94 342 ALA A C 1
ATOM 2575 O O . ALA A 1 342 ? -1.495 -1.082 -3.350 1.00 74.94 342 ALA A O 1
ATOM 2576 N N . GLY A 1 343 ? -3.559 -0.254 -3.683 1.00 77.06 343 GLY A N 1
ATOM 2577 C CA . GLY A 1 343 ? -4.259 -1.508 -3.393 1.00 77.06 343 GLY A CA 1
ATOM 2578 C C . GLY A 1 343 ? -4.186 -2.544 -4.518 1.00 77.06 343 GLY A C 1
ATOM 2579 O O . GLY A 1 343 ? -4.036 -3.731 -4.241 1.00 77.06 343 GLY A O 1
ATOM 2580 N N . ASN A 1 344 ? -4.292 -2.113 -5.779 1.00 85.12 344 ASN A N 1
ATOM 2581 C CA . ASN A 1 344 ? -4.361 -3.013 -6.933 1.00 85.12 344 ASN A CA 1
ATOM 2582 C C . ASN A 1 344 ? -3.049 -3.036 -7.730 1.00 85.12 344 ASN A C 1
ATOM 2584 O O . ASN A 1 344 ? -2.339 -4.041 -7.698 1.00 85.12 344 ASN A O 1
ATOM 2588 N N . MET A 1 345 ? -2.704 -1.937 -8.411 1.00 83.19 345 MET A N 1
ATOM 2589 C CA . MET A 1 345 ? -1.578 -1.909 -9.353 1.00 83.19 345 MET A CA 1
ATOM 2590 C C . MET A 1 345 ? -0.247 -2.256 -8.680 1.00 83.19 345 MET A C 1
ATOM 2592 O O . MET A 1 345 ? 0.475 -3.127 -9.166 1.00 83.19 345 MET A O 1
ATOM 2596 N N . PHE A 1 346 ? 0.051 -1.621 -7.543 1.00 81.69 346 PHE A N 1
ATOM 2597 C CA . PHE A 1 346 ? 1.309 -1.830 -6.827 1.00 81.69 346 PHE A CA 1
ATOM 2598 C C . PHE A 1 346 ? 1.451 -3.272 -6.315 1.00 81.69 346 PHE A C 1
ATOM 2600 O O . PHE A 1 346 ? 2.458 -3.925 -6.577 1.00 81.69 346 PHE A O 1
ATOM 2607 N N . GLN A 1 347 ? 0.430 -3.815 -5.642 1.00 83.44 347 GLN A N 1
ATOM 2608 C CA . GLN A 1 347 ? 0.493 -5.175 -5.088 1.00 83.44 347 GLN A CA 1
ATOM 2609 C C . GLN A 1 347 ? 0.530 -6.252 -6.182 1.00 83.44 347 GLN A C 1
ATOM 2611 O O . GLN A 1 347 ? 1.280 -7.221 -6.061 1.00 83.44 347 GLN A O 1
ATOM 2616 N N . ALA A 1 348 ? -0.241 -6.086 -7.263 1.00 87.75 348 ALA A N 1
ATOM 2617 C CA . ALA A 1 348 ? -0.242 -7.025 -8.383 1.00 87.75 348 ALA A CA 1
ATOM 2618 C C . ALA A 1 348 ? 1.109 -7.040 -9.112 1.00 87.75 348 ALA A C 1
ATOM 2620 O O . ALA A 1 348 ? 1.618 -8.117 -9.433 1.00 87.75 348 ALA A O 1
ATOM 2621 N N . ASN A 1 349 ? 1.711 -5.866 -9.333 1.00 85.44 349 ASN A N 1
ATOM 2622 C CA . ASN A 1 349 ? 3.025 -5.765 -9.962 1.00 85.44 349 ASN A CA 1
ATOM 2623 C C . ASN A 1 349 ? 4.119 -6.374 -9.073 1.00 85.44 349 ASN A C 1
ATOM 2625 O O . ASN A 1 349 ? 4.874 -7.220 -9.542 1.00 85.44 349 ASN A O 1
ATOM 2629 N N . GLN A 1 350 ? 4.132 -6.052 -7.775 1.00 82.44 350 GLN A N 1
ATOM 2630 C CA . GLN A 1 350 ? 5.085 -6.635 -6.826 1.00 82.44 350 GLN A CA 1
ATOM 2631 C C . GLN A 1 350 ? 4.983 -8.164 -6.777 1.00 82.44 350 GLN A C 1
ATOM 2633 O O . GLN A 1 350 ? 6.000 -8.855 -6.803 1.00 82.44 350 GLN A O 1
ATOM 2638 N N . ALA A 1 351 ? 3.765 -8.713 -6.755 1.00 88.31 351 ALA A N 1
ATOM 2639 C CA . ALA A 1 351 ? 3.563 -10.158 -6.801 1.00 88.31 351 ALA A CA 1
ATOM 2640 C C . ALA A 1 351 ? 4.100 -10.776 -8.103 1.00 88.31 351 ALA A C 1
ATOM 2642 O O . ALA A 1 351 ? 4.742 -11.826 -8.059 1.00 88.31 351 ALA A O 1
ATOM 2643 N N . PHE A 1 352 ? 3.892 -10.116 -9.247 1.00 89.25 352 PHE A N 1
ATOM 2644 C CA . PHE A 1 352 ? 4.439 -10.560 -10.527 1.00 89.25 352 PHE A CA 1
ATOM 2645 C C . PHE A 1 352 ? 5.974 -10.567 -10.527 1.00 89.25 352 PHE A C 1
ATOM 2647 O O . PHE A 1 352 ? 6.564 -11.573 -10.915 1.00 89.25 352 PHE A O 1
ATOM 2654 N N . GLN A 1 353 ? 6.620 -9.510 -10.023 1.00 85.00 353 GLN A N 1
ATOM 2655 C CA . GLN A 1 353 ? 8.084 -9.436 -9.956 1.00 85.00 353 GLN A CA 1
ATOM 2656 C C . GLN A 1 353 ? 8.686 -10.565 -9.110 1.00 85.00 353 GLN A C 1
ATOM 2658 O O . GLN A 1 353 ? 9.684 -11.169 -9.495 1.00 85.00 353 GLN A O 1
ATOM 2663 N N . GLN A 1 354 ? 8.040 -10.943 -8.002 1.00 85.38 354 GLN A N 1
ATOM 2664 C CA . GLN A 1 354 ? 8.488 -12.102 -7.220 1.00 85.38 354 GLN A CA 1
ATOM 2665 C C . GLN A 1 354 ? 8.385 -13.417 -8.005 1.00 85.38 354 GLN A C 1
ATOM 2667 O O . GLN A 1 354 ? 9.265 -14.271 -7.902 1.00 85.38 354 GLN A O 1
ATOM 2672 N N . VAL A 1 355 ? 7.346 -13.583 -8.829 1.00 87.50 355 VAL A N 1
ATOM 2673 C CA . VAL A 1 355 ? 7.214 -14.757 -9.703 1.00 87.50 355 VAL A CA 1
ATOM 2674 C C . VAL A 1 355 ? 8.297 -14.766 -10.782 1.00 87.50 355 VAL A C 1
ATOM 2676 O O . VAL A 1 355 ? 8.884 -15.819 -11.032 1.00 87.50 355 VAL A O 1
ATOM 2679 N N . VAL A 1 356 ? 8.604 -13.621 -11.395 1.00 87.12 356 VAL A N 1
ATOM 2680 C CA . VAL A 1 356 ? 9.707 -13.499 -12.364 1.00 87.12 356 VAL A CA 1
ATOM 2681 C C . VAL A 1 356 ? 11.029 -13.912 -11.714 1.00 87.12 356 VAL A C 1
ATOM 2683 O O . VAL A 1 356 ? 11.707 -14.800 -12.230 1.00 87.12 356 VAL A O 1
ATOM 2686 N N . ASN A 1 357 ? 11.332 -13.388 -10.524 1.00 82.94 357 ASN A N 1
ATOM 2687 C CA . ASN A 1 357 ? 12.556 -13.713 -9.787 1.00 82.94 357 ASN A CA 1
ATOM 2688 C C . ASN A 1 357 ? 12.707 -15.219 -9.520 1.00 82.94 357 ASN A C 1
ATOM 2690 O O . ASN A 1 357 ? 13.764 -15.792 -9.773 1.00 82.94 357 ASN A O 1
ATOM 2694 N N . VAL A 1 358 ? 11.644 -15.890 -9.067 1.00 85.44 358 VAL A N 1
ATOM 2695 C CA . VAL A 1 358 ? 11.689 -17.333 -8.757 1.00 85.44 358 VAL A CA 1
ATOM 2696 C C . VAL A 1 358 ? 11.713 -18.207 -10.021 1.00 85.44 358 VAL A C 1
ATOM 2698 O O . VAL A 1 358 ? 12.179 -19.344 -9.976 1.00 85.44 358 VAL A O 1
ATOM 2701 N N . THR A 1 359 ? 11.249 -17.699 -11.166 1.00 85.88 359 THR A N 1
ATOM 2702 C CA . THR A 1 359 ? 11.173 -18.453 -12.434 1.00 85.88 359 THR A CA 1
ATOM 2703 C C . THR A 1 359 ? 12.364 -18.233 -13.373 1.00 85.88 359 THR A C 1
ATOM 2705 O O . THR A 1 359 ? 12.294 -18.614 -14.543 1.00 85.88 359 THR A O 1
ATOM 2708 N N . GLY A 1 360 ? 13.468 -17.674 -12.864 1.00 79.44 360 GLY A N 1
ATOM 2709 C CA . GLY A 1 360 ? 14.718 -17.486 -13.610 1.00 79.44 360 GLY A CA 1
ATOM 2710 C C . GLY A 1 360 ? 15.027 -16.039 -14.002 1.00 79.44 360 GLY A C 1
ATOM 2711 O O . GLY A 1 360 ? 15.903 -15.823 -14.837 1.00 79.44 360 GLY A O 1
ATOM 2712 N N . GLY A 1 361 ? 14.327 -15.058 -13.423 1.00 79.75 361 GLY A N 1
ATOM 2713 C CA . GLY A 1 361 ? 14.572 -13.635 -13.661 1.00 79.75 361 GLY A CA 1
ATOM 2714 C C . GLY A 1 361 ? 14.267 -13.223 -15.102 1.00 79.75 361 GLY A C 1
ATOM 2715 O O . GLY A 1 361 ? 13.322 -13.725 -15.711 1.00 79.75 361 GLY A O 1
ATOM 2716 N N . GLU A 1 362 ? 15.092 -12.339 -15.660 1.00 74.69 362 GLU A N 1
ATOM 2717 C CA . GLU A 1 362 ? 14.941 -11.808 -17.025 1.00 74.69 362 GLU A CA 1
ATOM 2718 C C . GLU A 1 362 ? 15.093 -12.875 -18.123 1.00 74.69 362 GLU A C 1
ATOM 2720 O O . GLU A 1 362 ? 14.503 -12.759 -19.192 1.00 74.69 362 GLU A O 1
ATOM 2725 N N . ALA A 1 363 ? 15.823 -13.962 -17.852 1.00 75.75 363 ALA A N 1
ATOM 2726 C CA . ALA A 1 363 ? 15.914 -15.121 -18.748 1.00 75.75 363 ALA A CA 1
ATOM 2727 C C . ALA A 1 363 ? 14.812 -16.170 -18.484 1.00 75.75 363 ALA A C 1
ATOM 2729 O O . ALA A 1 363 ? 14.746 -17.207 -19.151 1.00 75.75 363 ALA A O 1
ATOM 2730 N N . GLY A 1 364 ? 13.967 -15.928 -17.480 1.00 76.75 364 GLY A N 1
ATOM 2731 C CA . GLY A 1 364 ? 12.934 -16.837 -17.018 1.00 76.75 364 GLY A CA 1
ATOM 2732 C C . GLY A 1 364 ? 11.725 -16.901 -17.944 1.00 76.75 364 GLY A C 1
ATOM 2733 O O . GLY A 1 364 ? 11.418 -15.983 -18.702 1.00 76.75 364 GLY A O 1
ATOM 2734 N N . PHE A 1 365 ? 10.953 -17.986 -17.833 1.00 80.50 365 PHE A N 1
ATOM 2735 C CA . PHE A 1 365 ? 9.742 -18.181 -18.642 1.00 80.50 365 PHE A CA 1
ATOM 2736 C C . PHE A 1 365 ? 8.730 -17.030 -18.501 1.00 80.50 365 PHE A C 1
ATOM 2738 O O . PHE A 1 365 ? 7.940 -16.819 -19.427 1.00 80.50 365 PHE A O 1
ATOM 2745 N N . MET A 1 366 ? 8.728 -16.325 -17.364 1.00 82.31 366 MET A N 1
ATOM 2746 C CA . MET A 1 366 ? 7.753 -15.286 -17.021 1.00 82.31 366 MET A CA 1
ATOM 2747 C C . MET A 1 366 ? 8.191 -13.849 -17.335 1.00 82.31 366 MET A C 1
ATOM 2749 O O . MET A 1 366 ? 7.339 -12.975 -17.199 1.00 82.31 366 MET A O 1
ATOM 2753 N N . ALA A 1 367 ? 9.433 -13.598 -17.777 1.00 73.94 367 ALA A N 1
ATOM 2754 C CA . ALA A 1 367 ? 10.023 -12.254 -17.895 1.00 73.94 367 ALA A CA 1
ATOM 2755 C C . ALA A 1 367 ? 9.143 -11.228 -18.648 1.00 73.94 367 ALA A C 1
ATOM 2757 O O . ALA A 1 367 ? 8.992 -10.104 -18.186 1.00 73.94 367 ALA A O 1
ATOM 2758 N N . ASP A 1 368 ? 8.427 -11.656 -19.697 1.00 79.38 368 ASP A N 1
ATOM 2759 C CA . ASP A 1 368 ? 7.537 -10.791 -20.499 1.00 79.38 368 ASP A CA 1
ATOM 2760 C C . ASP A 1 368 ? 6.056 -11.209 -20.457 1.00 79.38 368 ASP A C 1
ATOM 2762 O O . ASP A 1 368 ? 5.236 -10.829 -21.297 1.00 79.38 368 ASP A O 1
ATOM 2766 N N . LYS A 1 369 ? 5.675 -12.053 -19.493 1.00 84.81 369 LYS A N 1
ATOM 2767 C CA . LYS A 1 369 ? 4.331 -12.659 -19.421 1.00 84.81 369 LYS A CA 1
ATOM 2768 C C . LYS A 1 369 ? 3.454 -12.051 -18.331 1.00 84.81 369 LYS A C 1
ATOM 2770 O O . LYS A 1 369 ? 2.550 -12.714 -17.816 1.00 84.81 369 LYS A O 1
ATOM 2775 N N . GLY A 1 370 ? 3.667 -10.768 -18.033 1.00 85.75 370 GLY A N 1
ATOM 2776 C CA . GLY A 1 370 ? 2.888 -10.012 -17.046 1.00 85.75 370 GLY A CA 1
ATOM 2777 C C . GLY A 1 370 ? 1.382 -10.063 -17.297 1.00 85.75 370 GLY A C 1
ATOM 2778 O O . GLY A 1 370 ? 0.605 -10.215 -16.357 1.00 85.75 370 GLY A O 1
ATOM 2779 N N . TRP A 1 371 ? 0.952 -10.049 -18.562 1.00 87.12 371 TRP A N 1
ATOM 2780 C CA . TRP A 1 371 ? -0.468 -10.139 -18.913 1.00 87.12 371 TRP A CA 1
ATOM 2781 C C . TRP A 1 371 ? -1.097 -11.493 -18.544 1.00 87.12 371 TRP A C 1
ATOM 2783 O O . TRP A 1 371 ? -2.252 -11.520 -18.128 1.00 87.12 371 TRP A O 1
ATOM 2793 N N . ILE A 1 372 ? -0.359 -12.609 -18.633 1.00 90.44 372 ILE A N 1
ATOM 2794 C CA . ILE A 1 372 ? -0.866 -13.938 -18.241 1.00 90.44 372 ILE A CA 1
ATOM 2795 C C . ILE A 1 372 ? -1.081 -13.972 -16.734 1.00 90.44 372 ILE A C 1
ATOM 2797 O O . ILE A 1 372 ? -2.143 -14.387 -16.270 1.00 90.44 372 ILE A O 1
ATOM 2801 N N . PHE A 1 373 ? -0.088 -13.498 -15.977 1.00 91.00 373 PHE A N 1
ATOM 2802 C CA . PHE A 1 373 ? -0.199 -13.383 -14.528 1.00 91.00 373 PHE A CA 1
ATOM 2803 C C . PHE A 1 373 ? -1.356 -12.457 -14.135 1.00 91.00 373 PHE A C 1
ATOM 2805 O O . PHE A 1 373 ? -2.165 -12.817 -13.285 1.00 91.00 373 PHE A O 1
ATOM 2812 N N . GLY A 1 374 ? -1.486 -11.312 -14.808 1.00 92.12 374 GLY A N 1
ATOM 2813 C CA . GLY A 1 374 ? -2.563 -10.351 -14.595 1.00 92.12 374 GLY A CA 1
ATOM 2814 C C . GLY A 1 374 ? -3.950 -10.933 -14.869 1.00 92.12 374 GLY A C 1
ATOM 2815 O O . GLY A 1 374 ? -4.830 -10.809 -14.023 1.00 92.12 374 GLY A O 1
ATOM 2816 N N . VAL A 1 375 ? -4.153 -11.621 -15.999 1.00 94.12 375 VAL A N 1
ATOM 2817 C CA . VAL A 1 375 ? -5.431 -12.284 -16.327 1.00 94.12 375 VAL A CA 1
ATOM 2818 C C . VAL A 1 375 ? -5.756 -13.371 -15.306 1.00 94.12 375 VAL A C 1
ATOM 2820 O O . VAL A 1 375 ? -6.884 -13.444 -14.821 1.00 94.12 375 VAL A O 1
ATOM 2823 N N . PHE A 1 376 ? -4.774 -14.192 -14.939 1.00 94.44 376 PHE A N 1
ATOM 2824 C CA . PHE A 1 376 ? -4.955 -15.228 -13.927 1.00 94.44 376 PHE A CA 1
ATOM 2825 C C . PHE A 1 376 ? -5.341 -14.637 -12.563 1.00 94.44 376 PHE A C 1
ATOM 2827 O O . PHE A 1 376 ? -6.330 -15.061 -11.962 1.00 94.44 376 PHE A O 1
ATOM 2834 N N . LEU A 1 377 ? -4.614 -13.616 -12.100 1.00 93.44 377 LEU A N 1
ATOM 2835 C CA . LEU A 1 377 ? -4.901 -12.926 -10.846 1.00 93.44 377 LEU A CA 1
ATOM 2836 C C . LEU A 1 377 ? -6.279 -12.252 -10.884 1.00 93.44 377 LEU A C 1
ATOM 2838 O O . LEU A 1 377 ? -7.041 -12.369 -9.926 1.00 93.44 377 LEU A O 1
ATOM 2842 N N . ALA A 1 378 ? -6.638 -11.615 -12.002 1.00 94.19 378 ALA A N 1
ATOM 2843 C CA . ALA A 1 378 ? -7.941 -10.987 -12.196 1.00 94.19 378 ALA A CA 1
ATOM 2844 C C . ALA A 1 378 ? -9.091 -12.002 -12.129 1.00 94.19 378 ALA A C 1
ATOM 2846 O O . ALA A 1 378 ? -10.117 -11.710 -11.518 1.00 94.19 378 ALA A O 1
ATOM 2847 N N . LEU A 1 379 ? -8.924 -13.203 -12.694 1.00 95.81 379 LEU A N 1
ATOM 2848 C CA . LEU A 1 379 ? -9.915 -14.278 -12.583 1.00 95.81 379 LEU A CA 1
ATOM 2849 C C . LEU A 1 379 ? -10.081 -14.739 -11.130 1.00 95.81 379 LEU A C 1
ATOM 2851 O O . LEU A 1 379 ? -11.210 -14.826 -10.645 1.00 95.81 379 LEU A O 1
ATOM 2855 N N . LEU A 1 380 ? -8.976 -14.983 -10.417 1.00 94.12 380 LEU A N 1
ATOM 2856 C CA . LEU A 1 380 ? -9.019 -15.395 -9.010 1.00 94.12 380 LEU A CA 1
ATOM 2857 C C . LEU A 1 380 ? -9.693 -14.343 -8.126 1.00 94.12 380 LEU A C 1
ATOM 2859 O O . LEU A 1 380 ? -10.596 -14.661 -7.352 1.00 94.12 380 LEU A O 1
ATOM 2863 N N . VAL A 1 381 ? -9.288 -13.081 -8.265 1.00 93.19 381 VAL A N 1
ATOM 2864 C CA . VAL A 1 381 ? -9.872 -11.959 -7.522 1.00 93.19 381 VAL A CA 1
ATOM 2865 C C . VAL A 1 381 ? -11.339 -11.755 -7.915 1.00 93.19 381 VAL A C 1
ATOM 2867 O O . VAL A 1 381 ? -12.183 -11.535 -7.045 1.00 93.19 381 VAL A O 1
ATOM 2870 N N . GLY A 1 382 ? -11.675 -11.904 -9.199 1.00 95.50 382 GLY A N 1
ATOM 2871 C CA . GLY A 1 382 ? -13.039 -11.810 -9.716 1.00 95.50 382 GLY A CA 1
ATOM 2872 C C . GLY A 1 382 ? -13.993 -12.805 -9.055 1.00 95.50 382 GLY A C 1
ATOM 2873 O O . GLY A 1 382 ? -15.068 -12.406 -8.606 1.00 95.50 382 GLY A O 1
ATOM 2874 N N . VAL A 1 383 ? -13.579 -14.069 -8.893 1.00 95.38 383 VAL A N 1
ATOM 2875 C CA . VAL A 1 383 ? -14.364 -15.096 -8.176 1.00 95.38 383 VAL A CA 1
ATOM 2876 C C . VAL A 1 383 ? -14.704 -14.650 -6.750 1.00 95.38 383 VAL A C 1
ATOM 2878 O O . VAL A 1 383 ? -15.818 -14.877 -6.276 1.00 95.38 383 VAL A O 1
ATOM 2881 N N . VAL A 1 384 ? -13.776 -13.976 -6.068 1.00 95.00 384 VAL A N 1
ATOM 2882 C CA . VAL A 1 384 ? -13.989 -13.494 -4.697 1.00 95.00 384 VAL A CA 1
ATOM 2883 C C . VAL A 1 384 ? -14.913 -12.275 -4.668 1.00 95.00 384 VAL A C 1
ATOM 2885 O O . VAL A 1 384 ? -15.864 -12.257 -3.881 1.00 95.00 384 VAL A O 1
ATOM 2888 N N . ILE A 1 385 ? -14.667 -11.277 -5.523 1.00 93.19 385 ILE A N 1
ATOM 2889 C CA . ILE A 1 385 ? -15.383 -9.990 -5.520 1.00 93.19 385 ILE A CA 1
ATOM 2890 C C . ILE A 1 385 ? -16.841 -10.133 -5.971 1.00 93.19 385 ILE A C 1
ATOM 2892 O O . ILE A 1 385 ? -17.706 -9.466 -5.403 1.00 93.19 385 ILE A O 1
ATOM 2896 N N . ILE A 1 386 ? -17.148 -11.017 -6.930 1.00 93.69 386 ILE A N 1
ATOM 2897 C CA . ILE A 1 386 ? -18.524 -11.224 -7.428 1.00 93.69 386 ILE A CA 1
ATOM 2898 C C . ILE A 1 386 ? -19.486 -11.609 -6.291 1.00 93.69 386 ILE A C 1
ATOM 2900 O O . ILE 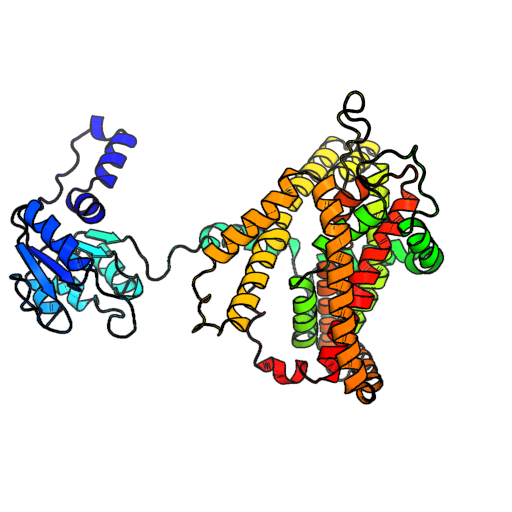A 1 386 ? -20.643 -11.193 -6.284 1.00 93.69 386 ILE A O 1
ATOM 2904 N N . GLY A 1 387 ? -19.008 -12.347 -5.283 1.00 88.12 387 GLY A N 1
ATOM 2905 C CA . GLY A 1 387 ? -19.799 -12.709 -4.102 1.00 88.12 387 GLY A CA 1
ATOM 2906 C C . GLY A 1 387 ? -20.017 -11.571 -3.089 1.00 88.12 387 GLY A C 1
ATOM 2907 O O . GLY A 1 387 ? -20.643 -11.785 -2.047 1.00 88.12 387 GLY A O 1
ATOM 2908 N N . GLY A 1 388 ? -19.496 -10.372 -3.357 1.00 92.25 388 GLY A N 1
ATOM 2909 C CA . GLY A 1 388 ? -19.611 -9.192 -2.505 1.00 92.25 388 GLY A CA 1
ATOM 2910 C C . GLY A 1 388 ? -18.842 -9.299 -1.185 1.00 92.25 388 GLY A C 1
ATOM 2911 O O . GLY A 1 388 ? -18.011 -10.185 -0.975 1.00 92.25 388 GLY A O 1
ATOM 2912 N N . LEU A 1 389 ? -19.147 -8.393 -0.251 1.00 91.88 389 LEU A N 1
ATOM 2913 C CA . LEU A 1 389 ? -18.407 -8.248 1.008 1.00 91.88 389 LEU A CA 1
ATOM 2914 C C . LEU A 1 389 ? -18.358 -9.534 1.848 1.00 91.88 389 LEU A C 1
ATOM 2916 O O . LEU A 1 389 ? -17.336 -9.834 2.458 1.00 91.88 389 LEU A O 1
ATOM 2920 N N . LYS A 1 390 ? -19.438 -10.323 1.867 1.00 92.50 390 LYS A N 1
ATOM 2921 C CA . LYS A 1 390 ? -19.474 -11.592 2.611 1.00 92.50 390 LYS A CA 1
ATOM 2922 C C . LYS A 1 390 ? -18.480 -12.615 2.056 1.00 92.50 390 LYS A C 1
ATOM 2924 O O . LYS A 1 390 ? -17.866 -13.330 2.844 1.00 92.50 390 LYS A O 1
ATOM 2929 N N . SER A 1 391 ? -18.311 -12.670 0.734 1.00 96.00 391 SER A N 1
ATOM 2930 C CA . SER A 1 391 ? -17.320 -13.528 0.073 1.00 96.00 391 SER A CA 1
ATOM 2931 C C . SER A 1 391 ? -15.901 -13.056 0.379 1.00 96.00 391 SER A C 1
ATOM 2933 O O . SER A 1 391 ? -15.098 -13.837 0.890 1.00 96.00 391 SER A O 1
ATOM 2935 N N . ILE A 1 392 ? -15.635 -11.756 0.193 1.00 95.06 392 ILE A N 1
ATOM 2936 C CA . ILE A 1 392 ? -14.343 -11.128 0.512 1.00 95.06 392 ILE A CA 1
ATOM 2937 C C . ILE A 1 392 ? -13.941 -11.448 1.954 1.00 95.06 392 ILE A C 1
ATOM 2939 O O . ILE A 1 392 ? -12.861 -11.979 2.201 1.00 95.06 392 ILE A O 1
ATOM 2943 N N . ALA A 1 393 ? -14.845 -11.218 2.904 1.00 95.69 393 ALA A N 1
ATOM 2944 C CA . ALA A 1 393 ? -14.574 -11.455 4.311 1.00 95.69 393 ALA A CA 1
ATOM 2945 C C . ALA A 1 393 ? -14.411 -12.942 4.658 1.00 95.69 393 ALA A C 1
ATOM 2947 O O . ALA A 1 393 ? -13.595 -13.300 5.508 1.00 95.69 393 ALA A O 1
ATOM 2948 N N . ALA A 1 394 ? -15.157 -13.834 4.000 1.00 96.44 394 ALA A N 1
ATOM 2949 C CA . ALA A 1 394 ? -14.989 -15.272 4.168 1.00 96.44 394 ALA A CA 1
ATOM 2950 C C . ALA A 1 394 ? -13.607 -15.736 3.680 1.00 96.44 394 ALA A C 1
ATOM 2952 O O . ALA A 1 394 ? -12.975 -16.561 4.342 1.00 96.44 394 ALA A O 1
ATOM 2953 N N . VAL A 1 395 ? -13.118 -15.198 2.564 1.00 96.44 395 VAL A N 1
ATOM 2954 C CA . VAL A 1 395 ? -11.786 -15.511 2.035 1.00 96.44 395 VAL A CA 1
ATOM 2955 C C . VAL A 1 395 ? -10.697 -14.908 2.926 1.00 96.44 395 VAL A C 1
ATOM 2957 O O . VAL A 1 395 ? -9.835 -15.646 3.406 1.00 96.44 395 VAL A O 1
ATOM 2960 N N . ALA A 1 396 ? -10.788 -13.615 3.253 1.00 95.75 396 ALA A N 1
ATOM 2961 C CA . ALA A 1 396 ? -9.828 -12.922 4.114 1.00 95.75 396 ALA A CA 1
ATOM 2962 C C . ALA A 1 396 ? -9.688 -13.597 5.487 1.00 95.75 396 ALA A C 1
ATOM 2964 O O . ALA A 1 396 ? -8.576 -13.846 5.945 1.00 95.75 396 ALA A O 1
ATOM 2965 N N . SER A 1 397 ? -10.802 -13.999 6.109 1.00 96.38 397 SER A N 1
ATOM 2966 C CA . SER A 1 397 ? -10.789 -14.674 7.417 1.00 96.38 397 SER A CA 1
ATOM 2967 C C . SER A 1 397 ? -10.072 -16.030 7.439 1.00 96.38 397 SER A C 1
ATOM 2969 O O . SER A 1 397 ? -9.741 -16.515 8.518 1.00 96.38 397 SER A O 1
ATOM 2971 N N . ARG A 1 398 ? -9.815 -16.638 6.273 1.00 95.38 398 ARG A N 1
ATOM 2972 C CA . ARG A 1 398 ? -9.032 -17.877 6.142 1.00 95.38 398 ARG A CA 1
ATOM 2973 C C . ARG A 1 398 ? -7.600 -17.604 5.699 1.00 95.38 398 ARG A C 1
ATOM 2975 O O . ARG A 1 398 ? -6.673 -18.138 6.298 1.00 95.38 398 ARG A O 1
ATOM 2982 N N . ILE A 1 399 ? -7.428 -16.770 4.673 1.00 94.31 399 ILE A N 1
ATOM 2983 C CA . ILE A 1 399 ? -6.118 -16.505 4.069 1.00 94.31 399 ILE A CA 1
ATOM 2984 C C . ILE A 1 399 ? -5.238 -15.668 4.997 1.00 94.31 399 ILE A C 1
ATOM 2986 O O . ILE A 1 399 ? -4.083 -16.021 5.192 1.00 94.31 399 ILE A O 1
ATOM 2990 N N . VAL A 1 400 ? -5.765 -14.606 5.614 1.00 94.38 400 VAL A N 1
ATOM 2991 C CA . VAL A 1 400 ? -4.952 -13.667 6.409 1.00 94.38 400 VAL A CA 1
ATOM 2992 C C . VAL A 1 400 ? -4.303 -14.323 7.631 1.00 94.38 400 VAL A C 1
ATOM 2994 O O . VAL A 1 400 ? -3.098 -14.160 7.822 1.00 94.38 400 VAL A O 1
ATOM 2997 N N . PRO A 1 401 ? -5.025 -15.106 8.456 1.00 94.38 401 PRO A N 1
ATOM 2998 C CA . PRO A 1 401 ? -4.384 -15.819 9.557 1.00 94.38 401 PRO A CA 1
ATOM 2999 C C . PRO A 1 401 ? -3.389 -16.876 9.071 1.00 94.38 401 PRO A C 1
ATOM 3001 O O . PRO A 1 401 ? -2.340 -17.046 9.685 1.00 94.38 401 PRO A O 1
ATOM 3004 N N . PHE A 1 402 ? -3.698 -17.573 7.971 1.00 95.56 402 PHE A N 1
ATOM 3005 C CA . PHE A 1 402 ? -2.810 -18.585 7.403 1.00 95.56 402 PHE A CA 1
ATOM 3006 C C . PHE A 1 402 ? -1.505 -17.966 6.888 1.00 95.56 402 PHE A C 1
ATOM 3008 O O . PHE A 1 402 ? -0.430 -18.397 7.295 1.00 95.56 402 PHE A O 1
ATOM 3015 N N . MET A 1 403 ? -1.586 -16.920 6.059 1.00 92.75 403 MET A N 1
ATOM 3016 C CA . MET A 1 403 ? -0.412 -16.251 5.494 1.00 92.75 403 MET A CA 1
ATOM 3017 C C . MET A 1 403 ? 0.445 -15.605 6.588 1.00 92.75 403 MET A C 1
ATOM 3019 O O . MET A 1 403 ? 1.660 -15.778 6.587 1.00 92.75 403 MET A O 1
ATOM 3023 N N . GLY A 1 404 ? -0.181 -14.932 7.564 1.00 91.62 404 GLY A N 1
ATOM 3024 C CA . GLY A 1 404 ? 0.529 -14.348 8.700 1.00 91.62 404 GLY A CA 1
ATOM 3025 C C . GLY A 1 404 ? 1.189 -15.417 9.569 1.00 91.62 404 GLY A C 1
ATOM 3026 O O . GLY A 1 404 ? 2.335 -15.255 9.972 1.00 91.62 404 GLY A O 1
ATOM 3027 N N . GLY A 1 405 ? 0.512 -16.545 9.803 1.00 93.62 405 GLY A N 1
ATOM 3028 C CA . GLY A 1 405 ? 1.063 -17.674 10.550 1.00 93.62 405 GLY A CA 1
ATOM 3029 C C . GLY A 1 405 ? 2.269 -18.318 9.867 1.00 93.62 405 GLY A C 1
ATOM 3030 O O . GLY A 1 405 ? 3.287 -18.528 10.519 1.00 93.62 405 GLY A O 1
ATOM 3031 N N . VAL A 1 406 ? 2.185 -18.589 8.561 1.00 94.38 406 VAL A N 1
ATOM 3032 C CA . VAL A 1 406 ? 3.306 -19.137 7.777 1.00 94.38 406 VAL A CA 1
ATOM 3033 C C . VAL A 1 406 ? 4.485 -18.164 7.763 1.00 94.38 406 VAL A C 1
ATOM 3035 O O . VAL A 1 406 ? 5.620 -18.581 7.984 1.00 94.38 406 VAL A O 1
ATOM 3038 N N . TYR A 1 407 ? 4.220 -16.872 7.558 1.00 91.69 407 TYR A N 1
ATOM 3039 C CA . TYR A 1 407 ? 5.257 -15.845 7.538 1.00 91.69 407 TYR A CA 1
ATOM 3040 C C . TYR A 1 407 ? 5.977 -15.721 8.887 1.00 91.69 407 TYR A C 1
ATOM 3042 O O . TYR A 1 407 ? 7.204 -15.787 8.950 1.00 91.69 407 TYR A O 1
ATOM 3050 N N . LEU A 1 408 ? 5.218 -15.607 9.982 1.00 94.31 408 LEU A N 1
ATOM 3051 C CA . LEU A 1 408 ? 5.779 -15.538 11.330 1.00 94.31 408 LEU A CA 1
ATOM 3052 C C . LEU A 1 408 ? 6.531 -16.817 11.694 1.00 94.31 408 LEU A C 1
ATOM 3054 O O . LEU A 1 408 ? 7.597 -16.733 12.290 1.00 94.31 408 LEU A O 1
ATOM 3058 N N . LEU A 1 409 ? 6.025 -17.992 11.307 1.00 96.38 409 LEU A N 1
ATOM 3059 C CA . LEU A 1 409 ? 6.721 -19.258 11.523 1.00 96.38 409 LEU A CA 1
ATOM 3060 C C . LEU A 1 409 ? 8.084 -19.273 10.821 1.00 96.38 409 LEU A C 1
ATOM 3062 O O . LEU A 1 409 ? 9.081 -19.602 11.455 1.00 96.38 409 LEU A O 1
ATOM 3066 N N . ALA A 1 410 ? 8.142 -18.881 9.546 1.00 93.50 410 ALA A N 1
ATOM 3067 C CA . ALA A 1 410 ? 9.399 -18.791 8.807 1.00 93.50 410 ALA A CA 1
ATOM 3068 C C . ALA A 1 410 ? 10.373 -17.797 9.463 1.00 93.50 410 ALA A C 1
ATOM 3070 O O . ALA A 1 410 ? 11.536 -18.131 9.686 1.00 93.50 410 ALA A O 1
ATOM 3071 N N . GLY A 1 411 ? 9.892 -16.612 9.852 1.00 93.19 411 GLY A N 1
ATOM 3072 C CA . GLY A 1 411 ? 10.699 -15.619 10.563 1.00 93.19 411 GLY A CA 1
ATOM 3073 C C . GLY A 1 411 ? 11.223 -16.131 11.906 1.00 93.19 411 GLY A C 1
ATOM 3074 O O . GLY A 1 411 ? 12.407 -15.985 12.204 1.00 93.19 411 GLY A O 1
ATOM 3075 N N . PHE A 1 412 ? 10.384 -16.806 12.695 1.00 94.75 412 PHE A N 1
ATOM 3076 C CA . PHE A 1 412 ? 10.797 -17.405 13.964 1.00 94.75 412 PHE A CA 1
ATOM 3077 C C . PHE A 1 412 ? 11.791 -18.552 13.788 1.00 94.75 412 PHE A C 1
ATOM 3079 O O . PHE A 1 412 ? 12.672 -18.697 14.629 1.00 94.75 412 PHE A O 1
ATOM 3086 N N . ILE A 1 413 ? 11.707 -19.331 12.706 1.00 95.25 413 ILE A N 1
ATOM 3087 C CA . ILE A 1 413 ? 12.726 -20.338 12.377 1.00 95.25 413 ILE A CA 1
ATOM 3088 C C . ILE A 1 413 ? 14.076 -19.654 12.136 1.00 95.25 413 ILE A C 1
ATOM 3090 O O . ILE A 1 413 ? 15.070 -20.059 12.732 1.00 95.25 413 ILE A O 1
ATOM 3094 N N . VAL A 1 414 ? 14.118 -18.580 11.340 1.00 92.31 414 VAL A N 1
ATOM 3095 C CA . VAL A 1 414 ? 15.364 -17.832 11.087 1.00 92.31 414 VAL A CA 1
ATOM 3096 C C . VAL A 1 414 ? 15.913 -17.203 12.371 1.00 92.31 414 VAL A C 1
ATOM 3098 O O . VAL A 1 414 ? 17.114 -17.295 12.631 1.00 92.31 414 VAL A O 1
ATOM 3101 N N . ILE A 1 415 ? 15.038 -16.624 13.200 1.00 93.06 415 ILE A N 1
ATOM 3102 C CA . ILE A 1 415 ? 15.386 -16.097 14.527 1.00 93.06 415 ILE A CA 1
ATOM 3103 C C . ILE A 1 415 ? 15.961 -17.204 15.417 1.00 93.06 415 ILE A C 1
ATOM 3105 O O . ILE A 1 415 ? 16.987 -16.997 16.053 1.00 93.06 415 ILE A O 1
ATOM 3109 N N . ALA A 1 416 ? 15.346 -18.387 15.449 1.00 93.19 416 ALA A N 1
ATOM 3110 C CA . ALA A 1 416 ? 15.819 -19.511 16.253 1.00 93.19 416 ALA A CA 1
ATOM 3111 C C . ALA A 1 416 ? 17.176 -20.040 15.762 1.00 93.19 416 ALA A C 1
ATOM 3113 O O . ALA A 1 416 ? 18.036 -20.366 16.577 1.00 93.19 416 ALA A O 1
ATOM 3114 N N . MET A 1 417 ? 17.400 -20.075 14.446 1.00 92.44 417 MET A N 1
ATOM 3115 C CA . MET A 1 417 ? 18.690 -20.451 13.856 1.00 92.44 417 MET A CA 1
ATOM 3116 C C . MET A 1 417 ? 19.801 -19.438 14.172 1.00 92.44 417 MET A C 1
ATOM 3118 O O . MET A 1 417 ? 20.962 -19.825 14.254 1.00 92.44 417 MET A O 1
ATOM 3122 N N . ASN A 1 418 ? 19.448 -18.169 14.397 1.00 89.75 418 ASN A N 1
ATOM 3123 C CA . ASN A 1 418 ? 20.376 -17.074 14.701 1.00 89.75 418 ASN A CA 1
ATOM 3124 C C . ASN A 1 418 ? 20.165 -16.500 16.113 1.00 89.75 418 ASN A C 1
ATOM 3126 O O . ASN A 1 418 ? 20.416 -15.319 16.349 1.00 89.75 418 ASN A O 1
ATOM 3130 N N . TYR A 1 419 ? 19.701 -17.316 17.067 1.00 91.69 419 TYR A N 1
ATOM 3131 C CA . TYR A 1 419 ? 19.214 -16.824 18.365 1.00 91.69 419 TYR A CA 1
ATOM 3132 C C . TYR A 1 419 ? 20.263 -16.028 19.161 1.00 91.69 419 TYR A C 1
ATOM 3134 O O . TYR A 1 419 ? 19.913 -15.149 19.946 1.00 91.69 419 TYR A O 1
ATOM 3142 N N . GLN A 1 420 ? 21.550 -16.313 18.943 1.00 91.25 420 GLN A N 1
ATOM 3143 C CA . GLN A 1 420 ? 22.672 -15.617 19.580 1.00 91.25 420 GLN A CA 1
ATOM 3144 C C . GLN A 1 420 ? 22.753 -14.141 19.168 1.00 91.25 420 GLN A C 1
ATOM 3146 O O . GLN A 1 420 ? 23.160 -13.305 19.969 1.00 91.25 420 GLN A O 1
ATOM 3151 N N . ASN A 1 421 ? 22.300 -13.815 17.955 1.00 89.88 421 ASN A N 1
ATOM 3152 C CA . ASN A 1 421 ? 22.313 -12.461 17.408 1.00 89.88 421 ASN A CA 1
ATOM 3153 C C . ASN A 1 421 ? 21.051 -11.670 17.773 1.00 89.88 421 ASN A C 1
ATOM 3155 O O . ASN A 1 421 ? 20.984 -10.478 17.490 1.00 89.88 421 ASN A O 1
ATOM 3159 N N . VAL A 1 422 ? 20.056 -12.288 18.423 1.00 91.00 422 VAL A N 1
ATOM 3160 C CA . VAL A 1 422 ? 18.808 -11.605 18.803 1.00 91.00 422 VAL A CA 1
ATOM 3161 C C . VAL A 1 422 ? 19.065 -10.421 19.740 1.00 91.00 422 VAL A C 1
ATOM 3163 O O . VAL A 1 422 ? 18.577 -9.332 19.433 1.00 91.00 422 VAL A O 1
ATOM 3166 N N . PRO A 1 423 ? 19.834 -10.559 20.845 1.00 91.38 423 PRO A N 1
ATOM 3167 C CA . PRO A 1 423 ? 20.132 -9.417 21.705 1.00 91.38 423 PRO A CA 1
ATOM 3168 C C . PRO A 1 423 ? 20.876 -8.313 20.952 1.00 91.38 423 PRO A C 1
ATOM 3170 O O . PRO A 1 423 ? 20.507 -7.149 21.075 1.00 91.38 423 PRO A O 1
ATOM 3173 N N . ALA A 1 424 ? 21.864 -8.681 20.128 1.00 90.62 424 ALA A N 1
ATOM 3174 C CA . ALA A 1 424 ? 22.615 -7.732 19.313 1.00 90.62 424 ALA A CA 1
ATOM 3175 C C . ALA A 1 424 ? 21.698 -6.974 18.342 1.00 90.62 424 ALA A C 1
ATOM 3177 O O . ALA A 1 424 ? 21.768 -5.756 18.285 1.00 90.62 424 ALA A O 1
ATOM 3178 N N . GLY A 1 425 ? 20.768 -7.656 17.668 1.00 89.81 425 GLY A N 1
ATOM 3179 C CA . GLY A 1 425 ? 19.823 -7.019 16.750 1.00 89.81 425 GLY A CA 1
ATOM 3180 C C . GLY A 1 425 ? 18.911 -5.992 17.428 1.00 89.81 425 GLY A C 1
ATOM 3181 O O . GLY A 1 425 ? 18.698 -4.911 16.883 1.00 89.81 425 GLY A O 1
ATOM 3182 N N . PHE A 1 426 ? 18.406 -6.282 18.633 1.00 91.88 426 PHE A N 1
ATOM 3183 C CA . PHE A 1 426 ? 17.631 -5.299 19.403 1.00 91.88 426 PHE A CA 1
ATOM 3184 C C . PHE A 1 426 ? 18.477 -4.109 19.854 1.00 91.88 426 PHE A C 1
ATOM 3186 O O . PHE A 1 426 ? 17.996 -2.979 19.794 1.00 91.88 426 PHE A O 1
ATOM 3193 N N . VAL A 1 427 ? 19.718 -4.357 20.282 1.00 92.06 427 VAL A N 1
ATOM 3194 C CA . VAL A 1 427 ? 20.667 -3.297 20.642 1.00 92.06 427 VAL A CA 1
ATOM 3195 C C . VAL A 1 427 ? 20.954 -2.418 19.428 1.00 92.06 427 VAL A C 1
ATOM 3197 O O . VAL A 1 427 ? 20.769 -1.216 19.521 1.00 92.06 427 VAL A O 1
ATOM 3200 N N . THR A 1 428 ? 21.255 -2.991 18.261 1.00 90.44 428 THR A N 1
ATOM 3201 C CA . THR A 1 428 ? 21.469 -2.237 17.016 1.00 90.44 428 THR A CA 1
ATOM 3202 C C . THR A 1 428 ? 20.258 -1.383 16.642 1.00 90.44 428 THR A C 1
ATOM 3204 O O . THR A 1 428 ? 20.415 -0.211 16.315 1.00 90.44 428 THR A O 1
ATOM 3207 N N . ILE A 1 429 ? 19.041 -1.935 16.710 1.00 92.44 429 ILE A N 1
ATOM 3208 C CA . ILE A 1 429 ? 17.812 -1.174 16.436 1.00 92.44 429 ILE A CA 1
ATOM 3209 C C . ILE A 1 429 ? 17.659 -0.007 17.417 1.00 92.44 429 ILE A C 1
ATOM 3211 O O . ILE A 1 429 ? 17.272 1.085 17.007 1.00 92.44 429 ILE A O 1
ATOM 3215 N N . PHE A 1 430 ? 17.927 -0.229 18.704 1.00 91.88 430 PHE A N 1
ATOM 3216 C CA . PHE A 1 430 ? 17.766 0.798 19.726 1.00 91.88 430 PHE A CA 1
ATOM 3217 C C . PHE A 1 430 ? 18.852 1.872 19.634 1.00 91.88 430 PHE A C 1
ATOM 3219 O O . PHE A 1 430 ? 18.526 3.053 19.558 1.00 91.88 430 PHE A O 1
ATOM 3226 N N . ASP A 1 431 ? 20.120 1.473 19.577 1.00 88.94 431 ASP A N 1
ATOM 3227 C CA . ASP A 1 431 ? 21.255 2.386 19.500 1.00 88.94 431 ASP A CA 1
ATOM 3228 C C . ASP A 1 431 ? 21.120 3.264 18.257 1.00 88.94 431 ASP A C 1
ATOM 3230 O O . ASP A 1 431 ? 21.017 4.480 18.377 1.00 88.94 431 ASP A O 1
ATOM 3234 N N . MET A 1 432 ? 20.924 2.678 17.072 1.00 87.44 432 MET A N 1
ATOM 3235 C CA . MET A 1 432 ? 20.779 3.456 15.835 1.00 87.44 432 MET A CA 1
ATOM 3236 C C . MET A 1 432 ? 19.524 4.341 15.794 1.00 87.44 432 MET A C 1
ATOM 3238 O O . MET A 1 432 ? 19.454 5.252 14.972 1.00 87.44 432 MET A O 1
ATOM 3242 N N . ALA A 1 433 ? 18.524 4.104 16.649 1.00 89.44 433 ALA A N 1
ATOM 3243 C CA . ALA A 1 433 ? 17.364 4.989 16.760 1.00 89.44 433 ALA A CA 1
ATOM 3244 C C . ALA A 1 433 ? 17.657 6.265 17.567 1.00 89.44 433 ALA A C 1
ATOM 3246 O O . ALA A 1 433 ? 16.936 7.254 17.405 1.00 89.44 433 ALA A O 1
ATOM 3247 N N . PHE A 1 434 ? 18.682 6.236 18.426 1.00 88.25 434 PHE A N 1
ATOM 3248 C CA . PHE A 1 434 ? 19.017 7.304 19.370 1.00 88.25 434 PHE A CA 1
ATOM 3249 C C . PHE A 1 434 ? 20.455 7.823 19.265 1.00 88.25 434 PHE A C 1
ATOM 3251 O O . PHE A 1 434 ? 20.764 8.808 19.931 1.00 88.25 434 PHE A O 1
ATOM 3258 N N . THR A 1 435 ? 21.311 7.216 18.441 1.00 74.94 435 THR A N 1
ATOM 3259 C CA . THR A 1 435 ? 22.718 7.589 18.263 1.00 74.94 435 THR A CA 1
ATOM 3260 C C . THR A 1 435 ? 22.855 9.014 17.711 1.00 74.94 435 THR A C 1
ATOM 3262 O O . THR A 1 435 ? 22.545 9.255 16.541 1.00 74.94 435 THR A O 1
ATOM 3265 N N . PRO A 1 436 ? 23.382 9.967 18.504 1.00 60.72 436 PRO A N 1
ATOM 3266 C CA . PRO A 1 436 ? 23.674 11.324 18.045 1.00 60.72 436 PRO A CA 1
ATOM 3267 C C . PRO A 1 436 ? 24.989 11.405 17.256 1.00 60.72 436 PRO A C 1
ATOM 3269 O O . PRO A 1 436 ? 25.227 12.402 16.577 1.00 60.72 436 PRO A O 1
ATOM 3272 N N . GLU A 1 437 ? 25.851 10.381 17.348 1.00 58.25 437 GLU A N 1
ATOM 3273 C CA . GLU A 1 437 ? 27.185 10.357 16.728 1.00 58.25 437 GLU A CA 1
ATOM 3274 C C . GLU A 1 437 ? 27.150 10.453 15.191 1.00 58.25 437 GLU A C 1
ATOM 3276 O O . GLU A 1 437 ? 28.112 10.926 14.591 1.00 58.25 437 GLU A O 1
ATOM 3281 N N . ALA A 1 438 ? 26.038 10.065 14.556 1.00 60.88 438 ALA A N 1
ATOM 3282 C CA . ALA A 1 438 ? 25.816 10.194 13.112 1.00 60.88 438 ALA A CA 1
ATOM 3283 C C . ALA A 1 438 ? 25.267 11.576 12.685 1.00 60.88 438 ALA A C 1
ATOM 3285 O O . ALA A 1 438 ? 24.997 11.790 11.505 1.00 60.88 438 ALA A O 1
ATOM 3286 N N . GLY A 1 439 ? 25.097 12.510 13.629 1.00 70.00 439 GLY A N 1
ATOM 3287 C CA . GLY A 1 439 ? 24.486 13.820 13.403 1.00 70.00 439 GLY A CA 1
ATOM 3288 C C . GLY A 1 439 ? 22.986 13.841 13.707 1.00 70.00 439 GLY A C 1
ATOM 3289 O O . GLY A 1 439 ? 22.287 12.827 13.650 1.00 70.00 439 GLY A O 1
ATOM 3290 N N . PHE A 1 440 ? 22.465 15.024 14.045 1.00 73.06 440 PHE A N 1
ATOM 3291 C CA . PHE A 1 440 ? 21.052 15.196 14.401 1.00 73.06 440 PHE A CA 1
ATOM 3292 C C . PHE A 1 440 ? 20.114 14.871 13.220 1.00 73.06 440 PHE A C 1
ATOM 3294 O O . PHE A 1 440 ? 19.011 14.359 13.432 1.00 73.06 440 PHE A O 1
ATOM 3301 N N . GLY A 1 441 ? 20.558 15.091 11.976 1.00 74.62 441 GLY A N 1
ATOM 3302 C CA . GLY A 1 441 ? 19.819 14.724 10.771 1.00 74.62 441 GLY A CA 1
ATOM 3303 C C . GLY A 1 441 ? 19.614 13.224 10.596 1.00 74.62 441 GLY A C 1
ATOM 3304 O O . GLY A 1 441 ? 18.538 12.823 10.158 1.00 74.62 441 GLY A O 1
ATOM 3305 N N . ALA A 1 442 ? 20.569 12.381 11.004 1.00 76.06 442 ALA A N 1
ATOM 3306 C CA . ALA A 1 442 ? 20.427 10.926 10.923 1.00 76.06 442 ALA A CA 1
ATOM 3307 C C . ALA A 1 442 ? 19.328 10.407 11.867 1.00 76.06 442 ALA A C 1
ATOM 3309 O O . ALA A 1 442 ? 18.478 9.613 11.457 1.00 76.06 442 ALA A O 1
ATOM 3310 N N . LEU A 1 443 ? 19.280 10.924 13.100 1.00 83.00 443 LEU A N 1
ATOM 3311 C CA . LEU A 1 443 ? 18.248 10.580 14.084 1.00 83.00 443 LEU A CA 1
ATOM 3312 C C . LEU A 1 443 ? 16.852 10.976 13.591 1.00 83.00 443 LEU A C 1
ATOM 3314 O O . LEU A 1 443 ? 15.920 10.166 13.602 1.00 83.00 443 LEU A O 1
ATOM 3318 N N . ILE A 1 444 ? 16.699 12.219 13.126 1.00 83.88 444 ILE A N 1
ATOM 3319 C CA . ILE A 1 444 ? 15.417 12.698 12.599 1.00 83.88 444 ILE A CA 1
ATOM 3320 C C . ILE A 1 444 ? 15.053 11.962 11.304 1.00 83.88 444 ILE A C 1
ATOM 3322 O O . ILE A 1 444 ? 13.888 11.624 11.111 1.00 83.88 444 ILE A O 1
ATOM 3326 N N . GLY A 1 445 ? 16.023 11.647 10.445 1.00 83.19 445 GLY A N 1
ATOM 3327 C CA . GLY A 1 445 ? 15.821 10.855 9.233 1.00 83.19 445 GLY A CA 1
ATOM 3328 C C . GLY A 1 445 ? 15.259 9.465 9.533 1.00 83.19 445 GLY A C 1
ATOM 3329 O O . GLY A 1 445 ? 14.227 9.089 8.972 1.00 83.19 445 GLY A O 1
ATOM 3330 N N . ALA A 1 446 ? 15.867 8.736 10.475 1.00 87.00 446 ALA A N 1
ATOM 3331 C CA . ALA A 1 446 ? 15.383 7.432 10.929 1.00 87.00 446 ALA A CA 1
ATOM 3332 C C . ALA A 1 446 ? 13.961 7.520 11.508 1.00 87.00 446 ALA A C 1
ATOM 3334 O O . ALA A 1 446 ? 13.103 6.695 11.180 1.00 87.00 446 ALA A O 1
ATOM 3335 N N . LEU A 1 447 ? 13.678 8.555 12.309 1.00 90.12 447 LEU A N 1
ATOM 3336 C CA . LEU A 1 447 ? 12.343 8.815 12.849 1.00 90.12 447 LEU A CA 1
ATOM 3337 C C . LEU A 1 447 ? 11.314 9.044 11.743 1.00 90.12 447 LEU A C 1
ATOM 3339 O O . LEU A 1 447 ? 10.264 8.400 11.738 1.00 90.12 447 LEU A O 1
ATOM 3343 N N . LEU A 1 448 ? 11.599 9.940 10.797 1.00 87.69 448 LEU A N 1
ATOM 3344 C CA . LEU A 1 448 ? 10.671 10.287 9.721 1.00 87.69 448 LEU A CA 1
ATOM 3345 C C . LEU A 1 448 ? 10.406 9.094 8.802 1.00 87.69 448 LEU A C 1
ATOM 3347 O O . LEU A 1 448 ? 9.251 8.845 8.452 1.00 87.69 448 LEU A O 1
ATOM 3351 N N . ILE A 1 449 ? 11.445 8.327 8.457 1.00 88.88 449 ILE A N 1
ATOM 3352 C CA . ILE A 1 449 ? 11.313 7.100 7.661 1.00 88.88 449 ILE A CA 1
ATOM 3353 C C . ILE A 1 449 ? 10.482 6.069 8.423 1.00 88.88 449 ILE A C 1
ATOM 3355 O O . ILE A 1 449 ? 9.556 5.491 7.849 1.00 88.88 449 ILE A O 1
ATOM 3359 N N . GLY A 1 450 ? 10.753 5.874 9.716 1.00 90.75 450 GLY A N 1
ATOM 3360 C CA . GLY A 1 450 ? 10.014 4.926 10.539 1.00 90.75 450 GLY A CA 1
ATOM 3361 C C . GLY A 1 450 ? 8.532 5.287 10.671 1.00 90.75 450 GLY A C 1
ATOM 3362 O O . GLY A 1 450 ? 7.656 4.455 10.433 1.00 90.75 450 GLY A O 1
ATOM 3363 N N . VAL A 1 451 ? 8.228 6.555 10.950 1.00 91.00 451 VAL A N 1
ATOM 3364 C CA . VAL A 1 451 ? 6.853 7.073 10.990 1.00 91.00 451 VAL A CA 1
ATOM 3365 C C . VAL A 1 451 ? 6.156 6.898 9.642 1.00 91.00 451 VAL A C 1
ATOM 3367 O O . VAL A 1 451 ? 5.037 6.385 9.595 1.00 91.00 451 VAL A O 1
ATOM 3370 N N . GLN A 1 452 ? 6.812 7.294 8.545 1.00 89.94 452 GLN A N 1
ATOM 3371 C CA . GLN A 1 452 ? 6.257 7.180 7.197 1.00 89.94 452 GLN A CA 1
ATOM 3372 C C . GLN A 1 452 ? 5.899 5.726 6.882 1.00 89.94 452 GLN A C 1
ATOM 3374 O O . GLN A 1 452 ? 4.793 5.436 6.428 1.00 89.94 452 GLN A O 1
ATOM 3379 N N . ARG A 1 453 ? 6.823 4.799 7.143 1.00 89.94 453 ARG A N 1
ATOM 3380 C CA . ARG A 1 453 ? 6.652 3.383 6.810 1.00 89.94 453 ARG A CA 1
ATOM 3381 C C . ARG A 1 453 ? 5.603 2.712 7.683 1.00 89.94 453 ARG A C 1
ATOM 3383 O O . ARG A 1 453 ? 4.803 1.951 7.151 1.00 89.94 453 ARG A O 1
ATOM 3390 N N . ALA A 1 454 ? 5.523 3.045 8.970 1.00 90.62 454 ALA A N 1
ATOM 3391 C CA . ALA A 1 454 ? 4.442 2.563 9.824 1.00 90.62 454 ALA A CA 1
ATOM 3392 C C . ALA A 1 454 ? 3.065 3.058 9.362 1.00 90.62 454 ALA A C 1
ATOM 3394 O O . ALA A 1 454 ? 2.133 2.260 9.298 1.00 90.62 454 ALA A O 1
ATOM 3395 N N . ALA A 1 455 ? 2.940 4.341 9.002 1.00 86.44 455 ALA A N 1
ATOM 3396 C CA . ALA A 1 455 ? 1.679 4.909 8.528 1.00 86.44 455 ALA A CA 1
ATOM 3397 C C . ALA A 1 455 ? 1.185 4.241 7.233 1.00 86.44 455 ALA A C 1
ATOM 3399 O O . ALA A 1 455 ? -0.007 3.972 7.107 1.00 86.44 455 ALA A O 1
ATOM 3400 N N . PHE A 1 456 ? 2.088 3.919 6.299 1.00 81.88 456 PHE A N 1
ATOM 3401 C CA . PHE A 1 456 ? 1.733 3.160 5.093 1.00 81.88 456 PHE A CA 1
ATOM 3402 C C . PHE A 1 456 ? 1.463 1.681 5.366 1.00 81.88 456 PHE A C 1
ATOM 3404 O O . PHE A 1 456 ? 0.575 1.114 4.742 1.00 81.88 456 PHE A O 1
ATOM 3411 N N . SER A 1 457 ? 2.196 1.068 6.299 1.00 85.44 457 SER A N 1
ATOM 3412 C CA . SER A 1 457 ? 2.033 -0.351 6.617 1.00 85.44 457 SER A CA 1
ATOM 3413 C C . SER A 1 457 ? 0.661 -0.621 7.227 1.00 85.44 457 SER A C 1
ATOM 3415 O O . SER A 1 457 ? -0.124 -1.395 6.686 1.00 85.44 457 SER A O 1
ATOM 3417 N N . ASN A 1 458 ? 0.327 0.080 8.315 1.00 87.56 458 ASN A N 1
ATOM 3418 C CA . ASN A 1 458 ? -0.896 -0.192 9.064 1.00 87.56 458 ASN A CA 1
ATOM 3419 C C . ASN A 1 458 ? -2.074 0.714 8.706 1.00 87.56 458 ASN A C 1
ATOM 3421 O O . ASN A 1 458 ? -3.158 0.503 9.252 1.00 87.56 458 ASN A O 1
ATOM 3425 N N . GLU A 1 459 ? -1.893 1.714 7.845 1.00 87.44 459 GLU A N 1
ATOM 3426 C CA . GLU A 1 459 ? -2.914 2.682 7.422 1.00 87.44 459 GLU A CA 1
ATOM 3427 C C . GLU A 1 459 ? -3.623 3.426 8.573 1.00 87.44 459 GLU A C 1
ATOM 3429 O O . GLU A 1 459 ? -4.780 3.839 8.444 1.00 87.44 459 GLU A O 1
ATOM 3434 N N . ALA A 1 460 ? -2.987 3.571 9.736 1.00 88.31 460 ALA A N 1
ATOM 3435 C CA . ALA A 1 460 ? -3.557 4.331 10.841 1.00 88.31 460 ALA A CA 1
ATOM 3436 C C . ALA A 1 460 ? -3.571 5.831 10.511 1.00 88.31 460 ALA A C 1
ATOM 3438 O O . ALA A 1 460 ? -2.543 6.417 10.178 1.00 88.31 460 ALA A O 1
ATOM 3439 N N . GLY A 1 461 ? -4.740 6.462 10.629 1.00 86.88 461 GLY A N 1
ATOM 3440 C CA . GLY A 1 461 ? -4.932 7.878 10.308 1.00 86.88 461 GLY A CA 1
ATOM 3441 C C . GLY A 1 461 ? -5.321 8.145 8.849 1.00 86.88 461 GLY A C 1
ATOM 3442 O O . GLY A 1 461 ? -5.604 9.293 8.511 1.00 86.88 461 GLY A O 1
ATOM 3443 N N . ILE A 1 462 ? -5.368 7.113 7.992 1.00 88.19 462 ILE A N 1
ATOM 3444 C CA . ILE A 1 462 ? -5.802 7.218 6.585 1.00 88.19 462 ILE A CA 1
ATOM 3445 C C . ILE A 1 462 ? -7.335 7.114 6.462 1.00 88.19 462 ILE A C 1
ATOM 3447 O O . ILE A 1 462 ? -7.932 7.673 5.543 1.00 88.19 462 ILE A O 1
ATOM 3451 N N . GLY A 1 463 ? -8.004 6.419 7.387 1.00 90.38 463 GLY A N 1
ATOM 3452 C CA . GLY A 1 463 ? -9.464 6.271 7.424 1.00 90.38 463 GLY A CA 1
ATOM 3453 C C . GLY A 1 463 ? -10.058 5.140 6.568 1.00 90.38 463 GLY A C 1
ATOM 3454 O O . GLY A 1 463 ? -11.240 4.822 6.724 1.00 90.38 463 GLY A O 1
ATOM 3455 N N . SER A 1 464 ? -9.277 4.478 5.713 1.00 89.88 464 SER A N 1
ATOM 3456 C CA . SER A 1 464 ? -9.699 3.334 4.876 1.00 89.88 464 SER A CA 1
ATOM 3457 C C . SER A 1 464 ? -10.309 2.190 5.701 1.00 89.88 464 SER A C 1
ATOM 3459 O O . SER A 1 464 ? -11.386 1.675 5.388 1.00 89.88 464 SER A O 1
ATOM 3461 N N . ALA A 1 465 ? -9.676 1.831 6.819 1.00 90.06 465 ALA A N 1
ATOM 3462 C CA . ALA A 1 465 ? -10.104 0.726 7.674 1.00 90.06 465 ALA A CA 1
ATOM 3463 C C . ALA A 1 465 ? -11.491 0.932 8.301 1.00 90.06 465 ALA A C 1
ATOM 3465 O O . ALA A 1 465 ? -12.203 -0.040 8.578 1.00 90.06 465 ALA A O 1
ATOM 3466 N N . ALA A 1 466 ? -11.910 2.188 8.493 1.00 94.81 466 ALA A N 1
ATOM 3467 C CA . ALA A 1 466 ? -13.242 2.508 8.995 1.00 94.81 466 ALA A CA 1
ATOM 3468 C C . ALA A 1 466 ? -14.347 2.009 8.053 1.00 94.81 466 ALA A C 1
ATOM 3470 O O . ALA A 1 466 ? -15.435 1.682 8.526 1.00 94.81 466 ALA A O 1
ATOM 3471 N N . ILE A 1 467 ? -14.071 1.905 6.747 1.00 95.12 467 ILE A N 1
ATOM 3472 C CA . ILE A 1 467 ? -15.021 1.412 5.743 1.00 95.12 467 ILE A CA 1
ATOM 3473 C C . ILE A 1 467 ? -15.387 -0.036 6.063 1.00 95.12 467 ILE A C 1
ATOM 3475 O O . ILE A 1 467 ? -16.554 -0.339 6.301 1.00 95.12 467 ILE A O 1
ATOM 3479 N N . VAL A 1 468 ? -14.390 -0.916 6.178 1.00 95.06 468 VAL A N 1
ATOM 3480 C CA . VAL A 1 468 ? -14.601 -2.335 6.499 1.00 95.06 468 VAL A CA 1
ATOM 3481 C C . VAL A 1 468 ? -15.182 -2.494 7.903 1.00 95.06 468 VAL A C 1
ATOM 3483 O O . VAL A 1 468 ? -16.189 -3.179 8.082 1.00 95.06 468 VAL A O 1
ATOM 3486 N N . HIS A 1 469 ? -14.607 -1.827 8.907 1.00 96.94 469 HIS A N 1
ATOM 3487 C CA . HIS A 1 469 ? -15.068 -1.957 10.291 1.00 96.94 469 HIS A CA 1
ATOM 3488 C C . HIS A 1 469 ? -16.498 -1.452 10.507 1.00 96.94 469 HIS A C 1
ATOM 3490 O O . HIS A 1 469 ? -17.207 -2.002 11.352 1.00 96.94 469 HIS A O 1
ATOM 3496 N N . SER A 1 470 ? -16.964 -0.477 9.719 1.00 96.69 470 SER A N 1
ATOM 3497 C CA . SER A 1 470 ? -18.352 -0.011 9.784 1.00 96.69 470 SER A CA 1
ATOM 3498 C C . SER A 1 470 ? -19.366 -1.114 9.469 1.00 96.69 470 SER A C 1
ATOM 3500 O O . SER A 1 470 ? -20.478 -1.084 9.990 1.00 96.69 470 SER A O 1
ATOM 3502 N N . THR A 1 471 ? -18.984 -2.129 8.693 1.00 95.88 471 THR A N 1
ATOM 3503 C CA . THR A 1 471 ? -19.873 -3.225 8.272 1.00 95.88 471 THR A CA 1
ATOM 3504 C C . THR A 1 471 ? -20.009 -4.340 9.316 1.00 95.88 471 THR A C 1
ATOM 3506 O O . THR A 1 471 ? -20.811 -5.260 9.141 1.00 95.88 471 THR A O 1
ATOM 3509 N N . ALA A 1 472 ? -19.262 -4.267 10.425 1.00 95.81 472 ALA A N 1
ATOM 3510 C CA . ALA A 1 472 ? -19.268 -5.288 11.466 1.00 95.81 472 ALA A CA 1
ATOM 3511 C C . ALA A 1 472 ? -20.632 -5.406 12.177 1.00 95.81 472 ALA A C 1
ATOM 3513 O O . ALA A 1 472 ? -21.343 -4.421 12.392 1.00 95.81 472 ALA A O 1
ATOM 3514 N N . LYS A 1 473 ? -20.989 -6.621 12.598 1.00 94.12 473 LYS A N 1
ATOM 3515 C CA . LYS A 1 473 ? -22.175 -6.920 13.413 1.00 94.12 473 LYS A CA 1
ATOM 3516 C C . LYS A 1 473 ? -21.969 -6.481 14.857 1.00 94.12 473 LYS A C 1
ATOM 3518 O O . LYS A 1 473 ? -21.531 -7.258 15.700 1.00 94.12 473 LYS A O 1
ATOM 3523 N N . VAL A 1 474 ? -22.256 -5.212 15.129 1.00 93.25 474 VAL A N 1
ATOM 3524 C CA . VAL A 1 474 ? -22.046 -4.603 16.444 1.00 93.25 474 VAL A CA 1
ATOM 3525 C C . VAL A 1 474 ? -22.992 -3.431 16.676 1.00 93.25 474 VAL A C 1
ATOM 3527 O O . VAL A 1 474 ? -23.216 -2.608 15.790 1.00 93.25 474 VAL A O 1
ATOM 3530 N N . LYS A 1 475 ? -23.552 -3.350 17.887 1.00 88.69 475 LYS A N 1
ATOM 3531 C CA . LYS A 1 475 ? -24.359 -2.200 18.323 1.00 88.69 475 LYS A CA 1
ATOM 3532 C C . LYS A 1 475 ? -23.511 -1.053 18.873 1.00 88.69 475 LYS A C 1
ATOM 3534 O O . LYS A 1 475 ? -23.795 0.102 18.575 1.00 88.69 475 LYS A O 1
ATOM 3539 N N . ASP A 1 476 ? -22.526 -1.372 19.709 1.00 93.44 476 ASP A N 1
ATOM 3540 C CA . ASP A 1 476 ? -21.683 -0.386 20.383 1.00 93.44 476 ASP A CA 1
ATOM 3541 C C . ASP A 1 476 ? -20.451 -0.021 19.531 1.00 93.44 476 ASP A C 1
ATOM 3543 O O . ASP A 1 476 ? -19.590 -0.877 19.311 1.00 93.44 476 ASP A O 1
ATOM 3547 N N . PRO A 1 477 ? -20.322 1.231 19.059 1.00 96.06 477 PRO A N 1
ATOM 3548 C CA . PRO A 1 477 ? -19.206 1.623 18.205 1.00 96.06 477 PRO A CA 1
ATOM 3549 C C . PRO A 1 477 ? -17.837 1.459 18.874 1.00 96.06 477 PRO A C 1
ATOM 3551 O O . PRO A 1 477 ? -16.868 1.083 18.217 1.00 96.06 477 PRO A O 1
ATOM 3554 N N . VAL A 1 478 ? -17.762 1.692 20.187 1.00 96.38 478 VAL A N 1
ATOM 3555 C CA . VAL A 1 478 ? -16.517 1.612 20.965 1.00 96.38 478 VAL A CA 1
ATOM 3556 C C . VAL A 1 478 ? -15.954 0.192 20.967 1.00 96.38 478 VAL A C 1
ATOM 3558 O O . VAL A 1 478 ? -14.761 -0.001 20.734 1.00 96.38 478 VAL A O 1
ATOM 3561 N N . SER A 1 479 ? -16.820 -0.809 21.121 1.00 95.56 479 SER A N 1
ATOM 3562 C CA . SER A 1 479 ? -16.458 -2.222 20.996 1.00 95.56 479 SER A CA 1
ATOM 3563 C C . SER A 1 479 ? -15.772 -2.523 19.659 1.00 95.56 479 SER A C 1
ATOM 3565 O O . SER A 1 479 ? -14.802 -3.275 19.613 1.00 95.56 479 SER A O 1
ATOM 3567 N N . GLN A 1 480 ? -16.221 -1.918 18.555 1.00 96.94 480 GLN A N 1
ATOM 3568 C CA . GLN A 1 480 ? -15.558 -2.117 17.264 1.00 96.94 480 GLN A CA 1
ATOM 3569 C C . GLN A 1 480 ? -14.241 -1.349 17.143 1.00 96.94 480 GLN A C 1
ATOM 3571 O O . GLN A 1 480 ? -13.322 -1.836 16.486 1.00 96.94 480 GLN A O 1
ATOM 3576 N N . GLY A 1 481 ? -14.120 -0.199 17.810 1.00 97.19 481 GLY A N 1
ATOM 3577 C CA . GLY A 1 481 ? -12.848 0.506 17.967 1.00 97.19 481 GLY A CA 1
ATOM 3578 C C . GLY A 1 481 ? -11.772 -0.390 18.583 1.00 97.19 481 GLY A C 1
ATOM 3579 O O . GLY A 1 481 ? -10.672 -0.491 18.041 1.00 97.19 481 GLY A O 1
ATOM 3580 N N . PHE A 1 482 ? -12.093 -1.107 19.670 1.00 97.69 482 PHE A N 1
ATOM 3581 C CA . PHE A 1 482 ? -11.145 -2.026 20.321 1.00 97.69 482 PHE A CA 1
ATOM 3582 C C . PHE A 1 482 ? -10.724 -3.196 19.430 1.00 97.69 482 PHE A C 1
ATOM 3584 O O . PHE A 1 482 ? -9.632 -3.729 19.591 1.00 97.69 482 PHE A O 1
ATOM 3591 N N . VAL A 1 483 ? -11.577 -3.609 18.493 1.00 97.38 483 VAL A N 1
ATOM 3592 C CA . VAL A 1 483 ? -11.211 -4.604 17.480 1.00 97.38 483 VAL A CA 1
ATOM 3593 C C . VAL A 1 483 ? -10.279 -3.985 16.439 1.00 97.38 483 VAL A C 1
ATOM 3595 O O . VAL A 1 483 ? -9.258 -4.581 16.108 1.00 97.38 483 VAL A O 1
ATOM 3598 N N . GLY A 1 484 ? -10.603 -2.787 15.941 1.00 96.00 484 GLY A N 1
ATOM 3599 C CA . GLY A 1 484 ? -9.809 -2.096 14.922 1.00 96.00 484 GLY A CA 1
ATOM 3600 C C . GLY A 1 484 ? -8.378 -1.801 15.370 1.00 96.00 484 GLY A C 1
ATOM 3601 O O . GLY A 1 484 ? -7.441 -2.001 14.600 1.00 96.00 484 GLY A O 1
ATOM 3602 N N . MET A 1 485 ? -8.182 -1.427 16.637 1.00 96.12 485 MET A N 1
ATOM 3603 C CA . MET A 1 485 ? -6.854 -1.107 17.179 1.00 96.12 485 MET A CA 1
ATOM 3604 C C . MET A 1 485 ? -5.870 -2.288 17.178 1.00 96.12 485 MET A C 1
ATOM 3606 O O . MET A 1 485 ? -4.668 -2.072 17.281 1.00 96.12 485 MET A O 1
ATOM 3610 N N . LEU A 1 486 ? -6.353 -3.531 17.059 1.00 97.00 486 LEU A N 1
ATOM 3611 C CA . LEU A 1 486 ? -5.486 -4.708 16.949 1.00 97.00 486 LEU A CA 1
ATOM 3612 C C . LEU A 1 486 ? -4.768 -4.781 15.596 1.00 97.00 486 LEU A C 1
ATOM 3614 O O . LEU A 1 486 ? -3.747 -5.455 15.500 1.00 97.00 486 LEU A O 1
ATOM 3618 N N . GLY A 1 487 ? -5.275 -4.088 14.570 1.00 94.88 487 GLY A N 1
ATOM 3619 C CA . GLY A 1 487 ? -4.683 -4.065 13.234 1.00 94.88 487 GLY A CA 1
ATOM 3620 C C . GLY A 1 487 ? -3.222 -3.595 13.242 1.00 94.88 487 GLY A C 1
ATOM 3621 O O . GLY A 1 487 ? -2.347 -4.397 12.924 1.00 94.88 487 GLY A O 1
ATOM 3622 N N . PRO A 1 488 ? -2.935 -2.351 13.681 1.00 95.25 488 PRO A N 1
ATOM 3623 C CA . PRO A 1 488 ? -1.565 -1.837 13.780 1.00 95.25 488 PRO A CA 1
ATOM 3624 C C . PRO A 1 488 ? -0.627 -2.671 14.658 1.00 95.25 488 PRO A C 1
ATOM 3626 O O . PRO A 1 488 ? 0.565 -2.753 14.375 1.00 95.25 488 PRO A O 1
ATOM 3629 N N . PHE A 1 489 ? -1.151 -3.327 15.699 1.00 95.81 489 PHE A N 1
ATOM 3630 C CA . PHE A 1 489 ? -0.352 -4.238 16.518 1.00 95.81 489 PHE A CA 1
ATOM 3631 C C . PHE A 1 489 ? 0.084 -5.479 15.729 1.00 95.81 489 PHE A C 1
ATOM 3633 O O . PHE A 1 489 ? 1.264 -5.816 15.715 1.00 95.81 489 PHE A O 1
ATOM 3640 N N . ILE A 1 490 ? -0.857 -6.153 15.063 1.00 95.00 490 ILE A N 1
ATOM 3641 C CA . ILE A 1 490 ? -0.567 -7.375 14.301 1.00 95.00 490 ILE A CA 1
ATOM 3642 C C . ILE A 1 490 ? 0.378 -7.068 13.136 1.00 95.00 490 ILE A C 1
ATOM 3644 O O . ILE A 1 490 ? 1.359 -7.780 12.944 1.00 95.00 490 ILE A O 1
ATOM 3648 N N . ASP A 1 491 ? 0.097 -6.008 12.385 1.00 93.00 491 ASP A N 1
ATOM 3649 C CA . ASP A 1 491 ? 0.894 -5.630 11.223 1.00 93.00 491 ASP A CA 1
ATOM 3650 C C . ASP A 1 491 ? 2.273 -5.079 11.631 1.00 93.00 491 ASP A C 1
ATOM 3652 O O . ASP A 1 491 ? 3.300 -5.718 11.421 1.00 93.00 491 ASP A O 1
ATOM 3656 N N . THR A 1 492 ? 2.314 -3.923 12.291 1.00 91.75 492 THR A N 1
ATOM 3657 C CA . THR A 1 492 ? 3.572 -3.193 12.492 1.00 91.75 492 THR A CA 1
ATOM 3658 C C . THR A 1 492 ? 4.385 -3.712 13.677 1.00 91.75 492 THR A C 1
ATOM 3660 O O . THR A 1 492 ? 5.604 -3.838 13.590 1.00 91.75 492 THR A O 1
ATOM 3663 N N . ILE A 1 493 ? 3.741 -4.016 14.806 1.00 93.44 493 ILE A N 1
ATOM 3664 C CA . ILE A 1 493 ? 4.472 -4.404 16.026 1.00 93.44 493 ILE A CA 1
ATOM 3665 C C . ILE A 1 493 ? 4.914 -5.869 15.968 1.00 93.44 493 ILE A C 1
ATOM 3667 O O . ILE A 1 493 ? 5.959 -6.205 16.515 1.00 93.44 493 ILE A O 1
ATOM 3671 N N . VAL A 1 494 ? 4.144 -6.741 15.311 1.00 94.44 494 VAL A N 1
ATOM 3672 C CA . VAL A 1 494 ? 4.463 -8.172 15.226 1.00 94.44 494 VAL A CA 1
ATOM 3673 C C . VAL A 1 494 ? 5.101 -8.523 13.882 1.00 94.44 494 VAL A C 1
ATOM 3675 O O . VAL A 1 494 ? 6.268 -8.909 13.857 1.00 94.44 494 VAL A O 1
ATOM 3678 N N . ILE A 1 495 ? 4.380 -8.387 12.764 1.00 93.50 495 ILE A N 1
ATOM 3679 C CA . ILE A 1 495 ? 4.862 -8.859 11.453 1.00 93.50 495 ILE A CA 1
ATOM 3680 C C . ILE A 1 495 ? 6.068 -8.041 10.971 1.00 93.50 495 ILE A C 1
ATOM 3682 O O . ILE A 1 495 ? 7.111 -8.617 10.643 1.00 93.50 495 ILE A O 1
ATOM 3686 N N . CYS A 1 496 ? 5.976 -6.709 10.975 1.00 92.38 496 CYS A N 1
ATOM 3687 C CA . CYS A 1 496 ? 7.086 -5.858 10.542 1.00 92.38 496 CYS A CA 1
ATOM 3688 C C . CYS A 1 496 ? 8.303 -5.969 11.469 1.00 92.38 496 CYS A C 1
ATOM 3690 O O . CYS A 1 496 ? 9.427 -5.979 10.979 1.00 92.38 496 CYS A O 1
ATOM 3692 N N . MET A 1 497 ? 8.106 -6.112 12.783 1.00 92.50 497 MET A N 1
ATOM 3693 C CA . MET A 1 497 ? 9.218 -6.301 13.723 1.00 92.50 497 MET A CA 1
ATOM 3694 C C . MET A 1 497 ? 9.956 -7.621 13.481 1.00 92.50 497 MET A C 1
ATOM 3696 O O . MET A 1 497 ? 11.182 -7.635 13.450 1.00 92.50 497 MET A O 1
ATOM 3700 N N . VAL A 1 498 ? 9.238 -8.729 13.259 1.00 94.06 498 VAL A N 1
ATOM 3701 C CA . VAL A 1 498 ? 9.872 -10.014 12.914 1.00 94.06 498 VAL A CA 1
ATOM 3702 C C . VAL A 1 498 ? 10.660 -9.892 11.610 1.00 94.06 498 VAL A C 1
ATOM 3704 O O . VAL A 1 498 ? 11.801 -10.345 11.545 1.00 94.06 498 VAL A O 1
ATOM 3707 N N . THR A 1 499 ? 10.091 -9.221 10.605 1.00 92.44 499 THR A N 1
ATOM 3708 C CA . THR A 1 499 ? 10.777 -8.927 9.335 1.00 92.44 499 THR A CA 1
ATOM 3709 C C . THR A 1 499 ? 12.075 -8.156 9.573 1.00 92.44 499 THR A C 1
ATOM 3711 O O . THR A 1 499 ? 13.138 -8.554 9.104 1.00 92.44 499 THR A O 1
ATOM 3714 N N . ALA A 1 500 ? 11.996 -7.067 10.336 1.00 92.44 500 ALA A N 1
ATOM 3715 C CA . ALA A 1 500 ? 13.128 -6.208 10.629 1.00 92.44 500 ALA A CA 1
ATOM 3716 C C . ALA A 1 500 ? 14.225 -6.944 11.400 1.00 92.44 500 ALA A C 1
ATOM 3718 O O . ALA A 1 500 ? 15.390 -6.850 11.031 1.00 92.44 500 ALA A O 1
ATOM 3719 N N . LEU A 1 501 ? 13.864 -7.720 12.425 1.00 92.25 501 LEU A N 1
ATOM 3720 C CA . LEU A 1 501 ? 14.826 -8.513 13.187 1.00 92.25 501 LEU A CA 1
ATOM 3721 C C . LEU A 1 501 ? 15.550 -9.512 12.287 1.00 92.25 501 LEU A C 1
ATOM 3723 O O . LEU A 1 501 ? 16.769 -9.613 12.365 1.00 92.25 501 LEU A O 1
ATOM 3727 N N . VAL A 1 502 ? 14.836 -10.209 11.398 1.00 92.12 502 VAL A N 1
ATOM 3728 C CA . VAL A 1 502 ? 15.467 -11.112 10.423 1.00 92.12 502 VAL A CA 1
ATOM 3729 C C . VAL A 1 502 ? 16.482 -10.365 9.553 1.00 92.12 502 VAL A C 1
ATOM 3731 O O . VAL A 1 502 ? 17.603 -10.843 9.397 1.00 92.12 502 VAL A O 1
ATOM 3734 N N . ILE A 1 503 ? 16.136 -9.185 9.037 1.00 89.94 503 ILE A N 1
ATOM 3735 C CA . ILE A 1 503 ? 17.037 -8.376 8.199 1.00 89.94 503 ILE A CA 1
ATOM 3736 C C . ILE A 1 503 ? 18.265 -7.899 8.988 1.00 89.94 503 ILE A C 1
ATOM 3738 O O . ILE A 1 503 ? 19.387 -8.000 8.496 1.00 89.94 503 ILE A O 1
ATOM 3742 N N . VAL A 1 504 ? 18.069 -7.408 10.214 1.00 89.81 504 VAL A N 1
ATOM 3743 C CA . VAL A 1 504 ? 19.148 -6.861 11.049 1.00 89.81 504 VAL A CA 1
ATOM 3744 C C . VAL A 1 504 ? 20.099 -7.963 11.519 1.00 89.81 504 VAL A C 1
ATOM 3746 O O . VAL A 1 504 ? 21.306 -7.829 11.362 1.00 89.81 504 VAL A O 1
ATOM 3749 N N . MET A 1 505 ? 19.589 -9.088 12.028 1.00 87.38 505 MET A N 1
ATOM 3750 C CA . MET A 1 505 ? 20.445 -10.169 12.545 1.00 87.38 505 MET A CA 1
ATOM 3751 C C . MET A 1 505 ? 21.225 -10.909 11.455 1.00 87.38 505 MET A C 1
ATOM 3753 O O . MET A 1 505 ? 22.241 -11.531 11.757 1.00 87.38 505 MET A O 1
ATOM 3757 N N . THR A 1 506 ? 20.726 -10.905 10.215 1.00 85.44 506 THR A N 1
ATOM 3758 C CA . THR A 1 506 ? 21.418 -11.528 9.076 1.00 85.44 506 THR A CA 1
ATOM 3759 C C . THR A 1 506 ? 22.442 -10.598 8.429 1.00 85.44 506 THR A C 1
ATOM 3761 O O . THR A 1 506 ? 23.170 -11.040 7.545 1.00 85.44 506 THR A O 1
ATOM 3764 N N . GLY A 1 507 ? 22.498 -9.322 8.833 1.00 80.56 507 GLY A N 1
ATOM 3765 C CA . GLY A 1 507 ? 23.345 -8.314 8.189 1.00 80.56 507 GLY A CA 1
ATOM 3766 C C . GLY A 1 507 ? 22.924 -8.000 6.750 1.00 80.56 507 GLY A C 1
ATOM 3767 O O . GLY A 1 507 ? 23.661 -7.346 6.019 1.00 80.56 507 GLY A O 1
ATOM 3768 N N . ALA A 1 508 ? 21.736 -8.439 6.317 1.00 75.00 508 ALA A N 1
ATOM 3769 C CA . ALA A 1 508 ? 21.277 -8.268 4.939 1.00 75.00 508 ALA A CA 1
ATOM 3770 C C . ALA A 1 508 ? 21.151 -6.787 4.535 1.00 75.00 508 ALA A C 1
ATOM 3772 O O . ALA A 1 508 ? 21.250 -6.459 3.356 1.00 75.00 508 ALA A O 1
ATOM 3773 N N . TYR A 1 509 ? 20.968 -5.885 5.506 1.00 74.94 509 TYR A N 1
ATOM 3774 C CA . TYR A 1 509 ? 20.926 -4.445 5.252 1.00 74.94 509 TYR A CA 1
ATOM 3775 C C . TYR A 1 509 ? 22.301 -3.833 4.941 1.00 74.94 509 TYR A C 1
ATOM 3777 O O . TYR A 1 509 ? 22.354 -2.799 4.287 1.00 74.94 509 TYR A O 1
ATOM 3785 N N . GLU A 1 510 ? 23.402 -4.466 5.354 1.00 70.44 510 GLU A N 1
ATOM 3786 C CA . GLU A 1 510 ? 24.766 -3.990 5.070 1.00 70.44 510 GLU A CA 1
ATOM 3787 C C . GLU A 1 510 ? 25.185 -4.305 3.627 1.00 70.44 510 GLU A C 1
ATOM 3789 O O . GLU A 1 510 ? 26.020 -3.622 3.047 1.00 70.44 510 GLU A O 1
ATOM 3794 N N . GLN A 1 511 ? 24.554 -5.311 3.013 1.00 53.66 511 GLN A N 1
ATOM 3795 C CA . GLN A 1 511 ? 24.740 -5.677 1.604 1.00 53.66 511 GLN A CA 1
ATOM 3796 C C . GLN A 1 511 ? 23.813 -4.889 0.655 1.00 53.66 511 GLN A C 1
ATOM 3798 O O . GLN A 1 511 ? 23.876 -5.058 -0.564 1.00 53.66 511 GLN A O 1
ATOM 3803 N N . ALA A 1 512 ? 22.933 -4.034 1.194 1.00 46.41 512 ALA A N 1
ATOM 3804 C CA . ALA A 1 512 ? 21.857 -3.379 0.449 1.00 46.41 512 ALA A CA 1
ATOM 3805 C C . ALA A 1 512 ? 22.297 -2.195 -0.434 1.00 46.41 512 ALA A C 1
ATOM 3807 O O . ALA A 1 512 ? 21.457 -1.669 -1.165 1.00 46.41 512 ALA A O 1
ATOM 3808 N N . ASP A 1 513 ? 23.589 -1.843 -0.475 1.00 39.72 513 ASP A N 1
ATOM 3809 C CA . ASP A 1 513 ? 24.138 -0.965 -1.528 1.00 39.72 513 ASP A CA 1
ATOM 3810 C C . ASP A 1 513 ? 23.940 -1.550 -2.948 1.00 39.72 513 ASP A C 1
ATOM 3812 O O . ASP A 1 513 ? 24.082 -0.831 -3.933 1.00 39.72 513 ASP A O 1
ATOM 3816 N N . GLY A 1 514 ? 23.544 -2.829 -3.070 1.00 33.66 514 GLY A N 1
ATOM 3817 C CA . GLY A 1 514 ? 23.200 -3.498 -4.333 1.00 33.66 514 GLY A CA 1
ATOM 3818 C C . GLY A 1 514 ? 21.719 -3.861 -4.552 1.00 33.66 514 GLY A C 1
ATOM 3819 O O . GLY A 1 514 ? 21.408 -4.489 -5.562 1.00 33.66 514 GLY A O 1
ATOM 3820 N N . MET A 1 515 ? 20.781 -3.512 -3.657 1.00 35.72 515 MET A N 1
ATOM 3821 C CA . MET A 1 515 ? 19.341 -3.769 -3.872 1.00 35.72 515 MET A CA 1
ATOM 3822 C C . MET A 1 515 ? 18.635 -2.536 -4.464 1.00 35.72 515 MET A C 1
ATOM 3824 O O . MET A 1 515 ? 17.821 -1.879 -3.818 1.00 35.72 515 MET A O 1
ATOM 3828 N N . GLU A 1 516 ? 18.921 -2.229 -5.732 1.00 31.30 516 GLU A N 1
ATOM 3829 C CA . GLU A 1 516 ? 18.272 -1.143 -6.493 1.00 31.30 516 GLU A CA 1
ATOM 3830 C C . GLU A 1 516 ? 16.794 -1.407 -6.855 1.00 31.30 516 GLU A C 1
ATOM 3832 O O . GLU A 1 516 ? 16.098 -0.505 -7.317 1.00 31.30 516 GLU A O 1
ATOM 3837 N N . GLY A 1 517 ? 16.248 -2.594 -6.567 1.00 28.41 517 GLY A N 1
ATOM 3838 C CA . GLY A 1 517 ? 14.877 -2.982 -6.940 1.00 28.41 517 GLY A CA 1
ATOM 3839 C C . GLY A 1 517 ? 13.728 -2.286 -6.189 1.00 28.41 517 GLY A C 1
ATOM 3840 O O . GLY A 1 517 ? 12.574 -2.650 -6.391 1.00 28.41 517 GLY A O 1
ATOM 3841 N N . GLY A 1 518 ? 14.009 -1.325 -5.301 1.00 28.75 518 GLY A N 1
ATOM 3842 C CA . GLY A 1 518 ? 12.994 -0.617 -4.504 1.00 28.75 518 GLY A CA 1
ATOM 3843 C C . GLY A 1 518 ? 12.987 0.909 -4.638 1.00 28.75 518 GLY A C 1
ATOM 3844 O O . GLY A 1 518 ? 12.187 1.558 -3.968 1.00 28.75 518 GLY A O 1
ATOM 3845 N N . LYS A 1 519 ? 13.877 1.496 -5.453 1.00 26.66 519 LYS A N 1
ATOM 3846 C CA . LYS A 1 519 ? 14.013 2.962 -5.590 1.00 26.66 519 LYS A CA 1
ATOM 3847 C C . LYS A 1 519 ? 13.211 3.566 -6.755 1.00 26.66 519 LYS A C 1
ATOM 3849 O O . LYS A 1 519 ? 13.209 4.783 -6.902 1.00 26.66 519 LYS A O 1
ATOM 3854 N N . SER A 1 520 ? 12.509 2.752 -7.545 1.00 23.94 520 SER A N 1
ATOM 3855 C CA . SER A 1 520 ? 11.720 3.190 -8.709 1.00 23.94 520 SER A CA 1
ATOM 3856 C C . SER A 1 520 ? 10.227 2.833 -8.632 1.00 23.94 520 SER A C 1
ATOM 3858 O O . SER A 1 520 ? 9.616 2.523 -9.655 1.00 23.94 520 SER A O 1
ATOM 3860 N N . LEU A 1 521 ? 9.625 2.899 -7.438 1.00 26.38 521 LEU A N 1
ATOM 3861 C CA . LEU A 1 521 ? 8.166 2.829 -7.274 1.00 26.38 521 LEU A CA 1
ATOM 3862 C C . LEU A 1 521 ? 7.618 4.014 -6.483 1.00 26.38 521 LEU A C 1
ATOM 3864 O O . LEU A 1 521 ? 8.095 4.232 -5.344 1.00 26.38 521 LEU A O 1
#

Organism: NCBI:txid163714

Radius of gyration: 31.1 Å; chains: 1; bounding box: 64×44×89 Å